Protein AF-A0A072V1W4-F1 (afdb_monomer)

Sequence (527 aa):
MSLLESAGFSRSNPYYVVQQGKIAALTLMKNSERLDLLKEIGGTRTYEERRRESFKIIQNTGKKHIDQVVQNLDERLKELDEEKEELGKYHDLEKQRKSLEYAILDKEVQDAKQNLAKVIYIKMFLHLFPKYQQSRMTKEHQNFIKEKEVSENLQTKALQKHTVLELDLKDLQAKTSGNTHAKEDATKQPEMLENEIKVSMDELDKIIPLYDGQVQEEKDITKRIMECEKKLSILYQKQGRATQFSSKAARDKWLQKEIDDREPVLSSSVMQASEKNLVEEIARLNNEIHGRDENIKSRRTNLTTLESHTAMLRKCSNDYKVKRDELHEERKSLWTQENELTAITDKGKVELEKAEKNLQRAIPGGIRRGLNSVRKICKSHNISGVHGPIIELLNCDEKFFAAVEMTAGIRVRAPDVTYPQRSDVIPLIQKLNFKDDYTPAFRKVFAGTVICEDLDVASKVARTNGLNCITLEGDQVSNSGTMTGGFFDHRQSILKFMNIVNKSTDSIFHIKEGELEQVKLKIHDIL

Nearest PDB structures (foldseek):
  6wg6-assembly4_H  TM=7.451E-01  e=9.514E-14  Homo sapiens
  7dg5-assembly1_B  TM=8.266E-01  e=6.432E-11  Mus musculus
  7dg5-assembly2_D  TM=8.138E-01  e=8.617E-10  Mus musculus
  6wg3-assembly1_B  TM=5.381E-01  e=2.403E-12  Homo sapiens
  7ogt-assembly1_B  TM=4.750E-01  e=4.296E-11  Saccharomyces cerevisiae S288C

InterPro domains:
  IPR010935 SMCs flexible hinge [PF06470] (422-461)
  IPR010935 SMCs flexible hinge [SM00968] (384-462)
  IPR027417 P-loop containing nucleoside triphosphate hydrolase [G3DSA:3.40.50.300] (1-119)
  IPR036277 SMCs flexible hinge superfamily [SSF75553] (368-503)

Radius of gyration: 61.93 Å; Cα contacts (8 Å, |Δi|>4): 250; chains: 1; bounding box: 132×67×175 Å

Secondary structure (DSSP, 8-state):
--HHHHTT--TT-GGG---TTHHHHHHH--HHHHHHHHHHHTTHHHHHHHHHHHHHHHHHT-THHHHHHHHHHHHHHHHHHHHHHHHHHHHHHHHHHHHHHHHHHHHHHHHHHHHHHHHHHHHHHHTTS----SSHHHHHHHHHHHHHHHHHHHHHHHHHHHHHHHHHHHHHHHHHHHHHHHHHHHHHHHHHHHHHHHHHHHHHHHHHHHHHHHHHHHHHHHHHHHHHHHHHHHHHHHHHHSSS-SSHHHHHHHHHHHHHHHHHHHHHHTTHHHHHHHHHHHHHHHHHHHHHHHHHHHHHHHHHHHHHHHHHHHHHHHHHHHHHHHHHHHHHHHHHHHHHHHHHHHHHHHHHHHHHHHHHHHS-HHHHHHHHHHHHHHHHTT-------GGGSEE--GGGHHHHHHH----SS----PPP--TTEEEGGGG-EE-GGGHHHHHHHHTTEEEESSHHHHHHHHHHH--EEE-TT--EE-TTS-EE-----GGG-HHHHHHHHHHHHHIIIIIIHHHHHHHHHHHHHH-

Organism: Medicago truncatula (NCBI:txid3880)

Foldseek 3Di:
DCPCVVVVRDPPDPVVDDDPPVVVVVVPDDPVVVVVNVCVVVVVVVVVVVVVVVVVVVVVVDCVVVVVVVVVVVVVVVVVVVVVVVVVVVVVVVVVVVVVVVVVVVVVVVVVVVVVVVVVVVVVVVVPDDDDDDDPPPVVVVVVVVVVVVVVVVVVVVVVVVVVVVVVVVVVVVVVVVVVVVVVVVVVVVVVVVVVVVVVVVVVVVVVVVVVVVVVVVVVVVVVVVVVVVVVVVVVVVVVPVPPDPDPVVVVVVVVVVCVVCVVCVVPPDPPPVVVVVVVVVVVVVVVVVVVVVVVVVVVVVVVVVVVVVVVVVVVVVVVVVVLVVLVVVLVVLVVVLVVLVVVLVVLVVLLVVLVVLLLVLDPPVVSVVQVVVVVCCVVVVDPDCPGDPLLFKDADLLCLLVVVLLQDDAPDQDPADDDPDPQKAQSLVRIDGDPVCVVVSSRRRRLEIEGQDPVRQQVCLQPRVGWYAYSQNWTAHVVRDTDDDHDDSVSRSSVSSVVNVVSCCCSPPPRVVVSVVSVVVSVVSD

Solvent-accessible surface area (backbone atoms only — not comparable to full-atom values): 29332 Å² total; per-residue (Å²): 142,54,70,51,52,74,72,73,47,49,95,87,58,60,82,92,57,87,56,94,67,50,69,62,48,65,73,68,54,50,73,68,58,52,47,53,48,50,35,55,75,66,55,49,50,65,52,53,50,52,51,52,51,52,49,52,51,56,61,71,66,48,64,64,66,59,55,52,52,50,51,54,49,55,54,50,50,51,54,51,53,52,54,50,53,51,50,49,55,49,50,55,51,51,51,50,49,50,54,50,52,52,52,51,52,51,49,52,51,49,52,51,51,53,52,49,51,53,51,50,50,52,51,56,58,56,66,74,63,87,85,84,93,87,67,64,77,68,53,52,54,55,48,52,52,51,51,48,53,52,51,51,53,49,50,52,52,50,49,53,51,51,55,51,53,53,49,51,50,51,54,50,50,52,51,49,56,50,51,50,52,54,49,55,54,62,57,48,53,58,57,51,49,53,50,52,52,50,53,53,49,58,51,46,66,60,46,51,61,56,51,56,49,50,54,49,51,50,53,52,50,50,51,50,50,53,51,49,51,52,50,48,52,52,47,53,55,52,67,60,54,73,79,72,51,97,44,74,66,61,44,52,55,50,52,50,50,54,46,64,65,44,50,58,50,59,60,58,66,68,50,58,57,54,50,50,53,49,52,53,50,51,54,51,52,50,53,52,51,51,57,49,50,54,51,49,51,56,50,50,54,52,49,54,52,50,51,54,51,52,51,51,53,52,49,54,52,48,53,52,49,51,55,49,52,51,54,50,52,51,44,50,53,48,51,53,49,42,53,51,46,48,53,51,46,52,50,49,52,54,51,35,55,52,31,49,51,51,31,58,67,50,41,57,69,69,60,50,53,50,53,52,50,51,56,49,49,34,63,76,68,66,56,80,90,76,86,73,62,70,78,78,58,49,47,66,57,80,75,45,45,49,39,52,63,75,54,72,61,95,64,94,65,63,64,91,72,83,78,73,95,49,94,64,44,43,60,46,54,81,61,52,48,61,60,74,92,46,46,71,61,50,40,33,55,33,51,53,32,31,36,18,76,42,71,70,56,16,53,52,44,6,71,74,68,59,31,28,18,25,18,60,77,41,40,34,24,36,44,87,70,52,75,48,75,73,91,73,60,78,91,54,39,50,64,61,30,44,53,50,34,53,54,46,51,51,52,42,60,67,53,46,52,50,53,42,52,54,46,52,50,58,50,56,78,74,107

Mean predicted aligned error: 21.95 Å

pLDDT: mean 82.56, std 11.47, range [35.97, 96.25]

Structure (mmCIF, N/CA/C/O backbone):
data_AF-A0A072V1W4-F1
#
_entry.id   AF-A0A072V1W4-F1
#
loop_
_atom_site.group_PDB
_atom_site.id
_atom_site.type_symbol
_atom_site.label_atom_id
_atom_site.label_alt_id
_atom_site.label_comp_id
_atom_site.label_asym_id
_atom_site.label_entity_id
_atom_site.label_seq_id
_atom_site.pdbx_PDB_ins_code
_atom_site.Cartn_x
_atom_site.Cartn_y
_atom_site.Cartn_z
_atom_site.occupancy
_atom_site.B_iso_or_equiv
_atom_site.auth_seq_id
_atom_site.auth_comp_id
_atom_site.auth_asym_id
_atom_site.auth_atom_id
_atom_site.pdbx_PDB_model_num
ATOM 1 N N . MET A 1 1 ? 0.384 20.086 82.131 1.00 51.47 1 MET A N 1
ATOM 2 C CA . MET A 1 1 ? -0.827 20.749 82.666 1.00 51.47 1 MET A CA 1
ATOM 3 C C . MET A 1 1 ? -1.805 19.779 83.349 1.00 51.47 1 MET A C 1
ATOM 5 O O . MET A 1 1 ? -2.931 20.178 83.574 1.00 51.47 1 MET A O 1
ATOM 9 N N . SER A 1 2 ? -1.415 18.556 83.754 1.00 60.47 2 SER A N 1
ATOM 10 C CA . SER A 1 2 ? -2.380 17.565 84.276 1.00 60.47 2 SER A CA 1
ATOM 11 C C . SER A 1 2 ? -2.194 17.152 85.741 1.00 60.47 2 SER A C 1
ATOM 13 O O . SER A 1 2 ? -2.996 16.366 86.221 1.00 60.47 2 SER A O 1
ATOM 15 N N . LEU A 1 3 ? -1.173 17.638 86.463 1.00 69.06 3 LEU A N 1
ATOM 16 C CA . LEU A 1 3 ? -0.851 17.127 87.808 1.00 69.06 3 LEU A CA 1
ATOM 17 C C . LEU A 1 3 ? -1.916 17.491 88.862 1.00 69.06 3 LEU A C 1
ATOM 19 O O . LEU A 1 3 ? -2.302 16.659 89.677 1.00 69.06 3 LEU A O 1
ATOM 23 N N . LEU A 1 4 ? -2.418 18.730 88.822 1.00 67.56 4 LEU A N 1
ATOM 24 C CA . LEU A 1 4 ? -3.455 19.212 89.744 1.00 67.56 4 LEU A CA 1
ATOM 25 C C . LEU A 1 4 ? -4.831 18.618 89.410 1.00 67.56 4 LEU A C 1
ATOM 27 O O . LEU A 1 4 ? -5.541 18.184 90.313 1.00 67.56 4 LEU A O 1
ATOM 31 N N . GLU A 1 5 ? -5.155 18.495 88.120 1.00 66.56 5 GLU A N 1
ATOM 32 C CA . GLU A 1 5 ? -6.394 17.854 87.662 1.00 66.56 5 GLU A CA 1
ATOM 33 C C . GLU A 1 5 ? -6.421 16.355 87.996 1.00 66.56 5 GLU A C 1
ATOM 35 O O . GLU A 1 5 ? -7.456 15.849 88.422 1.00 66.56 5 GLU A O 1
ATOM 40 N N . SER A 1 6 ? -5.285 15.648 87.896 1.00 65.50 6 SER A N 1
ATOM 41 C CA . SER A 1 6 ? -5.184 14.238 88.306 1.00 65.50 6 SER A CA 1
ATOM 42 C C . SER A 1 6 ? -5.301 14.028 89.818 1.00 65.50 6 SER A C 1
ATOM 44 O O . SER A 1 6 ? -5.688 12.948 90.249 1.00 65.50 6 SER A O 1
ATOM 46 N N . ALA A 1 7 ? -4.991 15.051 90.621 1.00 66.12 7 ALA A N 1
ATOM 47 C CA . ALA A 1 7 ? -5.133 15.036 92.078 1.00 66.12 7 ALA A CA 1
ATOM 48 C C . ALA A 1 7 ? -6.535 15.476 92.556 1.00 66.12 7 ALA A C 1
ATOM 50 O O . ALA A 1 7 ? -6.747 15.645 93.755 1.00 66.12 7 ALA A O 1
ATOM 51 N N . GLY A 1 8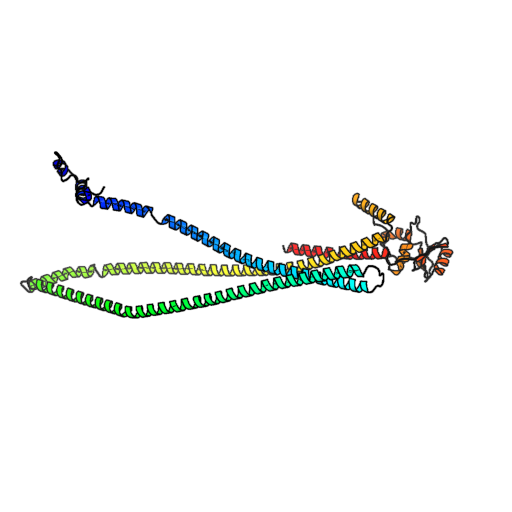 ? -7.487 15.686 91.637 1.00 64.06 8 GLY A N 1
ATOM 52 C CA . GLY A 1 8 ? -8.860 16.098 91.949 1.00 64.06 8 GLY A CA 1
ATOM 53 C C . GLY A 1 8 ? -9.061 17.609 92.114 1.00 64.06 8 GLY A C 1
ATOM 54 O O . GLY A 1 8 ? -10.180 18.049 92.371 1.00 64.06 8 GLY A O 1
ATOM 55 N N . PHE A 1 9 ? -8.018 18.423 91.921 1.00 65.56 9 PHE A N 1
ATOM 56 C CA . PHE A 1 9 ? -8.116 19.882 91.931 1.00 65.56 9 PHE A CA 1
ATOM 57 C C . PHE A 1 9 ? -8.319 20.404 90.508 1.00 65.56 9 PHE A C 1
ATOM 59 O O . PHE A 1 9 ? -7.377 20.554 89.729 1.00 65.56 9 PHE A O 1
ATOM 66 N N . SER A 1 10 ? -9.569 20.705 90.161 1.00 64.38 10 SER A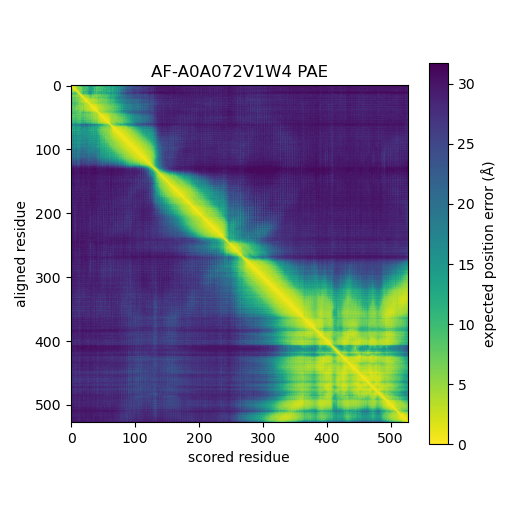 N 1
ATOM 67 C CA . SER A 1 10 ? -9.877 21.370 88.894 1.00 64.38 10 SER A CA 1
ATOM 68 C C . SER A 1 10 ? -9.581 22.867 88.995 1.00 64.38 10 SER A C 1
ATOM 70 O O . SER A 1 10 ? -10.110 23.560 89.861 1.00 64.38 10 SER A O 1
ATOM 72 N N . ARG A 1 11 ? -8.760 23.389 88.073 1.00 63.91 11 ARG A N 1
ATOM 73 C CA . ARG A 1 11 ? -8.409 24.821 87.990 1.00 63.91 11 ARG A CA 1
ATOM 74 C C . ARG A 1 11 ? -9.627 25.709 87.703 1.00 63.91 11 ARG A C 1
ATOM 76 O O . ARG A 1 11 ? -9.606 26.898 88.015 1.00 63.91 11 ARG A O 1
ATOM 83 N N . SER A 1 12 ? -10.671 25.122 87.126 1.00 63.00 12 SER A N 1
ATOM 84 C CA . SER A 1 12 ? -11.907 25.791 86.718 1.00 63.00 12 SER A CA 1
ATOM 85 C C . SER A 1 12 ? -13.001 25.725 87.790 1.00 63.00 12 SER A C 1
ATOM 87 O O . SER A 1 12 ? -13.970 26.473 87.726 1.00 63.00 12 SER A O 1
ATOM 89 N N . ASN A 1 13 ? -12.838 24.877 88.813 1.00 60.62 13 ASN A N 1
ATOM 90 C CA . ASN A 1 13 ? -13.840 24.643 89.849 1.00 60.62 13 ASN A CA 1
ATOM 91 C C . ASN A 1 13 ? -13.400 25.234 91.206 1.00 60.62 13 ASN A C 1
ATOM 93 O O . ASN A 1 13 ? -12.825 24.524 92.018 1.00 60.62 13 ASN A O 1
ATOM 97 N N . PRO A 1 14 ? -13.706 26.502 91.520 1.00 62.28 14 PRO A N 1
ATOM 98 C CA . PRO A 1 14 ? -13.394 27.108 92.812 1.00 62.28 14 PRO A CA 1
ATOM 99 C C . PRO A 1 14 ? -14.416 26.776 93.920 1.00 62.28 14 PRO A C 1
ATOM 101 O O . PRO A 1 14 ? -14.499 27.535 94.881 1.00 62.28 14 PRO A O 1
ATOM 104 N N . TYR A 1 15 ? -15.223 25.705 93.828 1.00 62.22 15 TYR A N 1
ATOM 105 C CA . TYR A 1 15 ? -16.265 25.413 94.838 1.00 62.22 15 TYR A CA 1
ATOM 106 C C . TYR A 1 15 ? -15.720 25.067 96.226 1.00 62.22 15 TYR A C 1
ATOM 108 O O . TYR A 1 15 ? -16.445 25.187 97.209 1.00 62.22 15 TYR A O 1
ATOM 116 N N . TYR A 1 16 ? -14.436 24.727 96.324 1.00 68.19 16 TYR A N 1
ATOM 117 C CA . TYR A 1 16 ? -13.722 24.597 97.595 1.00 68.19 16 TYR A CA 1
ATOM 118 C C . TYR A 1 16 ? -13.335 25.954 98.227 1.00 68.19 16 TYR A C 1
ATOM 120 O O . TYR A 1 16 ? -12.823 25.976 99.343 1.00 68.19 16 TYR A O 1
ATOM 128 N N . VAL A 1 17 ? -13.595 27.091 97.559 1.00 71.00 17 VAL A N 1
ATOM 129 C CA . VAL A 1 17 ? -13.366 28.453 98.077 1.00 71.00 17 VAL A CA 1
ATOM 130 C C . VAL A 1 17 ? -14.624 29.314 97.920 1.00 71.00 17 VAL A C 1
ATOM 132 O O . VAL A 1 17 ? -14.991 29.733 96.820 1.00 71.00 17 VAL A O 1
ATOM 135 N N . VAL A 1 18 ? -15.269 29.657 99.037 1.00 73.12 18 VAL A N 1
ATOM 136 C CA . VAL A 1 18 ? -16.436 30.555 99.042 1.00 73.12 18 VAL A CA 1
ATOM 137 C C . VAL A 1 18 ? -16.000 31.972 99.415 1.00 73.12 18 VAL A C 1
ATOM 139 O O . VAL A 1 18 ? -15.654 32.253 100.557 1.00 73.12 18 VAL A O 1
ATOM 142 N N . GLN A 1 19 ? -16.023 32.874 98.435 1.00 75.12 19 GLN A N 1
ATOM 143 C CA . GLN A 1 19 ? -15.771 34.307 98.625 1.00 75.12 19 GLN A CA 1
ATOM 144 C C . GLN A 1 19 ? -17.074 35.051 98.976 1.00 75.12 19 GLN A C 1
ATOM 146 O O . GLN A 1 19 ? -18.169 34.586 98.637 1.00 75.12 19 GLN A O 1
ATOM 151 N N . GLN A 1 20 ? -16.977 36.216 99.630 1.00 72.75 20 GLN A N 1
ATOM 152 C CA . GLN A 1 20 ? -18.155 37.043 99.928 1.00 72.75 20 GLN A CA 1
ATOM 153 C C . GLN A 1 20 ? -18.927 37.384 98.638 1.00 72.75 20 GLN A C 1
ATOM 155 O O . GLN A 1 20 ? -18.335 37.725 97.619 1.00 72.75 20 GLN A O 1
ATOM 160 N N . GLY A 1 21 ? -20.258 37.239 98.670 1.00 76.19 21 GLY A N 1
ATOM 161 C CA . GLY A 1 21 ? -21.150 37.475 97.522 1.00 76.19 21 GLY A CA 1
ATOM 162 C C . GLY A 1 21 ? -21.419 36.257 96.623 1.00 76.19 21 GLY A C 1
ATOM 163 O O . GLY A 1 21 ? -22.404 36.250 95.887 1.00 76.19 21 GLY A O 1
ATOM 164 N N . LYS A 1 22 ? -20.631 35.177 96.720 1.00 74.19 22 LYS A N 1
ATOM 165 C CA . LYS A 1 22 ? -20.790 33.995 95.848 1.00 74.19 22 LYS A CA 1
ATOM 166 C C . LYS A 1 22 ? -22.077 33.201 96.103 1.00 74.19 22 LYS A C 1
ATOM 168 O O . LYS A 1 22 ? -22.647 32.631 95.177 1.00 74.19 22 LYS A O 1
ATOM 173 N N . ILE A 1 23 ? -22.570 33.220 97.341 1.00 77.19 23 ILE A N 1
ATOM 174 C CA . ILE A 1 23 ? -23.843 32.588 97.719 1.00 77.19 23 ILE A CA 1
ATOM 175 C C . ILE A 1 23 ? -25.024 33.307 97.049 1.00 77.19 23 ILE A C 1
ATOM 177 O O . ILE A 1 23 ? -25.905 32.650 96.507 1.00 77.19 23 ILE A O 1
ATOM 181 N N . ALA A 1 24 ? -25.004 34.644 97.010 1.00 81.38 24 ALA A N 1
ATOM 182 C CA . ALA A 1 24 ? -26.030 35.434 96.328 1.00 81.38 24 ALA A CA 1
ATOM 183 C C . ALA A 1 24 ? -25.989 35.243 94.802 1.00 81.38 24 ALA A C 1
ATOM 185 O O . ALA A 1 24 ? -27.026 35.215 94.149 1.00 81.38 24 ALA A O 1
ATOM 186 N N . ALA A 1 25 ? -24.797 35.054 94.226 1.00 78.00 25 ALA A N 1
ATOM 187 C CA . ALA A 1 25 ? -24.670 34.727 92.809 1.00 78.00 25 ALA A CA 1
ATOM 188 C C . ALA A 1 25 ? -25.326 33.374 92.487 1.00 78.00 25 ALA A C 1
ATOM 190 O O . ALA A 1 25 ? -26.111 33.306 91.550 1.00 78.00 25 ALA A O 1
ATOM 191 N N . LEU A 1 26 ? -25.079 32.326 93.288 1.00 78.00 26 LEU A N 1
ATOM 192 C CA . LEU A 1 26 ? -25.669 30.991 93.095 1.00 78.00 26 LEU A CA 1
ATOM 193 C C . LEU A 1 26 ? -27.205 30.983 93.182 1.00 78.00 26 LEU A C 1
ATOM 195 O O . LEU A 1 26 ? -27.852 30.235 92.444 1.00 78.00 26 LEU A O 1
ATOM 199 N N . THR A 1 27 ? -27.797 31.815 94.046 1.00 79.31 27 THR A N 1
ATOM 200 C CA . THR A 1 27 ? -29.261 31.925 94.164 1.00 79.31 27 THR A CA 1
ATOM 201 C C . THR A 1 27 ? -29.894 32.676 92.992 1.00 79.31 27 THR A C 1
ATOM 203 O O . THR A 1 27 ? -31.029 32.369 92.634 1.00 79.31 27 THR A O 1
ATOM 206 N N . LEU A 1 28 ? -29.161 33.595 92.352 1.00 84.75 28 LEU A N 1
ATOM 207 C CA . LEU A 1 28 ? -29.609 34.340 91.169 1.00 84.75 28 LEU A CA 1
ATOM 208 C C . LEU A 1 28 ? -29.281 33.679 89.815 1.00 84.75 28 LEU A C 1
ATOM 210 O O . LEU A 1 28 ? -29.739 34.182 88.788 1.00 84.75 28 LEU A O 1
ATOM 214 N N . MET A 1 29 ? -28.524 32.574 89.773 1.00 84.62 29 MET A N 1
ATOM 215 C CA . MET A 1 29 ? -28.145 31.925 88.504 1.00 84.62 29 MET A CA 1
ATOM 216 C C . MET A 1 29 ? -29.353 31.424 87.706 1.00 84.62 29 MET A C 1
ATOM 218 O O . MET A 1 29 ? -30.277 30.799 88.245 1.00 84.62 29 MET A O 1
ATOM 222 N N . LYS A 1 30 ? -29.294 31.616 86.382 1.00 89.50 30 LYS A N 1
ATOM 223 C CA . LYS A 1 30 ? -30.273 31.051 85.441 1.00 89.50 30 LYS A CA 1
ATOM 224 C C . LYS A 1 30 ? -30.074 29.540 85.295 1.00 89.50 30 LYS A C 1
ATOM 226 O O . LYS A 1 30 ? -28.993 29.008 85.535 1.00 89.50 30 LYS A O 1
ATOM 231 N N . ASN A 1 31 ? -31.110 28.826 84.852 1.00 88.69 31 ASN A N 1
ATOM 232 C CA . ASN A 1 31 ? -31.064 27.361 84.734 1.00 88.69 31 ASN A CA 1
ATOM 233 C C . ASN A 1 31 ? -29.982 26.854 83.758 1.00 88.69 31 ASN A C 1
ATOM 235 O O . ASN A 1 31 ? -29.411 25.797 84.007 1.00 88.69 31 ASN A O 1
ATOM 239 N N . SER A 1 32 ? -29.668 27.598 82.690 1.00 86.12 32 SER A N 1
ATOM 240 C CA . SER A 1 32 ? -28.581 27.265 81.754 1.00 86.12 32 SER A CA 1
ATOM 241 C C . SER A 1 32 ? -27.203 27.373 82.408 1.00 86.12 32 SER A C 1
ATOM 243 O O . SER A 1 32 ? -26.396 26.462 82.290 1.00 86.12 32 SER A O 1
ATOM 245 N N . GLU A 1 33 ? -26.973 28.438 83.176 1.00 82.06 33 GLU A N 1
ATOM 246 C CA . GLU A 1 33 ? -25.728 28.655 83.920 1.00 82.06 33 GLU A CA 1
ATOM 247 C C . GLU A 1 33 ? -25.574 27.615 85.034 1.00 82.06 33 GLU A C 1
ATOM 249 O O . GLU A 1 33 ? -24.488 27.083 85.238 1.00 82.06 33 GLU A O 1
ATOM 254 N N . ARG A 1 34 ? -26.678 27.248 85.703 1.00 81.56 34 ARG A N 1
ATOM 255 C CA . ARG A 1 34 ? -26.698 26.157 86.689 1.00 81.56 34 ARG A CA 1
ATOM 256 C C . ARG A 1 34 ? -26.375 24.802 86.048 1.00 81.56 34 ARG A C 1
ATOM 258 O O . ARG A 1 34 ? -25.696 23.988 86.666 1.00 81.56 34 ARG A O 1
ATOM 265 N N . LEU A 1 35 ? -26.841 24.554 84.823 1.00 83.19 35 LEU A N 1
ATOM 266 C CA . LEU A 1 35 ? -26.523 23.337 84.074 1.00 83.19 35 LEU A CA 1
ATOM 267 C C . LEU A 1 35 ? -25.053 23.308 83.642 1.00 83.19 35 LEU A C 1
ATOM 269 O O . LEU A 1 35 ? -24.403 22.279 83.800 1.00 83.19 35 LEU A O 1
ATOM 273 N N . ASP A 1 36 ? -24.520 24.421 83.143 1.00 78.06 36 ASP A N 1
ATOM 274 C CA . ASP A 1 36 ? -23.102 24.528 82.781 1.00 78.06 36 ASP A CA 1
ATOM 275 C C . ASP A 1 36 ? -22.203 24.317 84.002 1.00 78.06 36 ASP A C 1
ATOM 277 O O . ASP A 1 36 ? -21.182 23.632 83.921 1.00 78.06 36 ASP A O 1
ATOM 281 N N . LEU A 1 37 ? -22.654 24.790 85.164 1.00 77.50 37 LEU A N 1
ATOM 282 C CA . LEU A 1 37 ? -22.013 24.527 86.440 1.00 77.50 37 LEU A CA 1
ATOM 283 C C . LEU A 1 37 ? -21.985 23.051 86.815 1.00 77.50 37 LEU A C 1
ATOM 285 O O . LEU A 1 37 ? -20.950 22.528 87.219 1.00 77.50 37 LEU A O 1
ATOM 289 N N . LEU A 1 38 ? -23.117 22.367 86.663 1.00 79.31 38 LEU A N 1
ATOM 290 C CA . LEU A 1 38 ? -23.217 20.931 86.908 1.00 79.31 38 LEU A CA 1
ATOM 291 C C . LEU A 1 38 ? -22.343 20.136 85.931 1.00 79.31 38 LEU A C 1
ATOM 293 O O . LEU A 1 38 ? -21.705 19.167 86.335 1.00 79.31 38 LEU A O 1
ATOM 297 N N . LYS A 1 39 ? -22.256 20.565 84.667 1.00 75.94 39 LYS A N 1
ATOM 298 C CA . LYS A 1 39 ? -21.381 19.950 83.658 1.00 75.94 39 LYS A CA 1
ATOM 299 C C . LYS A 1 39 ? -19.899 20.122 83.979 1.00 75.94 39 LYS A C 1
ATOM 301 O O . LYS A 1 39 ? -19.110 19.210 83.719 1.00 75.94 39 LYS A O 1
ATOM 306 N N . GLU A 1 40 ? -19.532 21.270 84.541 1.00 74.38 40 GLU A N 1
ATOM 307 C CA . GLU A 1 40 ? -18.178 21.577 84.998 1.00 74.38 40 GLU A CA 1
ATOM 308 C C . GLU A 1 40 ? -17.807 20.793 86.266 1.00 74.38 40 GLU A C 1
ATOM 310 O O . GLU A 1 40 ? -16.726 20.209 86.320 1.00 74.38 40 GLU A O 1
ATOM 315 N N . ILE A 1 41 ? -18.723 20.681 87.239 1.00 72.81 41 ILE A N 1
ATOM 316 C CA . ILE A 1 41 ? -18.551 19.838 88.437 1.00 72.81 41 ILE A CA 1
ATOM 317 C C . ILE A 1 41 ? -18.442 18.357 88.053 1.00 72.81 41 ILE A C 1
ATOM 319 O O . ILE A 1 41 ? -17.592 17.645 88.580 1.00 72.81 41 ILE A O 1
ATOM 323 N N . GLY A 1 42 ? -19.267 17.896 87.110 1.00 73.25 42 GLY A N 1
ATOM 324 C CA . GLY A 1 42 ? -19.262 16.517 86.623 1.00 73.25 42 GLY A CA 1
ATOM 325 C C . GLY A 1 42 ? -18.094 16.169 85.695 1.00 73.25 42 GLY A C 1
ATOM 326 O O . GLY A 1 42 ? -18.051 15.053 85.187 1.00 73.25 42 GLY A O 1
ATOM 327 N N . GLY A 1 43 ? -17.180 17.106 85.401 1.00 72.12 43 GLY A N 1
ATOM 328 C CA . GLY A 1 43 ? -16.020 16.866 84.531 1.00 72.12 43 GLY A CA 1
ATOM 329 C C . GLY A 1 43 ? -16.363 16.561 83.064 1.00 72.12 43 GLY A C 1
ATOM 330 O O . GLY A 1 43 ? -15.483 16.246 82.269 1.00 72.12 43 GLY A O 1
ATOM 331 N N . THR A 1 44 ? -17.634 16.673 82.673 1.00 77.69 44 THR A N 1
ATOM 332 C CA . THR A 1 44 ? -18.118 16.352 81.316 1.00 77.69 44 THR A CA 1
ATOM 333 C C . THR A 1 44 ? -17.696 17.381 80.265 1.00 77.69 44 THR A C 1
ATOM 335 O O . THR A 1 44 ? -17.623 17.066 79.078 1.00 77.69 44 THR A O 1
ATOM 338 N N . ARG A 1 45 ? -17.346 18.599 80.695 1.00 74.62 45 ARG A N 1
ATOM 339 C CA . ARG A 1 45 ? -16.930 19.699 79.816 1.00 74.62 45 ARG A CA 1
ATOM 340 C C . ARG A 1 45 ? -15.623 19.412 79.068 1.00 74.62 45 ARG A C 1
ATOM 342 O O . ARG A 1 45 ? -15.565 19.614 77.859 1.00 74.62 45 ARG A O 1
ATOM 349 N N . THR A 1 46 ? -14.600 18.900 79.751 1.00 73.56 46 THR A N 1
ATOM 350 C CA . THR A 1 46 ? -13.310 18.548 79.125 1.00 73.56 46 THR A CA 1
ATOM 351 C C . THR A 1 46 ? -13.454 17.388 78.141 1.00 73.56 46 THR A C 1
ATOM 353 O O . THR A 1 46 ? -12.773 17.359 77.115 1.00 73.56 46 THR A O 1
ATOM 356 N N . TYR A 1 47 ? -14.372 16.454 78.408 1.00 78.88 47 TYR A N 1
ATOM 357 C CA . TYR A 1 47 ? -14.721 15.392 77.468 1.00 78.88 47 TYR A CA 1
ATOM 358 C C . TYR A 1 47 ? -15.415 15.940 76.211 1.00 78.88 47 TYR A C 1
ATOM 360 O O . TYR A 1 47 ? -15.013 15.595 75.100 1.00 78.88 47 TYR A O 1
ATOM 368 N N . GLU A 1 48 ? -16.418 16.815 76.356 1.00 81.94 48 GLU A N 1
ATOM 369 C CA . GLU A 1 48 ? -17.097 17.444 75.211 1.00 81.94 48 GLU A CA 1
ATOM 370 C C . GLU A 1 48 ? -16.137 18.278 74.351 1.00 81.94 48 GLU A C 1
ATOM 372 O O . GLU A 1 48 ? -16.228 18.250 73.122 1.00 81.94 48 GLU A O 1
ATOM 377 N N . GLU A 1 49 ? -15.202 18.987 74.983 1.00 82.19 49 GLU A N 1
ATOM 378 C CA . GLU A 1 49 ? -14.203 19.811 74.306 1.00 82.19 49 GLU A CA 1
ATOM 379 C C . GLU A 1 49 ? -13.219 18.953 73.499 1.00 82.19 49 GLU A C 1
ATOM 381 O O . GLU A 1 49 ? -13.106 19.139 72.284 1.00 82.19 49 GLU A O 1
ATOM 386 N N . ARG A 1 50 ? -12.628 17.917 74.114 1.00 81.94 50 ARG A N 1
ATOM 387 C CA . ARG A 1 50 ? -11.762 16.959 73.403 1.00 81.94 50 ARG A CA 1
ATOM 388 C C . ARG A 1 50 ? -12.501 16.224 72.291 1.00 81.94 50 ARG A C 1
ATOM 390 O O . ARG A 1 50 ? -11.961 16.068 71.202 1.00 81.94 50 ARG A O 1
ATOM 397 N N . ARG A 1 51 ? -13.750 15.807 72.521 1.00 85.69 51 ARG A N 1
ATOM 398 C CA . ARG A 1 51 ? -14.578 15.153 71.496 1.00 85.69 51 ARG A CA 1
ATOM 399 C C . ARG A 1 51 ? -14.807 16.074 70.299 1.00 85.69 51 ARG A C 1
ATOM 401 O O . ARG A 1 51 ? -14.743 15.615 69.162 1.00 85.69 51 ARG A O 1
ATOM 408 N N . ARG A 1 52 ? -15.056 17.364 70.538 1.00 87.75 52 ARG A N 1
ATOM 409 C CA . ARG A 1 52 ? -15.252 18.363 69.479 1.00 87.75 52 ARG A CA 1
ATOM 410 C C . ARG A 1 52 ? -13.964 18.614 68.691 1.00 87.75 52 ARG A C 1
ATOM 412 O O . ARG A 1 52 ? -14.025 18.733 67.470 1.00 87.75 52 ARG A O 1
ATOM 419 N N . GLU A 1 53 ? -12.814 18.654 69.360 1.00 86.56 53 GLU A N 1
ATOM 420 C CA . GLU A 1 53 ? -11.503 18.748 68.704 1.00 86.56 53 GLU A CA 1
ATOM 421 C C . GLU A 1 53 ? -11.182 17.500 67.876 1.00 86.56 53 GLU A C 1
ATOM 423 O O . GLU A 1 53 ? -10.850 17.622 66.698 1.00 86.56 53 GLU A O 1
ATOM 428 N N . SER A 1 54 ? -11.367 16.299 68.432 1.00 85.81 54 SER A N 1
ATOM 429 C CA . SER A 1 54 ? -11.179 15.044 67.693 1.00 85.81 54 SER A CA 1
ATOM 430 C C . SER A 1 54 ? -12.106 14.952 66.482 1.00 85.81 54 SER A C 1
ATOM 432 O O . SER A 1 54 ? -11.676 14.526 65.414 1.00 85.81 54 SER A O 1
ATOM 434 N N . PHE A 1 55 ? -13.355 15.408 66.607 1.00 86.50 55 PHE A N 1
ATOM 435 C CA . PHE A 1 55 ? -14.296 15.424 65.489 1.00 86.50 55 PHE A CA 1
ATOM 436 C C . PHE A 1 55 ? -13.852 16.378 64.371 1.00 86.50 55 PHE A C 1
ATOM 438 O O . PHE A 1 55 ? -13.927 16.017 63.199 1.00 86.50 55 PHE A O 1
ATOM 445 N N . LYS A 1 56 ? -13.316 17.559 64.713 1.00 86.50 56 LYS A N 1
ATOM 446 C CA . LYS A 1 56 ? -12.715 18.476 63.728 1.00 86.50 56 LYS A CA 1
ATOM 447 C C . LYS A 1 56 ? -11.513 17.852 63.023 1.00 86.50 56 LYS A C 1
ATOM 449 O O . LYS A 1 56 ? -11.385 18.003 61.812 1.00 86.50 56 LYS A O 1
ATOM 454 N N . ILE A 1 57 ? -10.653 17.140 63.755 1.00 83.75 57 ILE A N 1
ATOM 455 C CA . ILE A 1 57 ? -9.504 16.438 63.167 1.00 83.75 57 ILE A CA 1
ATOM 456 C C . ILE A 1 57 ? -10.000 15.382 62.175 1.00 83.75 57 ILE A C 1
ATOM 458 O O . ILE A 1 57 ? -9.591 15.419 61.021 1.00 83.75 57 ILE A O 1
ATOM 462 N N . ILE A 1 58 ? -10.952 14.530 62.571 1.00 82.38 58 ILE A N 1
ATOM 463 C CA . ILE A 1 58 ? -11.540 13.489 61.709 1.00 82.38 58 ILE A CA 1
ATOM 464 C C . ILE A 1 58 ? -12.172 14.087 60.446 1.00 82.38 58 ILE A C 1
ATOM 466 O O . ILE A 1 58 ? -11.995 13.554 59.353 1.00 82.38 58 ILE A O 1
ATOM 470 N N . GLN A 1 59 ? -12.882 15.208 60.579 1.00 79.88 59 GLN A N 1
ATOM 471 C CA . GLN A 1 59 ? -13.510 15.881 59.445 1.00 79.88 59 GLN A CA 1
ATOM 472 C C . GLN A 1 59 ? -12.470 16.472 58.479 1.00 79.88 59 GLN A C 1
ATOM 474 O O . GLN A 1 59 ? -12.637 16.371 57.263 1.00 79.88 59 GLN A O 1
ATOM 479 N N . ASN A 1 60 ? -11.375 17.029 59.007 1.00 76.25 60 ASN A N 1
ATOM 480 C CA . ASN A 1 60 ? -10.268 17.564 58.211 1.00 76.25 60 ASN A CA 1
ATOM 481 C C . ASN A 1 60 ? -9.401 16.464 57.580 1.00 76.25 60 ASN A C 1
ATOM 483 O O . ASN A 1 60 ? -8.848 16.673 56.507 1.00 76.25 60 ASN A O 1
ATOM 487 N N . THR A 1 61 ? -9.316 15.278 58.192 1.00 73.94 61 THR A N 1
ATOM 488 C CA . THR A 1 61 ? -8.680 14.085 57.594 1.00 73.94 61 THR A CA 1
ATOM 489 C C . THR A 1 61 ? -9.595 13.390 56.569 1.00 73.94 61 THR A C 1
ATOM 491 O O . THR A 1 61 ? -9.330 12.270 56.138 1.00 73.94 61 THR A O 1
ATOM 494 N N . GLY A 1 62 ? -10.702 14.030 56.173 1.00 64.00 62 GLY A N 1
ATOM 495 C CA . GLY A 1 62 ? -11.665 13.487 55.224 1.00 64.00 62 GLY A CA 1
ATOM 496 C C . GLY A 1 62 ? -11.022 13.090 53.890 1.00 64.00 62 GLY A C 1
ATOM 497 O O . GLY A 1 62 ? -10.436 13.918 53.199 1.00 64.00 62 GLY A O 1
ATOM 498 N N . LYS A 1 63 ? -11.222 11.819 53.521 1.00 62.69 63 LYS A N 1
ATOM 499 C CA . LYS A 1 63 ? -10.694 11.037 52.380 1.00 62.69 63 LYS A CA 1
ATOM 500 C C . LYS A 1 63 ? -10.673 11.690 50.984 1.00 62.69 63 LYS A C 1
ATOM 502 O O . LYS A 1 63 ? -10.015 11.173 50.090 1.00 62.69 63 LYS A O 1
ATOM 507 N N . LYS A 1 64 ? -11.312 12.846 50.791 1.00 67.38 64 LYS A N 1
ATOM 508 C CA . LYS A 1 64 ? -11.571 13.448 49.472 1.00 67.38 64 LYS A CA 1
ATOM 509 C C . LYS A 1 64 ? -10.316 13.733 48.648 1.00 67.38 64 LYS A C 1
ATOM 511 O O . LYS A 1 64 ? -10.364 13.617 47.431 1.00 67.38 64 LYS A O 1
ATOM 516 N N . HIS A 1 65 ? -9.210 14.118 49.286 1.00 74.25 65 HIS A N 1
ATOM 517 C CA . HIS A 1 65 ? -7.981 14.416 48.548 1.00 74.25 65 HIS A CA 1
ATOM 518 C C . HIS A 1 65 ? -7.263 13.143 48.082 1.00 74.25 65 HIS A C 1
ATOM 520 O O . HIS A 1 65 ? -6.699 13.119 46.996 1.00 74.25 65 HIS A O 1
ATOM 526 N N . ILE A 1 66 ? -7.342 12.068 48.871 1.00 80.31 66 ILE A N 1
ATOM 527 C CA . ILE A 1 66 ? -6.791 10.762 48.499 1.00 80.31 66 ILE A CA 1
ATOM 528 C C . ILE A 1 66 ? -7.606 10.177 47.345 1.00 80.31 66 ILE A C 1
ATOM 530 O O . ILE A 1 66 ? -7.019 9.741 46.364 1.00 80.31 66 ILE A O 1
ATOM 534 N N . ASP A 1 67 ? -8.937 10.253 47.415 1.00 84.50 67 ASP A N 1
ATOM 535 C CA . ASP A 1 67 ? -9.817 9.730 46.363 1.00 84.50 67 ASP A CA 1
ATOM 536 C C . ASP A 1 67 ? -9.576 10.432 45.011 1.00 84.50 67 ASP A C 1
ATOM 538 O O . ASP A 1 67 ? -9.541 9.779 43.973 1.00 84.50 67 ASP A O 1
ATOM 542 N N . GLN A 1 68 ? -9.329 11.749 45.016 1.00 85.88 68 GLN A N 1
ATOM 543 C CA . GLN A 1 68 ? -8.953 12.503 43.810 1.00 85.88 68 GLN A CA 1
ATOM 544 C C . GLN A 1 68 ? -7.596 12.072 43.242 1.00 85.88 68 GLN A C 1
ATOM 546 O O . GLN A 1 68 ? -7.444 11.941 42.032 1.00 85.88 68 GLN A O 1
ATOM 551 N N . VAL A 1 69 ? -6.600 11.846 44.103 1.00 88.19 69 VAL A N 1
ATOM 552 C CA . VAL A 1 69 ? -5.280 11.377 43.660 1.00 88.19 69 VAL A CA 1
ATOM 553 C C . VAL A 1 69 ? -5.371 9.964 43.086 1.00 88.19 69 VAL A C 1
ATOM 555 O O . VAL A 1 69 ? -4.750 9.696 42.064 1.00 88.19 69 VAL A O 1
ATOM 558 N N . VAL A 1 70 ? -6.171 9.083 43.691 1.00 90.38 70 VAL A N 1
ATOM 559 C CA . VAL A 1 70 ? -6.415 7.730 43.171 1.00 90.38 70 VAL A CA 1
ATOM 560 C C . VAL A 1 70 ? -7.101 7.785 41.805 1.00 90.38 70 VAL A C 1
ATOM 562 O O . VAL A 1 70 ? -6.645 7.113 40.891 1.00 90.38 70 VAL A O 1
ATOM 565 N N . GLN A 1 71 ? -8.103 8.649 41.617 1.00 92.62 71 GLN A N 1
ATOM 566 C CA . GLN A 1 71 ? -8.738 8.836 40.305 1.00 92.62 71 GLN A CA 1
ATOM 567 C C . GLN A 1 71 ? -7.748 9.308 39.232 1.00 92.62 71 GLN A C 1
ATOM 569 O O . GLN A 1 71 ? -7.731 8.756 38.136 1.00 92.62 71 GLN A O 1
ATOM 574 N N . ASN A 1 72 ? -6.876 10.266 39.558 1.00 92.50 72 ASN A N 1
ATOM 575 C CA . ASN A 1 72 ? -5.838 10.716 38.627 1.00 92.50 72 ASN A CA 1
ATOM 576 C C . ASN A 1 72 ? -4.833 9.596 38.294 1.00 92.50 72 ASN A C 1
ATOM 578 O O . ASN A 1 72 ? -4.336 9.524 37.172 1.00 92.50 72 ASN A O 1
ATOM 582 N N . LEU A 1 73 ? -4.511 8.727 39.260 1.00 93.38 73 LEU A N 1
ATOM 583 C CA . LEU A 1 73 ? -3.645 7.567 39.031 1.00 93.38 73 LEU A CA 1
ATOM 584 C C . LEU A 1 73 ? -4.324 6.517 38.146 1.00 93.38 73 LEU A C 1
ATOM 586 O O . LEU A 1 73 ? -3.662 5.964 37.272 1.00 93.38 73 LEU A O 1
ATOM 590 N N . ASP A 1 74 ? -5.623 6.280 38.329 1.00 94.75 74 ASP A N 1
ATOM 591 C CA . ASP A 1 74 ? -6.407 5.363 37.497 1.00 94.75 74 ASP A CA 1
ATOM 592 C C . ASP A 1 74 ? -6.523 5.865 36.049 1.00 94.75 74 ASP A C 1
ATOM 594 O O . ASP A 1 74 ? -6.409 5.078 35.108 1.00 94.75 74 ASP A O 1
ATOM 598 N N . GLU A 1 75 ? -6.707 7.174 35.848 1.00 94.38 75 GLU A N 1
ATOM 599 C CA . GLU A 1 75 ? -6.665 7.789 34.514 1.00 94.38 75 GLU A CA 1
ATOM 600 C C . GLU A 1 75 ? -5.283 7.625 33.874 1.00 94.38 75 GLU A C 1
ATOM 602 O O . GLU A 1 75 ? -5.180 7.177 32.733 1.00 94.38 75 GLU A O 1
ATOM 607 N N . ARG A 1 76 ? -4.209 7.880 34.632 1.00 94.88 76 ARG A N 1
ATOM 608 C CA . ARG A 1 76 ? -2.838 7.725 34.130 1.00 94.88 76 ARG A CA 1
ATOM 609 C C . ARG A 1 76 ? -2.481 6.274 33.803 1.00 94.88 76 ARG A C 1
ATOM 611 O O . ARG A 1 76 ? -1.730 6.027 32.865 1.00 94.88 76 ARG A O 1
ATOM 618 N N . LEU A 1 77 ? -3.004 5.316 34.568 1.00 94.62 77 LEU A N 1
ATOM 619 C CA . LEU A 1 77 ? -2.844 3.888 34.295 1.00 94.62 77 LEU A CA 1
ATOM 620 C C . LEU A 1 77 ? -3.522 3.485 32.984 1.00 94.62 77 LEU A C 1
ATOM 622 O O . LEU A 1 77 ? -2.923 2.746 32.210 1.00 94.62 77 LEU A O 1
ATOM 626 N N . LYS A 1 78 ? -4.719 4.014 32.701 1.00 93.81 78 LYS A N 1
ATOM 627 C CA . LYS A 1 78 ? -5.396 3.771 31.419 1.00 93.81 78 LYS A CA 1
ATOM 628 C C . LYS A 1 78 ? -4.612 4.321 30.232 1.00 93.81 78 LYS A C 1
ATOM 630 O O . LYS A 1 78 ? -4.446 3.603 29.255 1.00 93.81 78 LYS A O 1
ATOM 635 N N . GLU A 1 79 ? -4.094 5.546 30.336 1.00 93.88 79 GLU A N 1
ATOM 636 C CA . GLU A 1 79 ? -3.233 6.126 29.293 1.00 93.88 79 GLU A CA 1
ATOM 637 C C . GLU A 1 79 ? -2.003 5.239 29.029 1.00 93.88 79 GLU A C 1
ATOM 639 O O . GLU A 1 79 ? -1.670 4.955 27.882 1.00 93.88 79 GLU A O 1
ATOM 644 N N . LEU A 1 80 ? -1.358 4.732 30.086 1.00 94.31 80 LEU A N 1
ATOM 645 C CA . LEU A 1 80 ? -0.202 3.838 29.959 1.00 94.31 80 LEU A CA 1
ATOM 646 C C . LEU A 1 80 ? -0.547 2.481 29.327 1.00 94.31 80 LEU A C 1
ATOM 648 O O . LEU A 1 80 ? 0.276 1.921 28.600 1.00 94.31 80 LEU A O 1
ATOM 652 N N . ASP A 1 81 ? -1.732 1.936 29.599 1.00 93.12 81 ASP A N 1
ATOM 653 C CA . ASP A 1 81 ? -2.191 0.698 28.966 1.00 93.12 81 ASP A CA 1
ATOM 654 C C . ASP A 1 81 ? -2.459 0.899 27.465 1.00 93.12 81 ASP A C 1
ATOM 656 O O . ASP A 1 81 ? -2.077 0.047 26.657 1.00 93.12 81 ASP A O 1
ATOM 660 N N . GLU A 1 82 ? -3.022 2.044 27.069 1.00 94.38 82 GLU A N 1
ATOM 661 C CA . GLU A 1 82 ? -3.193 2.417 25.658 1.00 94.38 82 GLU A CA 1
ATOM 662 C C . GLU A 1 82 ? -1.835 2.583 24.952 1.00 94.38 82 GLU A C 1
ATOM 664 O O . GLU A 1 82 ? -1.603 1.977 23.901 1.00 94.38 82 GLU A O 1
ATOM 669 N N . GLU A 1 83 ? -0.889 3.308 25.562 1.00 94.31 83 GLU A N 1
ATOM 670 C CA . GLU A 1 83 ? 0.479 3.462 25.041 1.00 94.31 83 GLU A CA 1
ATOM 671 C C . GLU A 1 83 ? 1.190 2.108 24.886 1.00 94.31 83 GLU A C 1
ATOM 673 O O . GLU A 1 83 ? 1.918 1.871 23.917 1.00 94.31 83 GLU A O 1
ATOM 678 N N . LYS A 1 84 ? 0.964 1.176 25.817 1.00 94.69 84 LYS A N 1
ATOM 679 C CA . LYS A 1 84 ? 1.516 -0.180 25.753 1.00 94.69 84 LYS A CA 1
ATOM 680 C C . LYS A 1 84 ? 0.948 -0.975 24.576 1.00 94.69 84 LYS A C 1
ATOM 682 O O . LYS A 1 84 ? 1.706 -1.692 23.916 1.00 94.69 84 LYS A O 1
ATOM 687 N N . GLU A 1 85 ? -0.351 -0.870 24.295 1.00 93.25 85 GLU A N 1
ATOM 688 C CA . GLU A 1 85 ? -0.953 -1.504 23.115 1.00 93.25 85 GLU A CA 1
ATOM 689 C C . GLU A 1 85 ? -0.412 -0.914 21.806 1.00 93.25 85 GLU A C 1
ATOM 691 O O . GLU A 1 85 ? -0.114 -1.659 20.865 1.00 93.25 85 GLU A O 1
ATOM 696 N N . GLU A 1 86 ? -0.245 0.409 21.736 1.00 93.12 86 GLU A N 1
ATOM 697 C CA . GLU A 1 86 ? 0.370 1.079 20.585 1.00 93.12 86 GLU A CA 1
ATOM 698 C C . GLU A 1 86 ? 1.821 0.641 20.374 1.00 93.12 86 GLU A C 1
ATOM 700 O O . GLU A 1 86 ? 2.216 0.313 19.250 1.00 93.12 86 GLU A O 1
ATOM 705 N N . LEU A 1 87 ? 2.602 0.548 21.452 1.00 93.75 87 LEU A N 1
ATOM 706 C CA . LEU A 1 87 ? 3.984 0.077 21.405 1.00 93.75 87 LEU A CA 1
ATOM 707 C C . LEU A 1 87 ? 4.070 -1.393 20.966 1.00 93.75 87 LEU A C 1
ATOM 709 O O . LEU A 1 87 ? 4.987 -1.764 20.229 1.00 93.75 87 LEU A O 1
ATOM 713 N N . GLY A 1 88 ? 3.091 -2.220 21.344 1.00 93.88 88 GLY A N 1
ATOM 714 C CA . GLY A 1 88 ? 2.942 -3.583 20.832 1.00 93.88 88 GLY A CA 1
ATOM 715 C C . GLY A 1 88 ? 2.773 -3.615 19.310 1.00 93.88 88 GLY A C 1
ATOM 716 O O . GLY A 1 88 ? 3.550 -4.273 18.615 1.00 93.88 88 GLY A O 1
ATOM 717 N N . LYS A 1 89 ? 1.831 -2.825 18.776 1.00 94.81 89 LYS A N 1
ATOM 718 C CA . LYS A 1 89 ? 1.612 -2.692 17.320 1.00 94.81 89 LYS A CA 1
ATOM 719 C C . LYS A 1 89 ? 2.861 -2.171 16.605 1.00 94.81 89 LYS A C 1
ATOM 721 O O . LYS A 1 89 ? 3.210 -2.662 15.531 1.00 94.81 89 LYS A O 1
ATOM 726 N N . TYR A 1 90 ? 3.557 -1.205 17.205 1.00 95.69 90 TYR A N 1
ATOM 727 C CA . TYR A 1 90 ? 4.824 -0.695 16.689 1.00 95.69 90 TYR A CA 1
ATOM 728 C C . TYR A 1 90 ? 5.883 -1.801 16.601 1.00 95.69 90 TYR A C 1
ATOM 730 O O . TYR A 1 90 ? 6.553 -1.926 15.577 1.00 95.69 90 TYR A O 1
ATOM 738 N N . HIS A 1 91 ? 6.017 -2.642 17.630 1.00 93.69 91 HIS A N 1
ATOM 739 C CA . HIS A 1 91 ? 6.990 -3.735 17.635 1.00 93.69 91 HIS A CA 1
ATOM 740 C C . HIS A 1 91 ? 6.695 -4.792 16.561 1.00 93.69 91 HIS A C 1
ATOM 742 O O . HIS A 1 91 ? 7.618 -5.283 15.904 1.00 93.69 91 HIS A O 1
ATOM 748 N N . ASP A 1 92 ? 5.418 -5.104 16.331 1.00 94.75 92 ASP A N 1
ATOM 749 C CA . ASP A 1 92 ? 5.003 -6.009 15.257 1.00 94.75 92 ASP A CA 1
ATOM 750 C C . ASP A 1 92 ? 5.349 -5.440 13.873 1.00 94.75 92 ASP A C 1
ATOM 752 O O . ASP A 1 92 ? 5.919 -6.144 13.032 1.00 94.75 92 ASP A O 1
ATOM 756 N N . LEU A 1 93 ? 5.088 -4.148 13.652 1.00 95.00 93 LEU A N 1
ATOM 757 C CA . LEU A 1 93 ? 5.464 -3.449 12.420 1.00 95.00 93 LEU A CA 1
ATOM 758 C C . LEU A 1 93 ? 6.986 -3.362 12.244 1.00 95.00 93 LEU A C 1
ATOM 760 O O . LEU A 1 93 ? 7.493 -3.588 11.148 1.00 95.00 93 LEU A O 1
ATOM 764 N N . GLU A 1 94 ? 7.738 -3.098 13.311 1.00 96.25 94 GLU A N 1
ATOM 765 C CA . GLU A 1 94 ? 9.205 -3.095 13.323 1.00 96.25 94 GLU A CA 1
ATOM 766 C C . GLU A 1 94 ? 9.757 -4.481 12.945 1.00 96.25 94 GLU A C 1
ATOM 768 O O . GLU A 1 94 ? 10.695 -4.591 12.150 1.00 96.25 94 GLU A O 1
ATOM 773 N N . LYS A 1 95 ? 9.155 -5.559 13.462 1.00 94.38 95 LYS A N 1
ATOM 774 C CA . LYS A 1 95 ? 9.524 -6.939 13.123 1.00 94.38 95 LYS A CA 1
ATOM 775 C C . LYS A 1 95 ? 9.248 -7.248 11.651 1.00 94.38 95 LYS A C 1
ATOM 777 O O . LYS A 1 95 ? 10.108 -7.827 10.982 1.00 94.38 95 LYS A O 1
ATOM 782 N N . GLN A 1 96 ? 8.099 -6.819 11.126 1.00 94.62 96 GLN A N 1
ATOM 783 C CA . GLN A 1 96 ? 7.785 -6.930 9.699 1.00 94.62 96 GLN A CA 1
ATOM 784 C C . GLN A 1 96 ? 8.777 -6.132 8.846 1.00 94.62 96 GLN A C 1
ATOM 786 O O . GLN A 1 96 ? 9.343 -6.681 7.898 1.00 94.62 96 GLN A O 1
ATOM 791 N N . ARG A 1 97 ? 9.070 -4.882 9.220 1.00 96.00 97 ARG A N 1
ATOM 792 C CA . ARG A 1 97 ? 10.047 -4.028 8.534 1.00 96.00 97 ARG A CA 1
ATOM 793 C C . ARG A 1 97 ? 11.417 -4.692 8.474 1.00 96.00 97 ARG A C 1
ATOM 795 O O . ARG A 1 97 ? 11.986 -4.786 7.394 1.00 96.00 97 ARG A O 1
ATOM 802 N N . LYS A 1 98 ? 11.912 -5.214 9.601 1.00 95.25 98 LYS A N 1
ATOM 803 C CA . LYS A 1 98 ? 13.187 -5.946 9.657 1.00 95.25 98 LYS A CA 1
ATOM 804 C C . LYS A 1 98 ? 13.167 -7.183 8.766 1.00 95.25 98 LYS A C 1
ATOM 806 O O . LYS A 1 98 ? 14.137 -7.427 8.062 1.00 95.25 98 LYS A O 1
ATOM 811 N N . SER A 1 99 ? 12.073 -7.947 8.743 1.00 93.12 99 SER A N 1
ATOM 812 C CA . SER A 1 99 ? 11.969 -9.123 7.865 1.00 93.12 99 SER A CA 1
ATOM 813 C C . SER A 1 99 ? 12.038 -8.760 6.375 1.00 93.12 99 SER A C 1
ATOM 815 O O . SER A 1 99 ? 12.725 -9.436 5.611 1.00 93.12 99 SER A O 1
ATOM 817 N N . LEU A 1 100 ? 11.400 -7.655 5.976 1.00 93.31 100 LEU A N 1
ATOM 818 C CA . LEU A 1 100 ? 11.459 -7.131 4.612 1.00 93.31 100 LEU A CA 1
ATOM 819 C C . LEU A 1 100 ? 12.844 -6.570 4.282 1.00 93.31 100 LEU A C 1
ATOM 821 O O . LEU A 1 100 ? 13.356 -6.811 3.194 1.00 93.31 100 LEU A O 1
ATOM 825 N N . GLU A 1 101 ? 13.472 -5.875 5.227 1.00 94.12 101 GLU A N 1
ATOM 826 C CA . GLU A 1 101 ? 14.840 -5.368 5.108 1.00 94.12 101 GLU A CA 1
ATOM 827 C C . GLU A 1 101 ? 15.832 -6.519 4.880 1.00 94.12 101 GLU A C 1
ATOM 829 O O . GLU A 1 101 ? 16.618 -6.476 3.936 1.00 94.12 101 GLU A O 1
ATOM 834 N N . TYR A 1 102 ? 15.723 -7.607 5.650 1.00 95.06 102 TYR A N 1
ATOM 835 C CA . TYR A 1 102 ? 16.501 -8.825 5.413 1.00 95.06 102 TYR A CA 1
ATOM 836 C C . TYR A 1 102 ? 16.221 -9.450 4.041 1.00 95.06 102 TYR A C 1
ATOM 838 O O . TYR A 1 102 ? 17.162 -9.888 3.382 1.00 95.06 102 TYR A O 1
ATOM 846 N N . ALA A 1 103 ? 14.966 -9.477 3.584 1.00 94.94 103 ALA A N 1
ATOM 847 C CA . ALA A 1 103 ? 14.619 -10.013 2.267 1.00 94.94 103 ALA A CA 1
ATOM 848 C C . ALA A 1 103 ? 15.201 -9.171 1.114 1.00 94.94 103 ALA A C 1
ATOM 850 O O . ALA A 1 103 ? 15.666 -9.725 0.117 1.00 94.94 103 ALA A O 1
ATOM 851 N N . ILE A 1 104 ? 15.216 -7.842 1.255 1.00 94.88 104 ILE A N 1
ATOM 852 C CA . ILE A 1 104 ? 15.848 -6.928 0.292 1.00 94.88 104 ILE A CA 1
ATOM 853 C C . ILE A 1 104 ? 17.358 -7.159 0.268 1.00 94.88 104 ILE A C 1
ATOM 855 O O . ILE A 1 104 ? 17.919 -7.361 -0.806 1.00 94.88 104 ILE A O 1
ATOM 859 N N . LEU A 1 105 ? 18.002 -7.199 1.438 1.00 94.50 105 LEU A N 1
ATOM 860 C CA . LEU A 1 105 ? 19.439 -7.456 1.544 1.00 94.50 105 LEU A CA 1
ATOM 861 C C . LEU A 1 105 ? 19.820 -8.821 0.955 1.00 94.50 105 LEU A C 1
ATOM 863 O O . LEU A 1 105 ? 20.837 -8.930 0.273 1.00 94.50 105 LEU A O 1
ATOM 867 N N . ASP A 1 106 ? 19.007 -9.861 1.165 1.00 96.06 106 ASP A N 1
ATOM 868 C CA . ASP A 1 106 ? 19.251 -11.169 0.550 1.00 96.06 106 ASP A CA 1
ATOM 869 C C . ASP A 1 106 ? 19.159 -11.097 -0.980 1.00 96.06 106 ASP A C 1
ATOM 871 O O . ASP A 1 106 ? 20.038 -11.607 -1.678 1.00 96.06 106 ASP A O 1
ATOM 875 N N . LYS A 1 107 ? 18.160 -10.385 -1.516 1.00 95.19 107 LYS A N 1
ATOM 876 C CA . LYS A 1 107 ? 18.034 -10.157 -2.960 1.00 95.19 107 LYS A CA 1
ATOM 877 C C . LYS A 1 107 ? 19.235 -9.395 -3.528 1.00 95.19 107 LYS A C 1
ATOM 879 O O . LYS A 1 107 ? 19.782 -9.810 -4.547 1.00 95.19 107 LYS A O 1
ATOM 884 N N . GLU A 1 108 ? 19.696 -8.339 -2.861 1.00 94.25 108 GLU A N 1
ATOM 885 C CA . GLU A 1 108 ? 20.891 -7.588 -3.274 1.00 94.25 108 GLU A CA 1
ATOM 886 C C . GLU A 1 108 ? 22.144 -8.473 -3.288 1.00 94.25 108 GLU A C 1
ATOM 888 O O . GLU A 1 108 ? 22.954 -8.413 -4.218 1.00 94.25 108 GLU A O 1
ATOM 893 N N . VAL A 1 109 ? 22.290 -9.353 -2.293 1.00 94.31 109 VAL A N 1
ATOM 894 C CA . VAL A 1 109 ? 23.376 -10.340 -2.250 1.00 94.31 109 VAL A CA 1
ATOM 895 C C . VAL A 1 109 ? 23.254 -11.346 -3.397 1.00 94.31 109 VAL A C 1
ATOM 897 O O . VAL A 1 109 ? 24.271 -11.705 -3.999 1.00 94.31 109 VAL A O 1
ATOM 900 N N . GLN A 1 110 ? 22.047 -11.809 -3.726 1.00 92.81 110 GLN A N 1
ATOM 901 C CA . GLN A 1 110 ? 21.822 -12.697 -4.869 1.00 92.81 110 GLN A CA 1
ATOM 902 C C . GLN A 1 110 ? 22.173 -12.010 -6.195 1.00 92.81 110 GLN A C 1
ATOM 904 O O . GLN A 1 110 ? 22.905 -12.591 -7.000 1.00 92.81 110 GLN A O 1
ATOM 909 N N . ASP A 1 111 ? 21.753 -10.763 -6.397 1.00 92.88 111 ASP A N 1
ATOM 910 C CA . ASP A 1 111 ? 22.074 -9.977 -7.592 1.00 92.88 111 ASP A CA 1
ATOM 911 C C . ASP A 1 111 ? 23.588 -9.733 -7.710 1.00 92.88 111 ASP A C 1
ATOM 913 O O . ASP A 1 111 ? 24.180 -9.915 -8.780 1.00 92.88 111 ASP A O 1
ATOM 917 N N . ALA A 1 112 ? 24.261 -9.408 -6.600 1.00 90.94 112 ALA A N 1
ATOM 918 C CA . ALA A 1 112 ? 25.715 -9.273 -6.554 1.00 90.94 112 ALA A CA 1
ATOM 919 C C . ALA A 1 112 ? 26.428 -10.590 -6.905 1.00 90.94 112 ALA A C 1
ATOM 921 O O . ALA A 1 112 ? 27.386 -10.583 -7.683 1.00 90.94 112 ALA A O 1
ATOM 922 N N . LYS A 1 113 ? 25.941 -11.732 -6.399 1.00 92.56 113 LYS A N 1
ATOM 923 C CA . LYS A 1 113 ? 26.460 -13.066 -6.752 1.00 92.56 113 LYS A CA 1
ATOM 924 C C . LYS A 1 113 ? 26.264 -13.379 -8.235 1.00 92.56 113 LYS A C 1
ATOM 926 O O . LYS A 1 113 ? 27.189 -13.882 -8.871 1.00 92.56 113 LYS A O 1
ATOM 931 N N . GLN A 1 114 ? 25.106 -13.057 -8.810 1.00 90.00 114 GLN A N 1
ATOM 932 C CA . GLN A 1 114 ? 24.855 -13.243 -10.242 1.00 90.00 114 GLN A CA 1
ATOM 933 C C . GLN A 1 114 ? 25.767 -12.359 -11.098 1.00 90.00 114 GLN A C 1
ATOM 935 O O . GLN A 1 114 ? 26.315 -12.814 -12.103 1.00 90.00 114 GLN A O 1
ATOM 940 N N . ASN A 1 115 ? 25.974 -11.105 -10.699 1.00 90.25 115 ASN A N 1
ATOM 941 C CA . ASN A 1 115 ? 26.889 -10.199 -11.388 1.00 90.25 115 ASN A CA 1
ATOM 942 C C . ASN A 1 115 ? 28.340 -10.679 -11.287 1.00 90.25 115 ASN A C 1
ATOM 944 O O . ASN A 1 115 ? 29.057 -10.665 -12.287 1.00 90.25 115 ASN A O 1
ATOM 948 N N . LEU A 1 116 ? 28.754 -11.195 -10.128 1.00 88.75 116 LEU A N 1
ATOM 949 C CA . LEU A 1 116 ? 30.057 -11.831 -9.965 1.00 88.75 116 LEU A CA 1
ATOM 950 C C . LEU A 1 116 ? 30.202 -13.050 -10.887 1.00 88.75 116 LEU A C 1
ATOM 952 O O . LEU A 1 116 ? 31.224 -13.179 -11.555 1.00 88.75 116 LEU A O 1
ATOM 956 N N . ALA A 1 117 ? 29.178 -13.901 -10.994 1.00 87.56 117 ALA A N 1
ATOM 957 C CA . ALA A 1 117 ? 29.185 -15.047 -11.902 1.00 87.56 117 ALA A CA 1
ATOM 958 C C . ALA A 1 117 ? 29.324 -14.619 -13.374 1.00 87.56 117 ALA A C 1
ATOM 960 O O . ALA A 1 117 ? 30.113 -15.209 -14.111 1.00 87.56 117 ALA A O 1
ATOM 961 N N . LYS A 1 118 ? 28.640 -13.544 -13.793 1.00 85.94 118 LYS A N 1
ATOM 962 C CA . LYS A 1 118 ? 28.804 -12.953 -15.135 1.00 85.94 118 LYS A CA 1
ATOM 963 C C . LYS A 1 118 ? 30.231 -12.447 -15.357 1.00 85.94 118 LYS A C 1
ATOM 965 O O . LYS A 1 118 ? 30.812 -12.710 -16.404 1.00 85.94 118 LYS A O 1
ATOM 970 N N . VAL A 1 119 ? 30.820 -11.763 -14.375 1.00 84.75 119 VAL A N 1
ATOM 971 C CA . VAL A 1 119 ? 32.210 -11.279 -14.455 1.00 84.75 119 VAL A CA 1
ATOM 972 C C . VAL A 1 119 ? 33.199 -12.443 -14.514 1.00 84.75 119 VAL A C 1
ATOM 974 O O . VAL A 1 119 ? 34.131 -12.395 -15.311 1.00 84.75 119 VAL A O 1
ATOM 977 N N . ILE A 1 120 ? 32.994 -13.502 -13.727 1.00 81.50 120 ILE A N 1
ATOM 978 C CA . ILE A 1 120 ? 33.810 -14.724 -13.775 1.00 81.50 120 ILE A CA 1
ATOM 979 C C . ILE A 1 120 ? 33.688 -15.385 -15.149 1.00 81.50 120 ILE A C 1
ATOM 981 O O . ILE A 1 120 ? 34.707 -15.743 -15.729 1.00 81.50 120 ILE A O 1
ATOM 985 N N . TYR A 1 121 ? 32.480 -15.478 -15.709 1.00 77.44 121 TYR A N 1
ATOM 986 C CA . TYR A 1 121 ? 32.255 -16.017 -17.049 1.00 77.44 121 TYR A CA 1
ATOM 987 C C . TYR A 1 121 ? 32.974 -15.191 -18.126 1.00 77.44 121 TYR A C 1
ATOM 989 O O . TYR A 1 121 ? 33.693 -15.750 -18.951 1.00 77.44 121 TYR A O 1
ATOM 997 N N . ILE A 1 122 ? 32.877 -13.858 -18.069 1.00 78.00 122 ILE A N 1
ATOM 998 C CA . ILE A 1 122 ? 33.602 -12.948 -18.971 1.00 78.00 122 ILE A CA 1
ATOM 999 C C . ILE A 1 122 ? 35.116 -13.104 -18.800 1.00 78.00 122 ILE A C 1
ATOM 1001 O O . ILE A 1 122 ? 35.841 -13.155 -19.787 1.00 78.00 122 ILE A O 1
ATOM 1005 N N . LYS A 1 123 ? 35.609 -13.219 -17.564 1.00 73.25 123 LYS A N 1
ATOM 1006 C CA . LYS A 1 123 ? 37.034 -13.406 -17.261 1.00 73.25 123 LYS A CA 1
ATOM 1007 C C . LYS A 1 123 ? 37.547 -14.768 -17.740 1.00 73.25 123 LYS A C 1
ATOM 1009 O O . LYS A 1 123 ? 38.669 -14.842 -18.232 1.00 73.25 123 LYS A O 1
ATOM 1014 N N . MET A 1 124 ? 36.727 -15.816 -17.649 1.00 64.94 124 MET A N 1
ATOM 1015 C CA . MET A 1 124 ? 37.013 -17.160 -18.160 1.00 64.94 124 MET A CA 1
ATOM 1016 C C . MET A 1 124 ? 37.025 -17.181 -19.694 1.00 64.94 124 MET A C 1
ATOM 1018 O O . MET A 1 124 ? 37.911 -17.786 -20.289 1.00 64.94 124 MET A O 1
ATOM 1022 N N . PHE A 1 125 ? 36.118 -16.437 -20.332 1.00 60.31 125 PHE A N 1
ATOM 1023 C CA . PHE A 1 125 ? 36.095 -16.235 -21.781 1.00 60.31 125 PHE A CA 1
ATOM 1024 C C . PHE A 1 125 ? 37.299 -15.406 -22.270 1.00 60.31 125 PHE A C 1
ATOM 1026 O O . PHE A 1 125 ? 37.907 -15.733 -23.287 1.00 60.31 125 PHE A O 1
ATOM 1033 N N . LEU A 1 126 ? 37.719 -14.387 -21.509 1.00 56.66 126 LEU A N 1
ATOM 1034 C CA . LEU A 1 126 ? 38.919 -13.593 -21.803 1.00 56.66 126 LEU A CA 1
ATOM 1035 C C . LEU A 1 126 ? 40.222 -14.396 -21.643 1.00 56.66 126 LEU A C 1
ATOM 1037 O O . LEU A 1 126 ? 41.210 -14.089 -22.304 1.00 56.66 126 LEU A O 1
ATOM 1041 N N . HIS A 1 127 ? 40.239 -15.421 -20.784 1.00 56.78 127 HIS A N 1
ATOM 1042 C CA . HIS A 1 127 ? 41.407 -16.283 -20.571 1.00 56.78 127 HIS A CA 1
ATOM 1043 C C . HIS A 1 127 ? 41.691 -17.226 -21.761 1.00 56.78 127 HIS A C 1
ATOM 1045 O O . HIS A 1 127 ? 42.758 -17.834 -21.809 1.00 56.78 127 HIS A O 1
ATOM 1051 N N . LEU A 1 128 ? 40.769 -17.332 -22.730 1.00 45.56 128 LEU A N 1
ATOM 1052 C CA . LEU A 1 128 ? 40.884 -18.203 -23.907 1.00 45.56 128 LEU A CA 1
ATOM 1053 C C . LEU A 1 128 ? 41.631 -17.559 -25.102 1.00 45.56 128 LEU A C 1
ATOM 1055 O O . LEU A 1 128 ? 41.894 -18.244 -26.088 1.00 45.56 128 LEU A O 1
ATOM 1059 N N . PHE A 1 129 ? 42.012 -16.275 -25.025 1.00 41.66 129 PHE A N 1
ATOM 1060 C CA . PHE A 1 129 ? 42.823 -15.582 -26.043 1.00 41.66 129 PHE A CA 1
ATOM 1061 C C . PHE A 1 129 ? 44.293 -15.451 -25.586 1.00 41.66 129 PHE A C 1
ATOM 1063 O O . PHE A 1 129 ? 44.550 -14.844 -24.543 1.00 41.66 129 PHE A O 1
ATOM 1070 N N . PRO A 1 130 ? 45.286 -16.013 -26.310 1.00 49.94 130 PRO A N 1
ATOM 1071 C CA . PRO A 1 130 ? 46.615 -16.206 -25.742 1.00 49.94 130 PRO A CA 1
ATOM 1072 C C . PRO A 1 130 ? 47.614 -15.060 -26.011 1.00 49.94 130 PRO A C 1
ATOM 1074 O O . PRO A 1 130 ? 47.660 -14.488 -27.096 1.00 49.94 130 PRO A O 1
ATOM 1077 N N . LYS A 1 131 ? 48.511 -14.918 -25.015 1.00 40.44 131 LYS A N 1
ATOM 1078 C CA . LYS A 1 131 ? 49.884 -14.347 -24.962 1.00 40.44 131 LYS A CA 1
ATOM 1079 C C . LYS A 1 131 ? 50.060 -12.847 -24.673 1.00 40.44 131 LYS A C 1
ATOM 1081 O O . LYS A 1 131 ? 49.851 -12.013 -25.535 1.00 40.44 131 LYS A O 1
ATOM 1086 N N . TYR A 1 132 ? 50.641 -12.546 -23.502 1.00 35.97 132 TYR A N 1
ATOM 1087 C CA . TYR A 1 132 ? 52.049 -12.111 -23.403 1.00 35.97 132 TYR A CA 1
ATOM 1088 C C . TYR A 1 132 ? 52.592 -12.334 -21.970 1.00 35.97 132 TYR A C 1
ATOM 1090 O O . TYR A 1 132 ? 52.154 -11.719 -20.999 1.00 35.97 132 TYR A O 1
ATOM 1098 N N . GLN A 1 133 ? 53.525 -13.282 -21.836 1.00 42.66 133 GLN A N 1
ATOM 1099 C CA . GLN A 1 133 ? 54.308 -13.561 -20.627 1.00 42.66 133 GLN A CA 1
ATOM 1100 C C . GLN A 1 133 ? 55.362 -12.467 -20.433 1.00 42.66 133 GLN A C 1
ATOM 1102 O O . GLN A 1 133 ? 56.188 -12.324 -21.321 1.00 42.66 133 GLN A O 1
ATOM 1107 N N . GLN A 1 134 ? 55.358 -11.772 -19.284 1.00 39.97 134 GLN A N 1
ATOM 1108 C CA . GLN A 1 134 ? 56.530 -11.547 -18.402 1.00 39.97 134 GLN A CA 1
ATOM 1109 C C . GLN A 1 134 ? 56.157 -10.680 -17.173 1.00 39.97 134 GLN A C 1
ATOM 1111 O O . GLN A 1 134 ? 56.637 -9.571 -16.993 1.00 39.97 134 GLN A O 1
ATOM 1116 N N . SER A 1 135 ? 55.240 -11.146 -16.314 1.00 42.88 135 SER A N 1
ATOM 1117 C CA . SER A 1 135 ? 55.031 -10.543 -14.968 1.00 42.88 135 SER A CA 1
ATOM 1118 C C . SER A 1 135 ? 54.326 -11.465 -13.954 1.00 42.88 135 SER A C 1
ATOM 1120 O O . SER A 1 135 ? 53.909 -11.029 -12.882 1.00 42.88 135 SER A O 1
ATOM 1122 N N . ARG A 1 136 ? 54.164 -12.753 -14.287 1.00 47.78 136 ARG A N 1
ATOM 1123 C CA . ARG A 1 136 ? 53.158 -13.637 -13.676 1.00 47.78 136 ARG A CA 1
ATOM 1124 C C . ARG A 1 136 ? 53.538 -14.176 -12.287 1.00 47.78 136 ARG A C 1
ATOM 1126 O O . ARG A 1 136 ? 52.668 -14.316 -11.439 1.00 47.78 136 ARG A O 1
ATOM 1133 N N . MET A 1 137 ? 54.827 -14.370 -12.006 1.00 35.97 137 MET A N 1
ATOM 1134 C CA . MET A 1 137 ? 55.261 -15.070 -10.785 1.00 35.97 137 MET A CA 1
ATOM 1135 C C . MET A 1 137 ? 55.198 -14.222 -9.500 1.00 35.97 137 MET A C 1
ATOM 1137 O O . MET A 1 137 ? 55.030 -14.777 -8.420 1.00 35.97 137 MET A O 1
ATOM 1141 N N . THR A 1 138 ? 55.279 -12.888 -9.580 1.00 51.22 138 THR A N 1
ATOM 1142 C CA . THR A 1 138 ? 55.242 -12.011 -8.389 1.00 51.22 138 THR A CA 1
ATOM 1143 C C . THR A 1 138 ? 53.828 -11.569 -8.004 1.00 51.22 138 THR A C 1
ATOM 1145 O O . THR A 1 138 ? 53.541 -11.397 -6.821 1.00 51.22 138 THR A O 1
ATOM 1148 N N . LYS A 1 139 ? 52.910 -11.448 -8.975 1.00 58.44 139 LYS A N 1
ATOM 1149 C CA . LYS A 1 139 ? 51.496 -11.117 -8.716 1.00 58.44 139 LYS A CA 1
ATOM 1150 C C . LYS A 1 139 ? 50.667 -12.321 -8.271 1.00 58.44 139 LYS A C 1
ATOM 1152 O O . LYS A 1 139 ? 49.785 -12.146 -7.440 1.00 58.44 139 LYS A O 1
ATOM 1157 N N . GLU A 1 140 ? 50.951 -13.529 -8.763 1.00 55.47 140 GLU A N 1
ATOM 1158 C CA . GLU A 1 140 ? 50.236 -14.732 -8.308 1.00 55.47 140 GLU A CA 1
ATOM 1159 C C . GLU A 1 140 ? 50.524 -15.031 -6.829 1.00 55.47 140 GLU A C 1
ATOM 1161 O O . GLU A 1 140 ? 49.587 -15.287 -6.085 1.00 55.47 140 GLU A O 1
ATOM 1166 N N . HIS A 1 141 ? 51.765 -14.867 -6.351 1.00 57.78 141 HIS A N 1
ATOM 1167 C CA . HIS A 1 141 ? 52.085 -15.035 -4.925 1.00 57.78 141 HIS A CA 1
ATOM 1168 C C . HIS A 1 141 ? 51.404 -13.991 -4.019 1.00 57.78 141 HIS A C 1
ATOM 1170 O O . HIS A 1 141 ? 50.869 -14.347 -2.972 1.00 57.78 141 HIS A O 1
ATOM 1176 N N . GLN A 1 142 ? 51.350 -12.714 -4.423 1.00 58.62 142 GLN A N 1
ATOM 1177 C CA . GLN A 1 142 ? 50.595 -11.694 -3.675 1.00 58.62 142 GLN A CA 1
ATOM 1178 C C . GLN A 1 142 ? 49.081 -11.936 -3.703 1.00 58.62 142 GLN A C 1
ATOM 1180 O O . GLN A 1 142 ? 48.399 -11.633 -2.726 1.00 58.62 142 GLN A O 1
ATOM 1185 N N . ASN A 1 143 ? 48.551 -12.485 -4.796 1.00 66.50 143 ASN A N 1
ATOM 1186 C CA . ASN A 1 143 ? 47.139 -12.837 -4.886 1.00 66.50 143 ASN A CA 1
ATOM 1187 C C . ASN A 1 143 ? 46.809 -14.049 -4.008 1.00 66.50 143 ASN A C 1
ATOM 1189 O O . ASN A 1 143 ? 45.811 -13.998 -3.302 1.00 66.50 143 ASN A O 1
ATOM 1193 N N . PHE A 1 144 ? 47.673 -15.068 -3.952 1.00 67.38 144 PHE A N 1
ATOM 1194 C CA . PHE A 1 144 ? 47.493 -16.211 -3.051 1.00 67.38 144 PHE A CA 1
ATOM 1195 C C . PHE A 1 144 ? 47.567 -15.816 -1.570 1.00 67.38 144 PHE A C 1
ATOM 1197 O O . PHE A 1 144 ? 46.791 -16.333 -0.771 1.00 67.38 144 PHE A O 1
ATOM 1204 N N . ILE A 1 145 ? 48.444 -14.875 -1.192 1.00 70.00 145 ILE A N 1
ATOM 1205 C CA . ILE A 1 145 ? 48.495 -14.352 0.186 1.00 70.00 145 ILE A CA 1
ATOM 1206 C C . ILE A 1 145 ? 47.194 -13.614 0.529 1.00 70.00 145 ILE A C 1
ATOM 1208 O O . ILE A 1 145 ? 46.601 -13.879 1.571 1.00 70.00 145 ILE A O 1
ATOM 1212 N N . LYS A 1 146 ? 46.693 -12.760 -0.373 1.00 72.56 146 LYS A N 1
ATOM 1213 C CA . LYS A 1 146 ? 45.422 -12.045 -0.173 1.00 72.56 146 LYS A CA 1
ATOM 1214 C C . LYS A 1 146 ? 44.212 -12.980 -0.158 1.00 72.56 146 LYS A C 1
ATOM 1216 O O . LYS A 1 146 ? 43.297 -12.777 0.629 1.00 72.56 146 LYS A O 1
ATOM 1221 N N . GLU A 1 147 ? 44.192 -14.012 -0.997 1.00 71.81 147 GLU A N 1
ATOM 1222 C CA . GLU A 1 147 ? 43.127 -15.022 -0.998 1.00 71.81 147 GLU A CA 1
ATOM 1223 C C . GLU A 1 147 ? 43.144 -15.862 0.284 1.00 71.81 147 GLU A C 1
ATOM 1225 O O . GLU A 1 147 ? 42.082 -16.130 0.851 1.00 71.81 147 GLU A O 1
ATOM 1230 N N . LYS A 1 148 ? 44.333 -16.202 0.799 1.00 74.75 148 LYS A N 1
ATOM 1231 C CA . LYS A 1 148 ? 44.481 -16.882 2.090 1.00 74.75 148 LYS A CA 1
ATOM 1232 C C . LYS A 1 148 ? 44.017 -16.000 3.255 1.00 74.75 148 LYS A C 1
ATOM 1234 O O . LYS A 1 148 ? 43.237 -16.474 4.075 1.00 74.75 148 LYS A O 1
ATOM 1239 N N . GLU A 1 149 ? 44.391 -14.719 3.283 1.00 71.56 149 GLU A N 1
ATOM 1240 C CA . GLU A 1 149 ? 43.911 -13.752 4.288 1.00 71.56 149 GLU A CA 1
ATOM 1241 C C . GLU A 1 149 ? 42.386 -13.564 4.232 1.00 71.56 149 GLU A C 1
ATOM 1243 O O . GLU A 1 149 ? 41.720 -13.489 5.264 1.00 71.56 149 GLU A O 1
ATOM 1248 N N . VAL A 1 150 ? 41.791 -13.512 3.037 1.00 76.44 150 VAL A N 1
ATOM 1249 C CA . VAL A 1 150 ? 40.329 -13.421 2.880 1.00 76.44 150 VAL A CA 1
ATOM 1250 C C . VAL A 1 150 ? 39.641 -14.699 3.370 1.00 76.44 150 VAL A C 1
ATOM 1252 O O . VAL A 1 150 ? 38.608 -14.613 4.035 1.00 76.44 150 VAL A O 1
ATOM 1255 N N . SER A 1 151 ? 40.216 -15.874 3.102 1.00 71.75 151 SER A N 1
ATOM 1256 C CA . SER A 1 151 ? 39.687 -17.159 3.572 1.00 71.75 151 SER A CA 1
ATOM 1257 C C . SER A 1 151 ? 39.783 -17.313 5.096 1.00 71.75 151 SER A C 1
ATOM 1259 O O . SER A 1 151 ? 38.818 -17.749 5.724 1.00 71.75 151 SER A O 1
ATOM 1261 N N . GLU A 1 152 ? 40.897 -16.911 5.712 1.00 70.00 152 GLU A N 1
ATOM 1262 C CA . GLU A 1 152 ? 41.069 -16.917 7.175 1.00 70.00 152 GLU A CA 1
ATOM 1263 C C . GLU A 1 152 ? 40.128 -15.909 7.859 1.00 70.00 152 GLU A C 1
ATOM 1265 O O . GLU A 1 152 ? 39.508 -16.214 8.880 1.00 70.00 152 GLU A O 1
ATOM 1270 N N . ASN A 1 153 ? 39.907 -14.741 7.250 1.00 75.75 153 ASN A N 1
ATOM 1271 C CA . ASN A 1 153 ? 38.916 -13.769 7.721 1.00 75.75 153 ASN A CA 1
ATOM 1272 C C . ASN A 1 153 ? 37.470 -14.279 7.600 1.00 75.75 153 ASN A C 1
ATOM 1274 O O . ASN A 1 153 ? 36.617 -13.950 8.425 1.00 75.75 153 ASN A O 1
ATOM 1278 N N . LEU A 1 154 ? 37.162 -15.081 6.580 1.00 77.25 154 LEU A N 1
ATOM 1279 C CA . LEU A 1 154 ? 35.852 -15.720 6.444 1.00 77.25 154 LEU A CA 1
ATOM 1280 C C . LEU A 1 154 ? 35.660 -16.835 7.479 1.00 77.25 154 LEU A C 1
ATOM 1282 O O . LEU A 1 154 ? 34.590 -16.913 8.080 1.00 77.25 154 LEU A O 1
ATOM 1286 N N . GLN A 1 155 ? 36.689 -17.647 7.738 1.00 75.31 155 GLN A N 1
ATOM 1287 C CA . GLN A 1 155 ? 36.651 -18.687 8.771 1.00 75.31 155 GLN A CA 1
ATOM 1288 C C . GLN A 1 155 ? 36.519 -18.106 10.180 1.00 75.31 155 GLN A C 1
ATOM 1290 O O . GLN A 1 155 ? 35.692 -18.581 10.952 1.00 75.31 155 GLN A O 1
ATOM 1295 N N . THR A 1 156 ? 37.261 -17.049 10.511 1.00 75.69 156 THR A N 1
ATOM 1296 C CA . THR A 1 156 ? 37.149 -16.379 11.820 1.00 75.69 156 THR A CA 1
ATOM 1297 C C . THR A 1 156 ? 35.779 -15.731 12.015 1.00 75.69 156 THR A C 1
ATOM 1299 O O . THR A 1 156 ? 35.185 -15.877 13.081 1.00 75.69 156 THR A O 1
ATOM 1302 N N . LYS A 1 157 ? 35.203 -15.105 10.978 1.00 80.56 157 LYS A N 1
ATOM 1303 C CA . LYS A 1 157 ? 33.820 -14.590 11.021 1.00 80.56 157 LYS A CA 1
ATOM 1304 C C . LYS A 1 157 ? 32.779 -15.701 11.161 1.00 80.56 157 LYS A C 1
ATOM 1306 O O . LYS A 1 157 ? 31.790 -15.520 11.869 1.00 80.56 157 LYS A O 1
ATOM 1311 N N . ALA A 1 158 ? 32.973 -16.838 10.493 1.00 80.19 158 ALA A N 1
ATOM 1312 C CA . ALA A 1 158 ? 32.094 -17.997 10.632 1.00 80.19 158 ALA A CA 1
ATOM 1313 C C . ALA A 1 158 ? 32.171 -18.590 12.047 1.00 80.19 158 ALA A C 1
ATOM 1315 O O . ALA A 1 158 ? 31.133 -18.885 12.635 1.00 80.19 158 ALA A O 1
ATOM 1316 N N . LEU A 1 159 ? 33.375 -18.679 12.620 1.00 83.50 159 LEU A N 1
ATOM 1317 C CA . LEU A 1 159 ? 33.602 -19.138 13.988 1.00 83.50 159 LEU A CA 1
ATOM 1318 C C . LEU A 1 159 ? 32.941 -18.202 15.009 1.00 83.50 159 LEU A C 1
ATOM 1320 O O . LEU A 1 159 ? 32.223 -18.670 15.884 1.00 83.50 159 LEU A O 1
ATOM 1324 N N . GLN A 1 160 ? 33.096 -16.883 14.849 1.00 80.56 160 GLN A N 1
ATOM 1325 C CA . GLN A 1 160 ? 32.423 -15.890 15.694 1.00 80.56 160 GLN A CA 1
ATOM 1326 C C . GLN A 1 160 ? 30.898 -16.048 15.644 1.00 80.56 160 GLN A C 1
ATOM 1328 O O . GLN A 1 160 ? 30.248 -16.118 16.685 1.00 80.56 160 GLN A O 1
ATOM 1333 N N . LYS A 1 161 ? 30.315 -16.182 14.445 1.00 84.00 161 LYS A N 1
ATOM 1334 C CA . LYS A 1 161 ? 28.871 -16.422 14.298 1.00 84.00 161 LYS A CA 1
ATOM 1335 C C . LYS A 1 161 ? 28.429 -17.732 14.947 1.00 84.00 161 LYS A C 1
ATOM 1337 O O . LYS A 1 161 ? 27.393 -17.751 15.600 1.00 84.00 161 LYS A O 1
ATOM 1342 N N . HIS A 1 162 ? 29.213 -18.798 14.804 1.00 87.19 162 HIS A N 1
ATOM 1343 C CA . HIS A 1 162 ? 28.928 -20.076 15.452 1.00 87.19 162 HIS A CA 1
ATOM 1344 C C . HIS A 1 162 ? 28.928 -19.941 16.979 1.00 87.19 162 HIS A C 1
ATOM 1346 O O . HIS A 1 162 ? 27.995 -20.399 17.627 1.00 87.19 162 HIS A O 1
ATOM 1352 N N . THR A 1 163 ? 29.925 -19.263 17.558 1.00 83.44 163 THR A N 1
ATOM 1353 C CA . THR A 1 163 ? 29.988 -19.057 19.015 1.00 83.44 163 THR A CA 1
ATOM 1354 C C . THR A 1 163 ? 28.827 -18.218 19.545 1.00 83.44 163 THR A C 1
ATOM 1356 O O . THR A 1 163 ? 28.309 -18.518 20.615 1.00 83.44 163 THR A O 1
ATOM 1359 N N . VAL A 1 164 ? 28.375 -17.209 18.789 1.00 87.94 164 VAL A N 1
ATOM 1360 C CA . VAL A 1 164 ? 27.201 -16.401 19.157 1.00 87.94 164 VAL A CA 1
ATOM 1361 C C . VAL A 1 164 ? 25.937 -17.259 19.147 1.00 87.94 164 VAL A C 1
ATOM 1363 O O . VAL A 1 164 ? 25.204 -17.266 20.127 1.00 87.94 164 VAL A O 1
ATOM 1366 N N . LEU A 1 165 ? 25.730 -18.056 18.095 1.00 87.06 165 LEU A N 1
ATOM 1367 C CA . LEU A 1 165 ? 24.579 -18.960 18.004 1.00 87.06 165 LEU A CA 1
ATOM 1368 C C . LEU A 1 165 ? 24.573 -20.019 19.115 1.00 87.06 165 LEU A C 1
ATOM 1370 O O . LEU A 1 165 ? 23.513 -20.395 19.608 1.00 87.06 165 LEU A O 1
ATOM 1374 N N . GLU A 1 166 ? 25.744 -20.503 19.523 1.00 90.00 166 GLU A N 1
ATOM 1375 C CA . GLU A 1 166 ? 25.868 -21.475 20.609 1.00 90.00 166 GLU A CA 1
ATOM 1376 C C . GLU A 1 166 ? 25.536 -20.865 21.982 1.00 90.00 166 GLU A C 1
ATOM 1378 O O . GLU A 1 166 ? 24.906 -21.522 22.814 1.00 90.00 166 GLU A O 1
ATOM 1383 N N . LEU A 1 167 ? 25.910 -19.601 22.210 1.00 90.19 167 LEU A N 1
ATOM 1384 C CA . LEU A 1 167 ? 25.505 -18.847 23.400 1.00 90.19 167 LEU A CA 1
ATOM 1385 C C . LEU A 1 167 ? 23.996 -18.576 23.400 1.00 90.19 167 LEU A C 1
ATOM 1387 O O . LEU A 1 167 ? 23.338 -18.854 24.400 1.00 90.19 167 LEU A O 1
ATOM 1391 N N . ASP A 1 168 ? 23.434 -18.151 22.267 1.00 88.81 168 ASP A N 1
ATOM 1392 C CA . ASP A 1 168 ? 21.993 -17.915 22.128 1.00 88.81 168 ASP A CA 1
ATOM 1393 C C . ASP A 1 168 ? 21.181 -19.196 22.379 1.00 88.81 168 ASP A C 1
ATOM 1395 O O . ASP A 1 168 ? 20.142 -19.161 23.038 1.00 88.81 168 ASP A O 1
ATOM 1399 N N . LEU A 1 169 ? 21.658 -20.353 21.900 1.00 89.69 169 LEU A N 1
ATOM 1400 C CA . LEU A 1 169 ? 21.023 -21.646 22.171 1.00 89.69 169 LEU A CA 1
ATOM 1401 C C . LEU A 1 169 ? 21.042 -22.002 23.660 1.00 89.69 169 LEU A C 1
ATOM 1403 O O . LEU A 1 169 ? 20.034 -22.493 24.174 1.00 89.69 169 LEU A O 1
ATOM 1407 N N . LYS A 1 170 ? 22.149 -21.735 24.363 1.00 91.44 170 LYS A N 1
ATOM 1408 C CA . LYS A 1 170 ? 22.236 -21.943 25.817 1.00 91.44 170 LYS A CA 1
ATOM 1409 C C . LYS A 1 170 ? 21.302 -21.006 26.580 1.00 91.44 170 LYS A C 1
ATOM 1411 O O . LYS A 1 170 ? 20.600 -21.464 27.480 1.00 91.44 170 LYS A O 1
ATOM 1416 N N . ASP A 1 171 ? 21.224 -19.739 26.185 1.00 89.31 171 ASP A N 1
ATOM 1417 C CA . ASP A 1 171 ? 20.313 -18.763 26.790 1.00 89.31 171 ASP A CA 1
ATOM 1418 C C . ASP A 1 171 ? 18.846 -19.136 26.554 1.00 89.31 171 ASP A C 1
ATOM 1420 O O . ASP A 1 171 ? 18.016 -19.044 27.463 1.00 89.31 171 ASP A O 1
ATOM 1424 N N . LEU A 1 172 ? 18.508 -19.602 25.349 1.00 86.25 172 LEU A N 1
ATOM 1425 C CA . LEU A 1 172 ? 17.172 -20.100 25.030 1.00 86.25 172 LEU A CA 1
ATOM 1426 C C . LEU A 1 172 ? 16.839 -21.369 25.816 1.00 86.25 172 LEU A C 1
ATOM 1428 O O . LEU A 1 172 ? 15.722 -21.481 26.322 1.00 86.25 172 LEU A O 1
ATOM 1432 N N . GLN A 1 173 ? 17.783 -22.299 25.981 1.00 90.88 173 GLN A N 1
ATOM 1433 C CA . GLN A 1 173 ? 17.588 -23.470 26.840 1.00 90.88 173 GLN A CA 1
ATOM 1434 C C . GLN A 1 173 ? 17.346 -23.071 28.298 1.00 90.88 173 GLN A C 1
ATOM 1436 O O . GLN A 1 173 ? 16.378 -23.549 28.887 1.00 90.88 173 GLN A O 1
ATOM 1441 N N . ALA A 1 174 ? 18.145 -22.155 28.853 1.00 88.38 174 ALA A N 1
ATOM 1442 C CA . ALA A 1 174 ? 17.982 -21.671 30.223 1.00 88.38 174 ALA A CA 1
ATOM 1443 C C . ALA A 1 174 ? 16.627 -20.969 30.430 1.00 88.38 174 ALA A C 1
ATOM 1445 O O . ALA A 1 174 ? 15.924 -21.233 31.411 1.00 88.38 174 ALA A O 1
ATOM 1446 N N . LYS A 1 175 ? 16.204 -20.135 29.469 1.00 87.62 175 LYS A N 1
ATOM 1447 C CA . LYS A 1 175 ? 14.872 -19.505 29.467 1.00 87.62 175 LYS A CA 1
ATOM 1448 C C . LYS A 1 175 ? 13.753 -20.535 29.377 1.00 87.62 175 LYS A C 1
ATOM 1450 O O . LYS A 1 175 ? 12.750 -20.404 30.071 1.00 87.62 175 LYS A O 1
ATOM 1455 N N . THR A 1 176 ? 13.925 -21.567 28.555 1.00 85.12 176 THR A N 1
ATOM 1456 C CA . THR A 1 176 ? 12.932 -22.637 28.412 1.00 85.12 176 THR A CA 1
ATOM 1457 C C . THR A 1 176 ? 12.798 -23.416 29.717 1.00 85.12 176 THR A C 1
ATOM 1459 O O . THR A 1 176 ? 11.679 -23.581 30.188 1.00 85.12 176 THR A O 1
ATOM 1462 N N . SER A 1 177 ? 13.907 -23.795 30.365 1.00 90.62 177 SER A N 1
ATOM 1463 C CA . SER A 1 177 ? 13.871 -24.466 31.673 1.00 90.62 177 SER A CA 1
ATOM 1464 C C . SER A 1 177 ? 13.301 -23.587 32.790 1.00 90.62 177 SER A C 1
ATOM 1466 O O . SER A 1 177 ? 12.615 -24.094 33.676 1.00 90.62 177 SER A O 1
ATOM 1468 N N . GLY A 1 178 ? 13.545 -22.273 32.746 1.00 89.06 178 GLY A N 1
ATOM 1469 C CA . GLY A 1 178 ? 12.937 -21.322 33.679 1.00 89.06 178 GLY A CA 1
ATOM 1470 C C . GLY A 1 178 ? 11.424 -21.218 33.482 1.00 89.06 178 GLY A C 1
ATOM 1471 O O . GLY A 1 178 ? 10.665 -21.296 34.445 1.00 89.06 178 GLY A O 1
ATOM 1472 N N . ASN A 1 179 ? 10.971 -21.134 32.228 1.00 85.31 179 ASN A N 1
ATOM 1473 C CA . ASN A 1 179 ? 9.547 -21.103 31.897 1.00 85.31 179 ASN A CA 1
ATOM 1474 C C . ASN A 1 179 ? 8.828 -22.416 32.221 1.00 85.31 179 ASN A C 1
ATOM 1476 O O . ASN A 1 179 ? 7.664 -22.369 32.611 1.00 85.31 179 ASN A O 1
ATOM 1480 N N . THR A 1 180 ? 9.472 -23.581 32.079 1.00 88.00 180 THR A N 1
ATOM 1481 C CA . THR A 1 180 ? 8.846 -24.848 32.488 1.00 88.00 180 THR A CA 1
ATOM 1482 C C . THR A 1 180 ? 8.652 -24.912 33.999 1.00 88.00 180 THR A C 1
ATOM 1484 O O . THR A 1 180 ? 7.564 -25.279 34.426 1.00 88.00 180 THR A O 1
ATOM 1487 N N . HIS A 1 181 ? 9.633 -24.474 34.798 1.00 87.06 181 HIS A N 1
ATOM 1488 C CA . HIS A 1 181 ? 9.486 -24.401 36.259 1.00 87.06 181 HIS A CA 1
ATOM 1489 C C . HIS A 1 181 ? 8.389 -23.410 36.666 1.00 87.06 181 HIS A C 1
ATOM 1491 O O . HIS A 1 181 ? 7.498 -23.763 37.430 1.00 87.06 181 HIS A O 1
ATOM 1497 N N . ALA A 1 182 ? 8.378 -22.206 36.082 1.00 84.88 182 ALA A N 1
ATOM 1498 C CA . ALA A 1 182 ? 7.335 -21.217 36.353 1.00 84.88 182 ALA A CA 1
ATOM 1499 C C . ALA A 1 182 ? 5.932 -21.726 35.971 1.00 84.88 182 ALA A C 1
ATOM 1501 O O . ALA A 1 182 ? 4.961 -21.458 36.675 1.00 84.88 182 ALA A O 1
ATOM 1502 N N . LYS A 1 183 ? 5.819 -22.488 34.874 1.00 87.25 183 LYS A N 1
ATOM 1503 C CA . LYS A 1 183 ? 4.565 -23.128 34.462 1.00 87.25 183 LYS A CA 1
ATOM 1504 C C . LYS A 1 183 ? 4.134 -24.218 35.444 1.00 87.25 183 LYS A C 1
ATOM 1506 O O . LYS A 1 183 ? 2.958 -24.266 35.781 1.00 87.25 183 LYS A O 1
ATOM 1511 N N . GLU A 1 184 ? 5.054 -25.068 35.897 1.00 88.19 184 GLU A N 1
ATOM 1512 C CA . GLU A 1 184 ? 4.765 -26.113 36.888 1.00 88.19 184 GLU A CA 1
ATOM 1513 C C . GLU A 1 184 ? 4.312 -25.521 38.229 1.00 88.19 184 GLU A C 1
ATOM 1515 O O . GLU A 1 184 ? 3.328 -25.986 38.810 1.00 88.19 184 GLU A O 1
ATOM 1520 N N . ASP A 1 185 ? 4.964 -24.457 38.695 1.00 83.88 185 ASP A N 1
ATOM 1521 C CA . ASP A 1 185 ? 4.569 -23.759 39.920 1.00 83.88 185 ASP A CA 1
ATOM 1522 C C . ASP A 1 185 ? 3.196 -23.092 39.763 1.00 83.88 185 ASP A C 1
ATOM 1524 O O . ASP A 1 185 ? 2.328 -23.248 40.625 1.00 83.88 185 ASP A O 1
ATOM 1528 N N . ALA A 1 186 ? 2.947 -22.441 38.621 1.00 82.75 186 ALA A N 1
ATOM 1529 C CA . ALA A 1 186 ? 1.649 -21.847 38.306 1.00 82.75 186 ALA A CA 1
ATOM 1530 C C . ALA A 1 186 ? 0.521 -22.886 38.189 1.00 82.75 186 ALA A C 1
ATOM 1532 O O . ALA A 1 186 ? -0.627 -22.550 38.464 1.00 82.75 186 ALA A O 1
ATOM 1533 N N . THR A 1 187 ? 0.815 -24.138 37.816 1.00 84.94 187 THR A N 1
ATOM 1534 C CA . THR A 1 187 ? -0.183 -25.224 37.820 1.00 84.94 187 THR A CA 1
ATOM 1535 C C . THR A 1 187 ? -0.457 -25.796 39.209 1.00 84.94 187 THR A C 1
ATOM 1537 O O . THR A 1 187 ? -1.582 -26.206 39.473 1.00 84.94 187 THR A O 1
ATOM 1540 N N . LYS A 1 188 ? 0.520 -25.782 40.125 1.00 87.44 188 LYS A N 1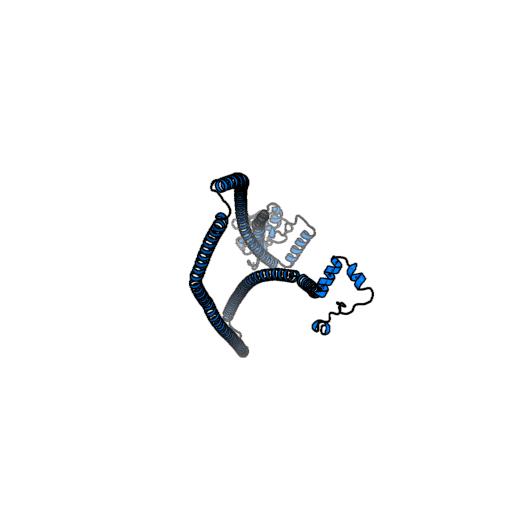
ATOM 1541 C CA . LYS A 1 188 ? 0.347 -26.305 41.493 1.00 87.44 188 LYS A CA 1
ATOM 1542 C C . LYS A 1 188 ? -0.459 -25.367 42.394 1.00 87.44 188 LYS A C 1
ATOM 1544 O O . LYS A 1 188 ? -1.203 -25.836 43.248 1.00 87.44 188 LYS A O 1
ATOM 1549 N N . GLN A 1 189 ? -0.335 -24.050 42.219 1.00 84.00 189 GLN A N 1
ATOM 1550 C CA . GLN A 1 189 ? -1.074 -23.078 43.038 1.00 84.00 189 GLN A CA 1
ATOM 1551 C C . GLN A 1 189 ? -2.609 -23.221 42.990 1.00 84.00 189 GLN A C 1
ATOM 1553 O O . GLN A 1 189 ? -3.215 -23.234 44.063 1.00 84.00 189 GLN A O 1
ATOM 1558 N N . PRO A 1 190 ? -3.263 -23.356 41.819 1.00 82.62 190 PRO A N 1
ATOM 1559 C CA . PRO A 1 190 ? -4.706 -23.567 41.766 1.00 82.62 190 PRO A CA 1
ATOM 1560 C C . PRO A 1 190 ? -5.130 -24.908 42.378 1.00 82.62 190 PRO A C 1
ATOM 1562 O O . PRO A 1 190 ? -6.136 -24.931 43.075 1.00 82.62 190 PRO A O 1
ATOM 1565 N N . GLU A 1 191 ? -4.351 -25.988 42.229 1.00 87.88 191 GLU A N 1
ATOM 1566 C CA . GLU A 1 191 ? -4.649 -27.269 42.899 1.00 87.88 191 GLU A CA 1
ATOM 1567 C C . GLU A 1 191 ? -4.592 -27.152 44.432 1.00 87.88 191 GLU A C 1
ATOM 1569 O O . GLU A 1 191 ? -5.412 -27.738 45.141 1.00 87.88 191 GLU A O 1
ATOM 1574 N N . MET A 1 192 ? -3.641 -26.384 44.974 1.00 88.62 192 MET A N 1
ATOM 1575 C CA . MET A 1 192 ? -3.564 -26.131 46.417 1.00 88.62 192 MET A CA 1
ATOM 1576 C C . MET A 1 192 ? -4.750 -25.296 46.915 1.00 88.62 192 MET A C 1
ATOM 1578 O O . MET A 1 192 ? -5.349 -25.642 47.932 1.00 88.62 192 MET A O 1
ATOM 1582 N N . LEU A 1 193 ? -5.125 -24.248 46.175 1.00 87.38 193 LEU A N 1
ATOM 1583 C CA . LEU A 1 193 ? -6.281 -23.403 46.489 1.00 87.38 193 LEU A CA 1
ATOM 1584 C C . LEU A 1 193 ? -7.603 -24.174 46.399 1.00 87.38 193 LEU A C 1
ATOM 1586 O O . LEU A 1 193 ? -8.453 -24.026 47.271 1.00 87.38 193 LEU A O 1
ATOM 1590 N N . GLU A 1 194 ? -7.781 -25.030 45.391 1.00 88.75 194 GLU A N 1
ATOM 1591 C CA . GLU A 1 194 ? -8.965 -25.890 45.283 1.00 88.75 194 GLU A CA 1
ATOM 1592 C C . GLU A 1 194 ? -9.080 -26.849 46.471 1.00 88.75 194 GLU A C 1
ATOM 1594 O O . GLU A 1 194 ? -10.180 -27.059 46.986 1.00 88.75 194 GLU A O 1
ATOM 1599 N N . ASN A 1 195 ? -7.956 -27.393 46.945 1.00 91.75 195 ASN A N 1
ATOM 1600 C CA . ASN A 1 195 ? -7.937 -28.228 48.142 1.00 91.75 195 ASN A CA 1
ATOM 1601 C C . ASN A 1 195 ? -8.271 -27.430 49.415 1.00 91.75 195 ASN A C 1
ATOM 1603 O O . ASN A 1 195 ? -9.056 -27.913 50.228 1.00 91.75 195 ASN A O 1
ATOM 1607 N N . GLU A 1 196 ? -7.755 -26.207 49.583 1.00 91.38 196 GLU A N 1
ATOM 1608 C CA . GLU A 1 196 ? -8.111 -25.333 50.717 1.00 91.38 196 GLU A CA 1
ATOM 1609 C C . GLU A 1 196 ? -9.591 -24.931 50.713 1.00 91.38 196 GLU A C 1
ATOM 1611 O O . GLU A 1 196 ? -10.243 -24.953 51.762 1.00 91.38 196 GLU A O 1
ATOM 1616 N N . ILE A 1 197 ? -10.141 -24.610 49.538 1.00 89.19 197 ILE A N 1
ATOM 1617 C CA . ILE A 1 197 ? -11.567 -24.307 49.373 1.00 89.19 197 ILE A CA 1
ATOM 1618 C C . ILE A 1 197 ? -12.401 -25.532 49.751 1.00 89.19 197 ILE A C 1
ATOM 1620 O O . ILE A 1 197 ? -13.368 -25.394 50.496 1.00 89.19 197 ILE A O 1
ATOM 1624 N N . LYS A 1 198 ? -12.005 -26.733 49.311 1.00 93.00 198 LYS A N 1
ATOM 1625 C CA . LYS A 1 198 ? -12.678 -27.986 49.685 1.00 93.00 198 LYS A CA 1
ATOM 1626 C C . LYS A 1 198 ? -12.685 -28.217 51.191 1.00 93.00 198 LYS A C 1
ATOM 1628 O O . LYS A 1 198 ? -13.738 -28.499 51.749 1.00 93.00 198 LYS A O 1
ATOM 1633 N N . VAL A 1 199 ? -11.535 -28.059 51.848 1.00 93.38 199 VAL A N 1
ATOM 1634 C CA . VAL A 1 199 ? -11.425 -28.221 53.307 1.00 93.38 199 VAL A CA 1
ATOM 1635 C C . VAL A 1 199 ? -12.319 -27.209 54.027 1.00 93.38 199 VAL A C 1
ATOM 1637 O O . VAL A 1 199 ? -13.057 -27.582 54.935 1.00 93.38 199 VAL A O 1
ATOM 1640 N N . SER A 1 200 ? -12.319 -25.954 53.575 1.00 87.75 200 SER A N 1
ATOM 1641 C CA . SER A 1 200 ? -13.150 -24.891 54.154 1.00 87.75 200 SER A CA 1
ATOM 1642 C C . SER A 1 200 ? -14.652 -25.130 53.937 1.00 87.75 200 SER A C 1
ATOM 1644 O O . SER A 1 200 ? -15.455 -24.845 54.824 1.00 87.75 200 SER A O 1
ATOM 1646 N N . MET A 1 201 ? -15.053 -25.674 52.782 1.00 88.12 201 MET A N 1
ATOM 1647 C CA . MET A 1 201 ? -16.442 -26.063 52.502 1.00 88.12 201 MET A CA 1
ATOM 1648 C C . MET A 1 201 ? -16.889 -27.236 53.381 1.00 88.12 201 MET A C 1
ATOM 1650 O O . MET A 1 201 ? -17.959 -27.163 53.979 1.00 88.12 201 MET A O 1
ATOM 1654 N N . ASP A 1 202 ? -16.048 -28.261 53.542 1.00 90.56 202 ASP A N 1
ATOM 1655 C CA . ASP A 1 202 ? -16.325 -29.407 54.420 1.00 90.56 202 ASP A CA 1
ATOM 1656 C C . ASP A 1 202 ? -16.431 -28.995 55.901 1.00 90.56 202 ASP A C 1
ATOM 1658 O O . ASP A 1 202 ? -17.164 -29.607 56.683 1.00 90.56 202 ASP A O 1
ATOM 1662 N N . GLU A 1 203 ? -15.684 -27.973 56.324 1.00 89.19 203 GLU A N 1
ATOM 1663 C CA . GLU A 1 203 ? -15.821 -27.372 57.654 1.00 89.19 203 GLU A CA 1
ATOM 1664 C C . GLU A 1 203 ? -17.139 -26.602 57.798 1.00 89.19 203 GLU A C 1
ATOM 1666 O O . GLU A 1 203 ? -17.825 -26.750 58.813 1.00 89.19 203 GLU A O 1
ATOM 1671 N N . LEU A 1 204 ? -17.534 -25.839 56.775 1.00 85.00 204 LEU A N 1
ATOM 1672 C CA . LEU A 1 204 ? -18.806 -25.116 56.761 1.00 85.00 204 LEU A CA 1
ATOM 1673 C C . LEU A 1 204 ? -20.002 -26.075 56.837 1.00 85.00 204 LEU A C 1
ATOM 1675 O O . LEU A 1 204 ? -20.909 -25.866 57.645 1.00 85.00 204 LEU A O 1
ATOM 1679 N N . ASP A 1 205 ? -19.965 -27.162 56.066 1.00 88.44 205 ASP A N 1
ATOM 1680 C CA . ASP A 1 205 ? -21.017 -28.183 56.021 1.00 88.44 205 ASP A CA 1
ATOM 1681 C C . ASP A 1 205 ? -21.191 -28.913 57.362 1.00 88.44 205 ASP A C 1
ATOM 1683 O O . ASP A 1 205 ? -22.277 -29.405 57.669 1.00 88.44 205 ASP A O 1
ATOM 1687 N N . LYS A 1 206 ? -20.157 -28.943 58.213 1.00 89.19 206 LYS A N 1
ATOM 1688 C CA . LYS A 1 206 ? -20.264 -29.452 59.593 1.00 89.19 206 LYS A CA 1
ATOM 1689 C C . LYS A 1 206 ? -20.895 -28.442 60.551 1.00 89.19 206 LYS A C 1
ATOM 1691 O O . LYS A 1 206 ? -21.550 -28.849 61.509 1.00 89.19 206 LYS A O 1
ATOM 1696 N N . ILE A 1 207 ? -20.693 -27.143 60.328 1.00 90.19 207 ILE A N 1
ATOM 1697 C CA . ILE A 1 207 ? -21.160 -26.073 61.225 1.00 90.19 207 ILE A CA 1
ATOM 1698 C C . ILE A 1 207 ? -22.622 -25.703 60.946 1.00 90.19 207 ILE A C 1
ATOM 1700 O O . ILE A 1 207 ? -23.373 -25.472 61.895 1.00 90.19 207 ILE A O 1
ATOM 1704 N N . ILE A 1 208 ? -23.050 -25.688 59.679 1.00 88.62 208 ILE A N 1
ATOM 1705 C CA . ILE A 1 208 ? -24.417 -25.304 59.278 1.00 88.62 208 ILE A CA 1
ATOM 1706 C C . ILE A 1 208 ? -25.504 -26.113 60.020 1.00 88.62 208 ILE A C 1
ATOM 1708 O O . ILE A 1 208 ? -26.391 -25.491 60.606 1.00 88.62 208 ILE A O 1
ATOM 1712 N N . PRO A 1 209 ? -25.435 -27.458 60.117 1.00 91.56 209 PRO A N 1
ATOM 1713 C CA . PRO A 1 209 ? -26.455 -28.244 60.814 1.00 91.56 209 PRO A CA 1
ATOM 1714 C C . PRO A 1 209 ? -26.494 -27.969 62.321 1.00 91.56 209 PRO A C 1
ATOM 1716 O O . PRO A 1 209 ? -27.562 -28.005 62.931 1.00 91.56 209 PRO A O 1
ATOM 1719 N N . LEU A 1 210 ? -25.334 -27.693 62.929 1.00 89.25 210 LEU A N 1
ATOM 1720 C CA . LEU A 1 210 ? -25.236 -27.355 64.351 1.00 89.25 210 LEU A CA 1
ATOM 1721 C C . LEU A 1 210 ? -25.867 -25.987 64.631 1.00 89.25 210 LEU A C 1
ATOM 1723 O O . LEU A 1 210 ? -26.600 -25.840 65.609 1.00 89.25 210 LEU A O 1
ATOM 1727 N N . TYR A 1 211 ? -25.619 -25.008 63.758 1.00 89.00 211 TYR A N 1
ATOM 1728 C CA . TYR A 1 211 ? -26.230 -23.684 63.836 1.00 89.00 211 TYR A CA 1
ATOM 1729 C C . TYR A 1 211 ? -27.751 -23.749 63.644 1.00 89.00 211 TYR A C 1
ATOM 1731 O O . TYR A 1 211 ? -28.493 -23.241 64.483 1.00 89.00 211 TYR A O 1
ATOM 1739 N N . ASP A 1 212 ? -28.225 -24.436 62.601 1.00 87.81 212 ASP A N 1
ATOM 1740 C CA . ASP A 1 212 ? -29.659 -24.598 62.338 1.00 87.81 212 ASP A CA 1
ATOM 1741 C C . ASP A 1 212 ? -30.371 -25.333 63.483 1.00 87.81 212 ASP A C 1
ATOM 1743 O O . ASP A 1 212 ? -31.491 -24.969 63.853 1.00 87.81 212 ASP A O 1
ATOM 1747 N N . GLY A 1 213 ? -29.704 -26.319 64.093 1.00 91.88 213 GLY A N 1
ATOM 1748 C CA . GLY A 1 213 ? -30.174 -26.989 65.304 1.00 91.88 213 GLY A CA 1
ATOM 1749 C C . GLY A 1 213 ? -30.363 -26.018 66.470 1.00 91.88 213 GLY A C 1
ATOM 1750 O O . GLY A 1 213 ? -31.445 -25.975 67.057 1.00 91.88 213 GLY A O 1
ATOM 1751 N N . GLN A 1 214 ? -29.363 -25.179 66.762 1.00 88.44 214 GLN A N 1
ATOM 1752 C CA . GLN A 1 214 ? -29.472 -24.183 67.835 1.00 88.44 214 GLN A CA 1
ATOM 1753 C C . GLN A 1 214 ? -30.538 -23.118 67.560 1.00 88.44 214 GLN A C 1
ATOM 1755 O O . GLN A 1 214 ? -31.258 -22.726 68.476 1.00 88.44 214 GLN A O 1
ATOM 1760 N N . VAL A 1 215 ? -30.704 -22.690 66.307 1.00 91.00 215 VAL A N 1
ATOM 1761 C CA . VAL A 1 215 ? -31.768 -21.748 65.922 1.00 91.00 215 VAL A CA 1
ATOM 1762 C C . VAL A 1 215 ? -33.158 -22.368 66.111 1.00 91.00 215 VAL A C 1
ATOM 1764 O O . VAL A 1 215 ? -34.103 -21.671 66.489 1.00 91.00 215 VAL A O 1
ATOM 1767 N N . GLN A 1 216 ? -33.325 -23.670 65.859 1.00 87.62 216 GLN A N 1
ATOM 1768 C CA . GLN A 1 216 ? -34.589 -24.356 66.147 1.00 87.62 216 GLN A CA 1
ATOM 1769 C C . GLN A 1 216 ? -34.839 -24.490 67.652 1.00 87.62 216 GLN A C 1
ATOM 1771 O O . GLN A 1 216 ? -35.952 -24.216 68.103 1.00 87.62 216 GLN A O 1
ATOM 1776 N N . GLU A 1 217 ? -33.814 -24.821 68.441 1.00 90.62 217 GLU A N 1
ATOM 1777 C CA . GLU A 1 217 ? -33.927 -24.849 69.903 1.00 90.62 217 GLU A CA 1
ATOM 1778 C C . GLU A 1 217 ? -34.295 -23.476 70.475 1.00 90.62 217 GLU A C 1
ATOM 1780 O O . GLU A 1 217 ? -35.201 -23.379 71.305 1.00 90.62 217 GLU A O 1
ATOM 1785 N N . GLU A 1 218 ? -33.673 -22.399 69.989 1.00 89.00 218 GLU A N 1
ATOM 1786 C CA . GLU A 1 218 ? -34.014 -21.026 70.368 1.00 89.00 218 GLU A CA 1
ATOM 1787 C C . GLU A 1 218 ? -35.483 -20.707 70.041 1.00 89.00 218 GLU A C 1
ATOM 1789 O O . GLU A 1 218 ? -36.217 -20.191 70.893 1.00 89.00 218 GLU A O 1
ATOM 1794 N N . LYS A 1 219 ? -35.957 -21.063 68.837 1.00 89.06 219 LYS A N 1
ATOM 1795 C CA . LYS A 1 219 ? -37.361 -20.869 68.432 1.00 89.06 219 LYS A CA 1
ATOM 1796 C C . LYS A 1 219 ? -38.326 -21.625 69.340 1.00 89.06 219 LYS A C 1
ATOM 1798 O O . LYS A 1 219 ? -39.371 -21.081 69.702 1.00 89.06 219 LYS A O 1
ATOM 1803 N N . ASP A 1 220 ? -37.999 -22.850 69.728 1.00 91.25 220 ASP A N 1
ATOM 1804 C CA . ASP A 1 220 ? -38.863 -23.669 70.577 1.00 91.25 220 ASP A CA 1
ATOM 1805 C C . ASP A 1 220 ? -38.844 -23.223 72.044 1.00 91.25 220 ASP A C 1
ATOM 1807 O O . ASP A 1 220 ? -39.896 -23.197 72.692 1.00 91.25 220 ASP A O 1
ATOM 1811 N N . ILE A 1 221 ? -37.695 -22.772 72.558 1.00 90.56 221 ILE A N 1
ATOM 1812 C CA . ILE A 1 221 ? -37.598 -22.098 73.859 1.00 90.56 221 ILE A CA 1
ATOM 1813 C C . ILE A 1 221 ? -38.440 -20.818 73.850 1.00 90.56 221 ILE A C 1
ATOM 1815 O O . ILE A 1 221 ? -39.236 -20.609 74.764 1.00 90.56 221 ILE A O 1
ATOM 1819 N N . THR A 1 222 ? -38.348 -20.001 72.801 1.00 89.31 222 THR A N 1
ATOM 1820 C CA . THR A 1 222 ? -39.129 -18.759 72.681 1.00 89.31 222 THR A CA 1
ATOM 1821 C C . THR A 1 222 ? -40.632 -19.040 72.644 1.00 89.31 222 THR A C 1
ATOM 1823 O O . THR A 1 222 ? -41.398 -18.399 73.366 1.00 89.31 222 THR A O 1
ATOM 1826 N N . LYS A 1 223 ? -41.073 -20.056 71.886 1.00 89.44 223 LYS A N 1
ATOM 1827 C CA . LYS A 1 223 ? -42.478 -20.504 71.900 1.00 89.44 223 LYS A CA 1
ATOM 1828 C C . LYS A 1 223 ? -42.916 -20.950 73.297 1.00 89.44 223 LYS A C 1
ATOM 1830 O O . LYS A 1 223 ? -43.995 -20.569 73.747 1.00 89.44 223 LYS A O 1
ATOM 1835 N N . ARG A 1 224 ? -42.085 -21.722 74.007 1.00 90.81 224 ARG A N 1
ATOM 1836 C CA . ARG A 1 224 ? -42.367 -22.162 75.384 1.00 90.81 224 ARG A CA 1
ATOM 1837 C C . ARG A 1 224 ? -42.459 -20.993 76.359 1.00 90.81 224 ARG A C 1
ATOM 1839 O O . ARG A 1 224 ? -43.352 -20.995 77.202 1.00 90.81 224 ARG A O 1
ATOM 1846 N N . ILE A 1 225 ? -41.586 -19.994 76.236 1.00 89.56 225 ILE A N 1
ATOM 1847 C CA . ILE A 1 225 ? -41.645 -18.761 77.033 1.00 89.56 225 ILE A CA 1
ATOM 1848 C C . ILE A 1 225 ? -42.970 -18.046 76.768 1.00 89.56 225 ILE A C 1
ATOM 1850 O O . ILE A 1 225 ? -43.703 -17.788 77.719 1.00 89.56 225 ILE A O 1
ATOM 1854 N N . MET A 1 226 ? -43.342 -17.837 75.501 1.00 87.12 226 MET A N 1
ATOM 1855 C CA . MET A 1 226 ? -44.623 -17.216 75.138 1.00 87.12 226 MET A CA 1
ATOM 1856 C C . MET A 1 226 ? -45.831 -17.985 75.693 1.00 87.12 226 MET A C 1
ATOM 1858 O O . MET A 1 226 ? -46.782 -17.386 76.198 1.00 87.12 226 MET A O 1
ATOM 1862 N N . GLU A 1 227 ? -45.817 -19.319 75.639 1.00 87.62 227 GLU A N 1
ATOM 1863 C CA . GLU A 1 227 ? -46.876 -20.142 76.231 1.00 87.62 227 GLU A CA 1
ATOM 1864 C C . GLU A 1 227 ? -46.930 -20.022 77.759 1.00 87.62 227 GLU A C 1
ATOM 1866 O O . GLU A 1 227 ? -48.021 -19.940 78.333 1.00 87.62 227 GLU A O 1
ATOM 1871 N N . CYS A 1 228 ? -45.775 -20.011 78.424 1.00 84.12 228 CYS A N 1
ATOM 1872 C CA . CYS A 1 228 ? -45.664 -19.833 79.869 1.00 84.12 228 CYS A CA 1
ATOM 1873 C C . CYS A 1 228 ? -46.132 -18.441 80.304 1.00 84.12 228 CYS A C 1
ATOM 1875 O O . CYS A 1 228 ? -46.912 -18.342 81.247 1.00 84.12 228 CYS A O 1
ATOM 1877 N N . GLU A 1 229 ? -45.750 -17.381 79.593 1.00 84.06 229 GLU A N 1
ATOM 1878 C CA . GLU A 1 229 ? -46.211 -16.010 79.833 1.00 84.06 229 GLU A CA 1
ATOM 1879 C C . GLU A 1 229 ? -47.719 -15.875 79.616 1.00 84.06 229 GLU A C 1
ATOM 1881 O O . GLU A 1 229 ? -48.422 -15.278 80.435 1.00 84.06 229 GLU A O 1
ATOM 1886 N N . LYS A 1 230 ? -48.256 -16.500 78.561 1.00 83.88 230 LYS A N 1
ATOM 1887 C CA . LYS A 1 230 ? -49.701 -16.554 78.321 1.00 83.88 230 LYS A CA 1
ATOM 1888 C C . LYS A 1 230 ? -50.425 -17.268 79.465 1.00 83.88 230 LYS A C 1
ATOM 1890 O O . LYS A 1 230 ? -51.440 -16.768 79.949 1.00 83.88 230 LYS A O 1
ATOM 1895 N N . LYS A 1 231 ? -49.905 -18.407 79.939 1.00 81.50 231 LYS A N 1
ATOM 1896 C CA . LYS A 1 231 ? -50.454 -19.134 81.100 1.00 81.50 231 LYS A CA 1
ATOM 1897 C C . LYS A 1 231 ? -50.365 -18.302 82.381 1.00 81.50 231 LYS A C 1
ATOM 1899 O O . LYS A 1 231 ? -51.347 -18.242 83.115 1.00 81.50 231 LYS A O 1
ATOM 1904 N N . LEU A 1 232 ? -49.244 -17.625 82.618 1.00 80.50 232 LEU A N 1
ATOM 1905 C CA . LEU A 1 232 ? -49.021 -16.740 83.761 1.00 80.50 232 LEU A CA 1
ATOM 1906 C C . LEU A 1 232 ? -50.008 -15.563 83.755 1.00 80.50 232 LEU A C 1
ATOM 1908 O O . LEU A 1 232 ? -50.651 -15.298 84.766 1.00 80.50 232 LEU A O 1
ATOM 1912 N N . SER A 1 233 ? -50.205 -14.919 82.603 1.00 81.00 233 SER A N 1
ATOM 1913 C CA . SER A 1 233 ? -51.191 -13.847 82.415 1.00 81.00 233 SER A CA 1
ATOM 1914 C C . SER A 1 233 ? -52.616 -14.331 82.696 1.00 81.00 233 SER A C 1
ATOM 1916 O O . SER A 1 233 ? -53.366 -13.688 83.432 1.00 81.00 233 SER A O 1
ATOM 1918 N N . ILE A 1 234 ? -52.982 -15.521 82.204 1.00 81.06 234 ILE A N 1
ATOM 1919 C CA . ILE A 1 234 ? -54.283 -16.140 82.496 1.00 81.06 234 ILE A CA 1
ATOM 1920 C C . ILE A 1 234 ? -54.430 -16.447 83.995 1.00 81.06 234 ILE A C 1
ATOM 1922 O O . ILE A 1 234 ? -55.506 -16.232 84.553 1.00 81.06 234 ILE A O 1
ATOM 1926 N N . LEU A 1 235 ? -53.383 -16.943 84.658 1.00 78.44 235 LEU A N 1
ATOM 1927 C CA . LEU A 1 235 ? -53.402 -17.248 86.091 1.00 78.44 235 LEU A CA 1
ATOM 1928 C C . LEU A 1 235 ? -53.503 -15.980 86.946 1.00 78.44 235 LEU A C 1
ATOM 1930 O O . LEU A 1 235 ? -54.338 -15.955 87.845 1.00 78.44 235 LEU A O 1
ATOM 1934 N N . TYR A 1 236 ? -52.771 -14.909 86.625 1.00 75.25 236 TYR A N 1
ATOM 1935 C CA . TYR A 1 236 ? -52.912 -13.610 87.295 1.00 75.25 236 TYR A CA 1
ATOM 1936 C C . TYR A 1 236 ? -54.306 -13.006 87.092 1.00 75.25 236 TYR A C 1
ATOM 1938 O O . TYR A 1 236 ? -54.927 -12.545 88.052 1.00 75.25 236 TYR A O 1
ATOM 1946 N N . GLN A 1 237 ? -54.858 -13.082 85.874 1.00 71.56 237 GLN A N 1
ATOM 1947 C CA . GLN A 1 237 ? -56.244 -12.677 85.624 1.00 71.56 237 GLN A CA 1
ATOM 1948 C C . GLN A 1 237 ? -57.245 -13.520 86.429 1.00 71.56 237 GLN A C 1
ATOM 1950 O O . GLN A 1 237 ? -58.252 -12.993 86.893 1.00 71.56 237 GLN A O 1
ATOM 1955 N N . LYS A 1 238 ? -56.997 -14.822 86.619 1.00 69.25 238 LYS A N 1
ATOM 1956 C CA . LYS A 1 238 ? -57.850 -15.694 87.446 1.00 69.25 238 LYS A CA 1
ATOM 1957 C C . LYS A 1 238 ? -57.700 -15.411 88.945 1.00 69.25 238 LYS A C 1
ATOM 1959 O O . LYS A 1 238 ? -58.711 -15.402 89.643 1.00 69.25 238 LYS A O 1
ATOM 1964 N N . GLN A 1 239 ? -56.487 -15.126 89.421 1.00 67.75 239 GLN A N 1
ATOM 1965 C CA . GLN A 1 239 ? -56.192 -14.775 90.814 1.00 67.75 239 GLN A CA 1
ATOM 1966 C C . GLN A 1 239 ? -56.876 -13.461 91.224 1.00 67.75 239 GLN A C 1
ATOM 1968 O O . GLN A 1 239 ? -57.412 -13.376 92.324 1.00 67.75 239 GLN A O 1
ATOM 1973 N N . GLY A 1 240 ? -56.931 -12.468 90.326 1.00 61.66 240 GLY A N 1
ATOM 1974 C CA . GLY A 1 240 ? -57.628 -11.198 90.568 1.00 61.66 240 GLY A CA 1
ATOM 1975 C C . GLY A 1 240 ? -59.159 -11.254 90.440 1.00 61.66 240 GLY A C 1
ATOM 1976 O O . GLY A 1 240 ? -59.847 -10.411 91.007 1.00 61.66 240 GLY A O 1
ATOM 1977 N N . ARG A 1 241 ? -59.721 -12.241 89.725 1.00 57.12 241 ARG A N 1
ATOM 1978 C CA . ARG A 1 241 ? -61.172 -12.325 89.442 1.00 57.12 241 ARG A CA 1
ATOM 1979 C C . ARG A 1 241 ? -62.001 -12.992 90.544 1.00 57.12 241 ARG A C 1
ATOM 1981 O O . ARG A 1 241 ? -63.194 -12.717 90.634 1.00 57.12 241 ARG A O 1
ATOM 1988 N N . ALA A 1 242 ? -61.409 -13.857 91.370 1.00 55.00 242 ALA A N 1
ATOM 1989 C CA . ALA A 1 242 ? -62.140 -14.566 92.430 1.00 55.00 242 ALA A CA 1
ATOM 1990 C C . ALA A 1 242 ? -62.507 -13.666 93.628 1.00 55.00 242 ALA A C 1
ATOM 1992 O O . ALA A 1 242 ? -63.447 -13.971 94.355 1.00 55.00 242 ALA A O 1
ATOM 1993 N N . THR A 1 243 ? -61.801 -12.548 93.815 1.00 59.44 243 THR A N 1
ATOM 1994 C CA . THR A 1 243 ? -61.997 -11.601 94.927 1.00 59.44 243 THR A CA 1
ATOM 1995 C C . THR A 1 243 ? -62.769 -10.334 94.541 1.00 59.44 243 THR A C 1
ATOM 1997 O O . THR A 1 243 ? -63.124 -9.558 95.423 1.00 59.44 243 THR A O 1
ATOM 2000 N N . GLN A 1 244 ? -63.061 -10.110 93.252 1.00 59.72 244 GLN A N 1
ATOM 2001 C CA . GLN A 1 244 ? -63.659 -8.856 92.762 1.00 59.72 244 GLN A CA 1
ATOM 2002 C C . GLN A 1 244 ? -65.195 -8.812 92.755 1.00 59.72 244 GLN A C 1
ATOM 2004 O O . GLN A 1 244 ? -65.757 -7.718 92.724 1.00 59.72 244 GLN A O 1
ATOM 2009 N N . PHE A 1 245 ? -65.897 -9.950 92.791 1.00 61.75 245 PHE A N 1
ATOM 2010 C CA . PHE A 1 245 ? -67.357 -9.965 92.630 1.00 61.75 245 PHE A CA 1
ATOM 2011 C C . PHE A 1 245 ? -68.042 -10.803 93.708 1.00 61.75 245 PHE A C 1
ATOM 2013 O O . PHE A 1 245 ? -67.836 -12.009 93.806 1.00 61.75 245 PHE A O 1
ATOM 2020 N N . SER A 1 246 ? -68.906 -10.161 94.493 1.00 60.16 246 SER A N 1
ATOM 2021 C CA . SER A 1 246 ? -69.658 -10.777 95.592 1.00 60.16 246 SER A CA 1
ATOM 2022 C C . SER A 1 246 ? -70.913 -11.543 95.144 1.00 60.16 246 SER A C 1
ATOM 2024 O O . SER A 1 246 ? -71.508 -12.257 95.947 1.00 60.16 246 SER A O 1
ATOM 2026 N N . SER A 1 247 ? -71.329 -11.438 93.872 1.00 71.44 247 SER A N 1
ATOM 2027 C CA . SER A 1 247 ? -72.461 -12.195 93.317 1.00 71.44 247 SER A CA 1
ATOM 2028 C C . SER A 1 247 ? -72.312 -12.483 91.817 1.00 71.44 247 SER A C 1
ATOM 2030 O O . SER A 1 247 ? -71.678 -11.729 91.072 1.00 71.44 247 SER A O 1
ATOM 2032 N N . LYS A 1 248 ? -72.944 -13.571 91.349 1.00 71.25 248 LYS A N 1
ATOM 2033 C CA . LYS A 1 248 ? -72.942 -13.985 89.933 1.00 71.25 248 LYS A CA 1
ATOM 2034 C C . LYS A 1 248 ? -73.524 -12.904 89.006 1.00 71.25 248 LYS A C 1
ATOM 2036 O O . LYS A 1 248 ? -72.993 -12.683 87.926 1.00 71.25 248 LYS A O 1
ATOM 2041 N N . ALA A 1 249 ? -74.547 -12.176 89.461 1.00 74.06 249 ALA A N 1
ATOM 2042 C CA . ALA A 1 249 ? -75.188 -11.112 88.687 1.00 74.06 249 ALA A CA 1
ATOM 2043 C C . ALA A 1 249 ? -74.287 -9.875 88.495 1.00 74.06 249 ALA A C 1
ATOM 2045 O O . ALA A 1 249 ? -74.285 -9.279 87.420 1.00 74.06 249 ALA A O 1
ATOM 2046 N N . ALA A 1 250 ? -73.488 -9.505 89.505 1.00 70.25 250 ALA A N 1
ATOM 2047 C CA . ALA A 1 250 ? -72.528 -8.401 89.395 1.00 70.25 250 ALA A CA 1
ATOM 2048 C C . ALA A 1 250 ? -71.395 -8.721 88.407 1.00 70.25 250 ALA A C 1
ATOM 2050 O O . ALA A 1 250 ? -70.994 -7.861 87.623 1.00 70.25 250 ALA A O 1
ATOM 2051 N N . ARG A 1 251 ? -70.935 -9.977 88.398 1.00 71.00 251 ARG A N 1
ATOM 2052 C CA . ARG A 1 251 ? -69.957 -10.476 87.428 1.00 71.00 251 ARG A CA 1
ATOM 2053 C C . ARG A 1 251 ? -70.513 -10.454 86.005 1.00 71.00 251 ARG A C 1
ATOM 2055 O O . ARG A 1 251 ? -69.838 -9.965 85.108 1.00 71.00 251 ARG A O 1
ATOM 2062 N N . ASP A 1 252 ? -71.726 -10.962 85.800 1.00 74.38 252 ASP A N 1
ATOM 2063 C CA . ASP A 1 252 ? -72.316 -11.060 84.460 1.00 74.38 252 ASP A CA 1
ATOM 2064 C C . ASP A 1 252 ? -72.629 -9.664 83.885 1.00 74.38 252 ASP A C 1
ATOM 2066 O O . ASP A 1 252 ? -72.387 -9.421 82.709 1.00 74.38 252 ASP A O 1
ATOM 2070 N N . LYS A 1 253 ? -73.027 -8.693 84.721 1.00 80.12 253 LYS A N 1
ATOM 2071 C CA . LYS A 1 253 ? -73.195 -7.288 84.307 1.00 80.12 253 LYS A CA 1
ATOM 2072 C C . LYS A 1 253 ? -71.873 -6.608 83.930 1.00 80.12 253 LYS A C 1
ATOM 2074 O O . LYS A 1 253 ? -71.847 -5.797 83.009 1.00 80.12 253 LYS A O 1
ATOM 2079 N N . TRP A 1 254 ? -70.786 -6.920 84.638 1.00 78.62 254 TRP A N 1
ATOM 2080 C CA . TRP A 1 254 ? -69.452 -6.417 84.300 1.00 78.62 254 TRP A CA 1
ATOM 2081 C C . TRP A 1 254 ? -68.927 -7.047 83.005 1.00 78.62 254 TRP A C 1
ATOM 2083 O O . TRP A 1 254 ? -68.438 -6.328 82.144 1.00 78.62 254 TRP A O 1
ATOM 2093 N N . LEU A 1 255 ? -69.105 -8.361 82.828 1.00 75.25 255 LEU A N 1
ATOM 2094 C CA . LEU A 1 255 ? -68.741 -9.061 81.593 1.00 75.25 255 LEU A CA 1
ATOM 2095 C C . LEU A 1 255 ? -69.524 -8.539 80.389 1.00 75.25 255 LEU A C 1
ATOM 2097 O O . LEU A 1 255 ? -68.926 -8.360 79.337 1.00 75.25 255 LEU A O 1
ATOM 2101 N N . GLN A 1 256 ? -70.821 -8.265 80.547 1.00 79.50 256 GLN A N 1
ATOM 2102 C CA . GLN A 1 256 ? -71.625 -7.703 79.466 1.00 79.50 256 GLN A CA 1
ATOM 2103 C C . GLN A 1 256 ? -71.119 -6.315 79.074 1.00 79.50 256 GLN A C 1
ATOM 2105 O O . GLN A 1 256 ? -70.890 -6.067 77.902 1.00 79.50 256 GLN A O 1
ATOM 2110 N N . LYS A 1 257 ? -70.820 -5.460 80.058 1.00 79.69 257 LYS A N 1
ATOM 2111 C CA . LYS A 1 257 ? -70.245 -4.137 79.803 1.00 79.69 257 LYS A CA 1
ATOM 2112 C C . LYS A 1 257 ? -68.870 -4.212 79.123 1.00 79.69 257 LYS A C 1
ATOM 2114 O O . LYS A 1 257 ? -68.593 -3.435 78.226 1.00 79.69 257 LYS A O 1
ATOM 2119 N N . GLU A 1 258 ? -68.028 -5.166 79.510 1.00 78.19 258 GLU A N 1
ATOM 2120 C CA . GLU A 1 258 ? -66.704 -5.357 78.908 1.00 78.19 258 GLU A CA 1
ATOM 2121 C C . GLU A 1 258 ? -66.783 -5.947 77.485 1.00 78.19 258 GLU A C 1
ATOM 2123 O O . GLU A 1 258 ? -65.927 -5.661 76.648 1.00 78.19 258 GLU A O 1
ATOM 2128 N N . ILE A 1 259 ? -67.798 -6.775 77.201 1.00 78.25 259 ILE A N 1
ATOM 2129 C CA . ILE A 1 259 ? -68.121 -7.234 75.841 1.00 78.25 259 ILE A CA 1
ATOM 2130 C C . ILE A 1 259 ? -68.587 -6.036 75.015 1.00 78.25 259 ILE A C 1
ATOM 2132 O O . ILE A 1 259 ? -67.989 -5.777 73.975 1.00 78.25 259 ILE A O 1
ATOM 2136 N N . ASP A 1 260 ? -69.546 -5.263 75.527 1.00 78.50 260 ASP A N 1
ATOM 2137 C CA . ASP A 1 260 ? -70.097 -4.078 74.866 1.00 78.50 260 ASP A CA 1
ATOM 2138 C C . ASP A 1 260 ? -69.019 -2.999 74.618 1.00 78.50 260 ASP A C 1
ATOM 2140 O O . ASP A 1 260 ? -69.065 -2.308 73.605 1.00 78.50 260 ASP A O 1
ATOM 2144 N N . ASP A 1 261 ? -68.014 -2.870 75.494 1.00 75.44 261 ASP A N 1
ATOM 2145 C CA . ASP A 1 261 ? -66.885 -1.942 75.325 1.00 75.44 261 ASP A CA 1
ATOM 2146 C C . ASP A 1 261 ? -65.853 -2.455 74.292 1.00 75.44 261 ASP A C 1
ATOM 2148 O O . ASP A 1 261 ? -65.170 -1.663 73.635 1.00 75.44 261 ASP A O 1
ATOM 2152 N N . ARG A 1 262 ? -65.724 -3.780 74.108 1.00 72.56 262 ARG A N 1
ATOM 2153 C CA . ARG A 1 262 ? -64.771 -4.393 73.156 1.00 72.56 262 ARG A CA 1
ATOM 2154 C C . ARG A 1 262 ? -65.349 -4.654 71.769 1.00 72.56 262 ARG A C 1
ATOM 2156 O O . ARG A 1 262 ? -64.588 -4.671 70.801 1.00 72.56 262 ARG A O 1
ATOM 2163 N N . GLU A 1 263 ? -66.657 -4.830 71.651 1.00 73.06 263 GLU A N 1
ATOM 2164 C CA . GLU A 1 263 ? -67.374 -5.037 70.389 1.00 73.06 263 GLU A CA 1
ATOM 2165 C C . GLU A 1 263 ? -67.174 -3.886 69.375 1.00 73.06 263 GLU A C 1
ATOM 2167 O O . GLU A 1 263 ? -66.788 -4.170 68.235 1.00 73.06 263 GLU A O 1
ATOM 2172 N N . PRO A 1 264 ? -67.279 -2.593 69.757 1.00 69.31 264 PRO A N 1
ATOM 2173 C CA . PRO A 1 264 ? -67.013 -1.481 68.850 1.00 69.31 264 PRO A CA 1
ATOM 2174 C C . PRO A 1 264 ? -65.531 -1.350 68.485 1.00 69.31 264 PRO A C 1
ATOM 2176 O O . PRO A 1 264 ? -65.216 -0.885 67.393 1.00 69.31 264 PRO A O 1
ATOM 2179 N N . VAL A 1 265 ? -64.596 -1.778 69.340 1.00 65.44 265 VAL A N 1
ATOM 2180 C CA . VAL A 1 265 ? -63.156 -1.797 69.013 1.00 65.44 265 VAL A CA 1
ATOM 2181 C C . VAL A 1 265 ? -62.865 -2.876 67.964 1.00 65.44 265 VAL A C 1
ATOM 2183 O O . VAL A 1 265 ? -62.122 -2.634 67.012 1.00 65.44 265 VAL A O 1
ATOM 2186 N N . LEU A 1 266 ? -63.511 -4.041 68.072 1.00 64.75 266 LEU A N 1
ATOM 2187 C CA . LEU A 1 266 ? -63.395 -5.120 67.091 1.00 64.75 266 LEU A CA 1
ATOM 2188 C C . LEU A 1 266 ? -63.983 -4.720 65.725 1.00 64.75 266 LEU A C 1
ATOM 2190 O O . LEU A 1 266 ? -63.390 -5.026 64.690 1.00 64.75 266 LEU A O 1
ATOM 2194 N N . SER A 1 267 ? -65.109 -3.996 65.720 1.00 63.81 267 SER A N 1
ATOM 2195 C CA . SER A 1 267 ? -65.770 -3.544 64.491 1.00 63.81 267 SER A CA 1
ATOM 2196 C C . SER A 1 267 ? -65.109 -2.318 63.848 1.00 63.81 267 SER A C 1
ATOM 2198 O O . SER A 1 267 ? -65.101 -2.211 62.624 1.00 63.81 267 SER A O 1
ATOM 2200 N N . SER A 1 268 ? -64.532 -1.402 64.635 1.00 60.62 268 SER A N 1
ATOM 2201 C CA . SER A 1 268 ? -63.959 -0.144 64.124 1.00 60.62 268 SER A CA 1
ATOM 2202 C C . SER A 1 268 ? -62.463 -0.202 63.805 1.00 60.62 268 SER A C 1
ATOM 2204 O O . SER A 1 268 ? -62.012 0.501 62.903 1.00 60.62 268 SER A O 1
ATOM 2206 N N . SER A 1 269 ? -61.672 -1.008 64.523 1.00 56.22 269 SER A N 1
ATOM 2207 C CA . SER A 1 269 ? -60.216 -0.793 64.567 1.00 56.22 269 SER A CA 1
ATOM 2208 C C . SER A 1 269 ? -59.406 -1.709 63.649 1.00 56.22 269 SER A C 1
ATOM 2210 O O . SER A 1 269 ? -58.343 -1.308 63.185 1.00 56.22 269 SER A O 1
ATOM 2212 N N . VAL A 1 270 ? -59.860 -2.942 63.392 1.00 56.00 270 VAL A N 1
ATOM 2213 C CA . VAL A 1 270 ? -58.969 -3.986 62.839 1.00 56.00 270 VAL A CA 1
ATOM 2214 C C . VAL A 1 270 ? -59.383 -4.503 61.462 1.00 56.00 270 VAL A C 1
ATOM 2216 O O . VAL A 1 270 ? -58.507 -4.934 60.716 1.00 56.00 270 VAL A O 1
ATOM 2219 N N . MET A 1 271 ? -60.666 -4.437 61.093 1.00 56.00 271 MET A N 1
ATOM 2220 C CA . MET A 1 271 ? -61.147 -5.011 59.826 1.00 56.00 271 MET A CA 1
ATOM 2221 C C . MET A 1 271 ? -61.496 -3.939 58.783 1.00 56.00 271 MET A C 1
ATOM 2223 O O . MET A 1 271 ? -60.902 -3.932 57.723 1.00 56.00 271 MET A O 1
ATOM 2227 N N . GLN A 1 272 ? -62.362 -2.958 59.060 1.00 60.16 272 GLN A N 1
ATOM 2228 C CA . GLN A 1 272 ? -62.859 -2.077 57.983 1.00 60.16 272 GLN A CA 1
ATOM 2229 C C . GLN A 1 272 ? -61.896 -0.966 57.520 1.00 60.16 272 GLN A C 1
ATOM 2231 O O . GLN A 1 272 ? -61.888 -0.628 56.336 1.00 60.16 272 GLN A O 1
ATOM 2236 N N . ALA A 1 273 ? -61.110 -0.363 58.418 1.00 63.31 273 ALA A N 1
ATOM 2237 C CA . ALA A 1 273 ? -60.225 0.755 58.060 1.00 63.31 273 ALA A CA 1
ATOM 2238 C C . ALA A 1 273 ? -58.914 0.281 57.408 1.00 63.31 273 ALA A C 1
ATOM 2240 O O . ALA A 1 273 ? -58.469 0.848 56.413 1.00 63.31 273 ALA A O 1
ATOM 2241 N N . SER A 1 274 ? -58.317 -0.785 57.944 1.00 65.31 274 SER A N 1
ATOM 2242 C CA . SER A 1 274 ? -57.121 -1.428 57.389 1.00 65.31 274 SER A CA 1
ATOM 2243 C C . SER A 1 274 ? -57.410 -2.069 56.030 1.00 65.31 274 SER A C 1
ATOM 2245 O O . SER A 1 274 ? -56.643 -1.867 55.095 1.00 65.31 274 SER A O 1
ATOM 2247 N N . GLU A 1 275 ? -58.535 -2.774 55.883 1.00 71.62 275 GLU A N 1
ATOM 2248 C CA . GLU A 1 275 ? -58.922 -3.437 54.635 1.00 71.62 275 GLU A CA 1
ATOM 2249 C C . GLU A 1 275 ? -59.256 -2.424 53.533 1.00 71.62 275 GLU A C 1
ATOM 2251 O O . GLU A 1 275 ? -58.803 -2.591 52.405 1.00 71.62 275 GLU A O 1
ATOM 2256 N N . LYS A 1 276 ? -59.930 -1.308 53.853 1.00 79.12 276 LYS A N 1
ATOM 2257 C CA . LYS A 1 276 ? -60.125 -0.212 52.885 1.00 79.12 276 LYS A CA 1
ATOM 2258 C C . LYS A 1 276 ? -58.811 0.411 52.426 1.00 79.12 276 LYS A C 1
ATOM 2260 O O . LYS A 1 276 ? -58.615 0.565 51.224 1.00 79.12 276 LYS A O 1
ATOM 2265 N N . ASN A 1 277 ? -57.907 0.724 53.356 1.00 82.00 277 ASN A N 1
ATOM 2266 C CA . ASN A 1 277 ? -56.604 1.290 53.007 1.00 82.00 277 ASN A CA 1
ATOM 2267 C C . ASN A 1 277 ? -55.795 0.323 52.130 1.00 82.00 277 ASN A C 1
ATOM 2269 O O . ASN A 1 277 ? -55.193 0.749 51.151 1.00 82.00 277 ASN A O 1
ATOM 2273 N N . LEU A 1 278 ? -55.825 -0.979 52.433 1.00 82.81 278 LEU A N 1
ATOM 2274 C CA . LEU A 1 278 ? -55.159 -2.004 51.626 1.00 82.81 278 LEU A CA 1
ATOM 2275 C C . LEU A 1 278 ? -55.779 -2.134 50.229 1.00 82.81 278 LEU A C 1
ATOM 2277 O O . LEU A 1 278 ? -55.046 -2.257 49.254 1.00 82.81 278 LEU A O 1
ATOM 2281 N N . VAL A 1 279 ? -57.106 -2.069 50.102 1.00 87.50 279 VAL A N 1
ATOM 2282 C CA . VAL A 1 279 ? -57.790 -2.112 48.799 1.00 87.50 279 VAL A CA 1
ATOM 2283 C C . VAL A 1 279 ? -57.471 -0.873 47.958 1.00 87.50 279 VAL A C 1
ATOM 2285 O O . VAL A 1 279 ? -57.218 -0.998 46.759 1.00 87.50 279 VAL A O 1
ATOM 2288 N N . GLU A 1 280 ? -57.424 0.313 48.566 1.00 87.94 280 GLU A N 1
ATOM 2289 C CA . GLU A 1 280 ? -57.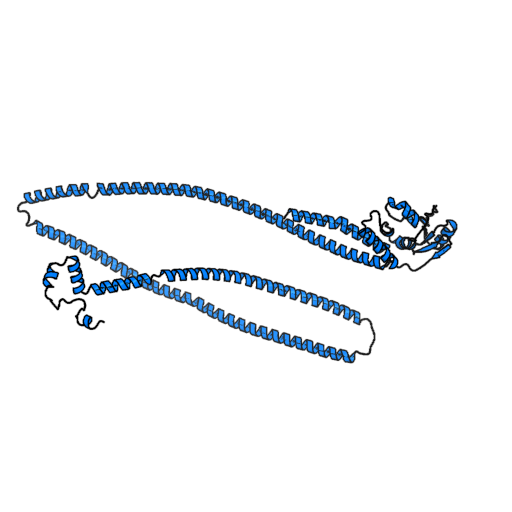002 1.543 47.886 1.00 87.94 280 GLU A CA 1
ATOM 2290 C C . GLU A 1 280 ? -55.524 1.501 47.471 1.00 87.94 280 GLU A C 1
ATOM 2292 O O . GLU A 1 280 ? -55.174 1.973 46.386 1.00 87.94 280 GLU A O 1
ATOM 2297 N N . GLU A 1 281 ? -54.659 0.908 48.296 1.00 90.94 281 GLU A N 1
ATOM 2298 C CA . GLU A 1 281 ? -53.244 0.695 47.978 1.00 90.94 281 GLU A CA 1
ATOM 2299 C C . GLU A 1 281 ? -53.086 -0.284 46.803 1.00 90.94 281 GLU A C 1
ATOM 2301 O O . GLU A 1 281 ? -52.367 0.001 45.846 1.00 90.94 281 GLU A O 1
ATOM 2306 N N . ILE A 1 282 ? -53.824 -1.400 46.808 1.00 90.25 282 ILE A N 1
ATOM 2307 C CA . ILE A 1 282 ? -53.847 -2.379 45.710 1.00 90.25 282 ILE A CA 1
ATOM 2308 C C . ILE A 1 282 ? -54.347 -1.728 44.414 1.00 90.25 282 ILE A C 1
ATOM 2310 O O . ILE A 1 282 ? -53.768 -1.945 43.348 1.00 90.25 282 ILE A O 1
ATOM 2314 N N . ALA A 1 283 ? -55.395 -0.904 44.483 1.00 93.12 283 ALA A N 1
ATOM 2315 C CA . ALA A 1 283 ? -55.908 -0.181 43.322 1.00 93.12 283 ALA A CA 1
ATOM 2316 C C . ALA A 1 283 ? -54.875 0.812 42.763 1.00 93.12 283 ALA A C 1
ATOM 2318 O O . ALA A 1 283 ? -54.689 0.887 41.545 1.00 93.12 283 ALA A O 1
ATOM 2319 N N . ARG A 1 284 ? -54.156 1.535 43.635 1.00 93.88 284 ARG A N 1
ATOM 2320 C CA . ARG A 1 284 ? -53.045 2.409 43.228 1.00 93.88 284 ARG A CA 1
ATOM 2321 C C . ARG A 1 284 ? -51.921 1.626 42.557 1.00 93.88 284 ARG A C 1
ATOM 2323 O O . ARG A 1 284 ? -51.521 1.988 41.452 1.00 93.88 284 ARG A O 1
ATOM 2330 N N . LEU A 1 285 ? -51.468 0.535 43.172 1.00 92.75 285 LEU A N 1
ATOM 2331 C CA . LEU A 1 285 ? -50.405 -0.314 42.629 1.00 92.75 285 LEU A CA 1
ATOM 2332 C C . LEU A 1 285 ? -50.786 -0.907 41.266 1.00 92.75 285 LEU A C 1
ATOM 2334 O O . LEU A 1 285 ? -49.966 -0.898 40.351 1.00 92.75 285 LEU A O 1
ATOM 2338 N N . ASN A 1 286 ? -52.033 -1.345 41.083 1.00 94.19 286 ASN A N 1
ATOM 2339 C CA . ASN A 1 286 ? -52.511 -1.856 39.796 1.00 94.19 286 ASN A CA 1
ATOM 2340 C C . ASN A 1 286 ? -52.529 -0.778 38.702 1.00 94.19 286 ASN A C 1
ATOM 2342 O O . ASN A 1 286 ? -52.128 -1.051 37.570 1.00 94.19 286 ASN A O 1
ATOM 2346 N N . ASN A 1 287 ? -52.927 0.454 39.031 1.00 93.94 287 ASN A N 1
ATOM 2347 C CA . ASN A 1 287 ? -52.861 1.571 38.086 1.00 93.94 287 ASN A CA 1
ATOM 2348 C C . ASN A 1 287 ? -51.413 1.911 37.705 1.00 93.94 287 ASN A C 1
ATOM 2350 O O . ASN A 1 287 ? -51.131 2.182 36.536 1.00 93.94 287 ASN A O 1
ATOM 2354 N N . GLU A 1 288 ? -50.477 1.852 38.656 1.00 94.31 288 GLU A N 1
ATOM 2355 C CA . GLU A 1 288 ? -49.058 2.033 38.344 1.00 94.31 288 GLU A CA 1
ATOM 2356 C C . GLU A 1 288 ? -48.500 0.914 37.462 1.00 94.31 288 GLU A C 1
ATOM 2358 O O . GLU A 1 288 ? -47.738 1.191 36.535 1.00 94.31 288 GLU A O 1
ATOM 2363 N N . ILE A 1 289 ? -48.861 -0.344 37.733 1.00 94.06 289 ILE A N 1
ATOM 2364 C CA . ILE A 1 289 ? -48.463 -1.492 36.907 1.00 94.06 289 ILE A CA 1
ATOM 2365 C C . ILE A 1 289 ? -48.978 -1.299 35.481 1.00 94.06 289 ILE A C 1
ATOM 2367 O O . ILE A 1 289 ? -48.199 -1.406 34.537 1.00 94.06 289 ILE A O 1
ATOM 2371 N N . HIS A 1 290 ? -50.244 -0.912 35.318 1.00 94.75 290 HIS A N 1
ATOM 2372 C CA . HIS A 1 290 ? -50.819 -0.673 34.000 1.00 94.75 290 HIS A CA 1
ATOM 2373 C C . HIS A 1 290 ? -50.114 0.472 33.251 1.00 94.75 290 HIS A C 1
ATOM 23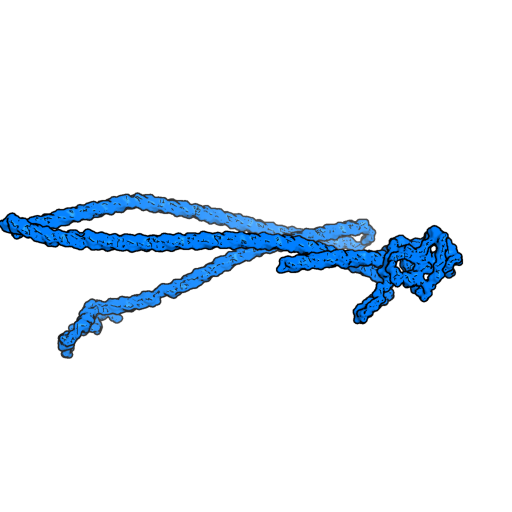75 O O . HIS A 1 290 ? -49.770 0.334 32.076 1.00 94.75 290 HIS A O 1
ATOM 2381 N N . GLY A 1 291 ? -49.809 1.577 33.941 1.00 93.56 291 GLY A N 1
ATOM 2382 C CA . GLY A 1 291 ? -49.024 2.674 33.370 1.00 93.56 291 GLY A CA 1
ATOM 2383 C C . GLY A 1 291 ? -47.599 2.256 32.981 1.00 93.56 291 GLY A C 1
ATOM 2384 O O . GLY A 1 291 ? -47.069 2.710 31.964 1.00 93.56 291 GLY A O 1
ATOM 2385 N N . ARG A 1 292 ? -46.963 1.364 33.753 1.00 93.00 292 ARG A N 1
ATOM 2386 C CA . ARG A 1 292 ? -45.660 0.778 33.401 1.00 93.00 292 ARG A CA 1
ATOM 2387 C C . ARG A 1 292 ? -45.770 -0.144 32.183 1.00 93.00 292 ARG A C 1
ATOM 2389 O O . ARG A 1 292 ? -44.911 -0.052 31.311 1.00 93.00 292 ARG A O 1
ATOM 2396 N N . ASP A 1 293 ? -46.822 -0.950 32.068 1.00 94.31 293 ASP A N 1
ATOM 2397 C CA . ASP A 1 293 ? -47.045 -1.841 30.922 1.00 94.31 293 ASP A CA 1
ATOM 2398 C C . ASP A 1 293 ? -47.258 -1.080 29.610 1.00 94.31 293 ASP A C 1
ATOM 2400 O O . ASP A 1 293 ? -46.660 -1.430 28.590 1.00 94.31 293 ASP A O 1
ATOM 2404 N N . GLU A 1 294 ? -48.042 -0.002 29.621 1.00 94.19 294 GLU A N 1
ATOM 2405 C CA . GLU A 1 294 ? -48.213 0.857 28.441 1.00 94.19 294 GLU A CA 1
ATOM 2406 C C . GLU A 1 294 ? -46.896 1.544 28.039 1.00 94.19 294 GLU A C 1
ATOM 2408 O O . GLU A 1 294 ? -46.539 1.602 26.857 1.00 94.19 294 GLU A O 1
ATOM 2413 N N . ASN A 1 295 ? -46.089 1.967 29.017 1.00 95.19 295 ASN A N 1
ATOM 2414 C CA . ASN A 1 295 ? -44.739 2.475 28.758 1.00 95.19 295 ASN A CA 1
ATOM 2415 C C . ASN A 1 295 ? -43.792 1.398 28.200 1.00 95.19 295 ASN A C 1
ATOM 2417 O O . ASN A 1 295 ? -42.956 1.689 27.344 1.00 95.19 295 ASN A O 1
ATOM 2421 N N . ILE A 1 296 ? -43.905 0.147 28.651 1.00 94.75 296 ILE A N 1
ATOM 2422 C CA . ILE A 1 296 ? -43.125 -0.972 28.108 1.00 94.75 296 ILE A CA 1
ATOM 2423 C C . ILE A 1 296 ? -43.534 -1.248 26.659 1.00 94.75 296 ILE A C 1
ATOM 2425 O O . ILE A 1 296 ? -42.660 -1.439 25.812 1.00 94.75 296 ILE A O 1
ATOM 2429 N N . LYS A 1 297 ? -44.835 -1.232 26.344 1.00 95.81 297 LYS A N 1
ATOM 2430 C CA . LYS A 1 297 ? -45.330 -1.415 24.971 1.00 95.81 297 LYS A CA 1
ATOM 2431 C C . LYS A 1 297 ? -44.811 -0.328 24.033 1.00 95.81 297 LYS A C 1
ATOM 2433 O O . LYS A 1 297 ? -44.255 -0.667 22.991 1.00 95.81 297 LYS A O 1
ATOM 2438 N N . SER A 1 298 ? -44.910 0.947 24.415 1.00 94.06 298 SER A N 1
ATOM 2439 C CA . SER A 1 298 ? -44.416 2.057 23.584 1.00 94.06 298 SER A CA 1
ATOM 2440 C C . SER A 1 298 ? -42.893 2.021 23.394 1.00 94.06 298 SER A C 1
ATOM 2442 O O . SER A 1 298 ? -42.380 2.279 22.304 1.00 94.06 298 SER A O 1
ATOM 2444 N N . ARG A 1 299 ? -42.134 1.616 24.421 1.00 92.62 299 ARG A N 1
ATOM 2445 C CA . ARG A 1 299 ? -40.685 1.393 24.289 1.00 92.62 299 ARG A CA 1
ATOM 2446 C C . ARG A 1 299 ? -40.358 0.217 23.376 1.00 92.62 299 ARG A C 1
ATOM 2448 O O . ARG A 1 299 ? -39.419 0.324 22.594 1.00 92.62 299 ARG A O 1
ATOM 2455 N N . ARG A 1 300 ? -41.128 -0.875 23.428 1.00 94.69 300 ARG A N 1
ATOM 2456 C CA . ARG A 1 300 ? -40.963 -2.017 22.513 1.00 94.69 300 ARG A CA 1
ATOM 2457 C C . ARG A 1 300 ? -41.221 -1.617 21.065 1.00 94.69 300 ARG A C 1
ATOM 2459 O O . ARG A 1 300 ? -40.413 -1.965 20.212 1.00 94.69 300 ARG A O 1
ATOM 2466 N N . THR A 1 301 ? -42.271 -0.843 20.781 1.00 95.06 301 THR A N 1
ATOM 2467 C CA . THR A 1 301 ? -42.515 -0.353 19.414 1.00 95.06 301 THR A CA 1
ATOM 2468 C C . THR A 1 301 ? -41.372 0.541 18.935 1.00 95.06 301 THR A C 1
ATOM 2470 O O . THR A 1 301 ? -40.878 0.352 17.826 1.00 95.06 301 THR A O 1
ATOM 2473 N N . ASN A 1 302 ? -40.866 1.437 19.787 1.00 95.25 302 ASN A N 1
ATOM 2474 C CA . ASN A 1 302 ? -39.716 2.284 19.447 1.00 95.25 302 ASN A CA 1
ATOM 2475 C C . ASN A 1 302 ? -38.430 1.476 19.223 1.00 95.25 302 ASN A C 1
ATOM 2477 O O . ASN A 1 302 ? -37.631 1.812 18.353 1.00 95.25 302 ASN A O 1
ATOM 2481 N N . LEU A 1 303 ? -38.225 0.397 19.981 1.00 93.94 303 LEU A N 1
ATOM 2482 C CA . LEU A 1 303 ? -37.094 -0.501 19.774 1.00 93.94 303 LEU A CA 1
ATOM 2483 C C . LEU A 1 303 ? -37.192 -1.187 18.407 1.00 93.94 303 LEU A C 1
ATOM 2485 O O . LEU A 1 303 ? -36.231 -1.150 17.647 1.00 93.94 303 LEU A O 1
ATOM 2489 N N . THR A 1 304 ? -38.365 -1.717 18.046 1.00 94.88 304 THR A N 1
ATOM 2490 C CA . THR A 1 304 ? -38.559 -2.373 16.741 1.00 94.88 304 THR A CA 1
ATOM 2491 C C . THR A 1 304 ? -38.373 -1.416 15.560 1.00 94.88 304 THR A C 1
ATOM 2493 O O . THR A 1 304 ? -37.792 -1.793 14.540 1.00 94.88 304 THR A O 1
ATOM 2496 N N . THR A 1 305 ? -38.800 -0.153 15.684 1.00 94.88 305 THR A N 1
ATOM 2497 C CA . THR A 1 305 ? -38.570 0.846 14.630 1.00 94.88 305 THR A CA 1
ATOM 2498 C C . THR A 1 305 ? -37.088 1.200 14.521 1.00 94.88 305 THR A C 1
ATOM 2500 O O . THR A 1 305 ? -36.557 1.222 13.409 1.00 94.88 305 THR A O 1
ATOM 2503 N N . LEU A 1 306 ? -36.384 1.383 15.642 1.00 93.62 306 LEU A N 1
ATOM 2504 C CA . LEU A 1 306 ? -34.935 1.611 15.652 1.00 93.62 306 LEU A CA 1
ATOM 2505 C C . LEU A 1 306 ? -34.151 0.425 15.074 1.00 93.62 306 LEU A C 1
ATOM 2507 O O . LEU A 1 306 ? -33.211 0.633 14.306 1.00 93.62 306 LEU A O 1
ATOM 2511 N N . GLU A 1 307 ? -34.542 -0.809 15.384 1.00 94.81 307 GLU A N 1
ATOM 2512 C CA . GLU A 1 307 ? -33.944 -2.022 14.817 1.00 94.81 307 GLU A CA 1
ATOM 2513 C C . GLU A 1 307 ? -34.123 -2.077 13.297 1.00 94.81 307 GLU A C 1
ATOM 2515 O O . GLU A 1 307 ? -33.154 -2.325 12.575 1.00 94.81 307 GLU A O 1
ATOM 2520 N N . SER A 1 308 ? -35.321 -1.759 12.794 1.00 94.06 308 SER A N 1
ATOM 2521 C CA . SER A 1 308 ? -35.582 -1.702 11.350 1.00 94.06 308 SER A CA 1
ATOM 2522 C C . SER A 1 308 ? -34.738 -0.631 10.643 1.00 94.06 308 SER A C 1
ATOM 2524 O O . SER A 1 308 ? -34.143 -0.894 9.595 1.00 94.06 308 SER A O 1
ATOM 2526 N N . HIS A 1 309 ? -34.588 0.549 11.254 1.00 94.44 309 HIS A N 1
ATOM 2527 C CA . HIS A 1 309 ? -33.762 1.626 10.715 1.00 94.44 309 HIS A CA 1
ATOM 2528 C C . HIS A 1 309 ? -32.271 1.258 10.739 1.00 94.44 309 HIS A C 1
ATOM 2530 O O . HIS A 1 309 ? -31.553 1.477 9.764 1.00 94.44 309 HIS A O 1
ATOM 2536 N N . THR A 1 310 ? -31.814 0.609 11.812 1.00 92.69 310 THR A N 1
ATOM 2537 C CA . THR A 1 310 ? -30.440 0.103 11.932 1.00 92.69 310 THR A CA 1
ATOM 2538 C C . THR A 1 310 ? -30.153 -0.964 10.873 1.00 92.69 310 THR A C 1
ATOM 2540 O O . THR A 1 310 ? -29.080 -0.959 10.268 1.00 92.69 310 THR A O 1
ATOM 2543 N N . ALA A 1 311 ? -31.107 -1.857 10.598 1.00 94.88 311 ALA A N 1
ATOM 2544 C CA . ALA A 1 311 ? -30.988 -2.855 9.539 1.00 94.88 311 ALA A CA 1
ATOM 2545 C C . ALA A 1 311 ? -30.897 -2.211 8.144 1.00 94.88 311 ALA A C 1
ATOM 2547 O O . ALA A 1 311 ? -30.044 -2.604 7.345 1.00 94.88 311 ALA A O 1
ATOM 2548 N N . MET A 1 312 ? -31.704 -1.181 7.866 1.00 95.06 312 MET A N 1
ATOM 2549 C CA . MET A 1 312 ? -31.615 -0.417 6.617 1.00 95.06 312 MET A CA 1
ATOM 2550 C C . MET A 1 312 ? -30.266 0.286 6.456 1.00 95.06 312 MET A C 1
ATOM 2552 O O . MET A 1 312 ? -29.631 0.148 5.413 1.00 95.06 312 MET A O 1
ATOM 2556 N N . LEU A 1 313 ? -29.795 0.996 7.486 1.00 92.38 313 LEU A N 1
ATOM 2557 C CA . LEU A 1 313 ? -28.499 1.679 7.451 1.00 92.38 313 LEU A CA 1
ATOM 2558 C C . LEU A 1 313 ? -27.347 0.693 7.230 1.00 92.38 313 LEU A C 1
ATOM 2560 O O . LEU A 1 313 ? -26.437 0.976 6.451 1.00 92.38 313 LEU A O 1
ATOM 2564 N N . ARG A 1 314 ? -27.401 -0.489 7.860 1.00 94.25 314 ARG A N 1
ATOM 2565 C CA . ARG A 1 314 ? -26.433 -1.571 7.622 1.00 94.25 314 ARG A CA 1
ATOM 2566 C C . ARG A 1 314 ? -26.455 -2.043 6.171 1.00 94.25 314 ARG A C 1
ATOM 2568 O O . ARG A 1 314 ? -25.385 -2.213 5.595 1.00 94.25 314 ARG A O 1
ATOM 2575 N N . LYS A 1 315 ? -27.642 -2.217 5.578 1.00 95.12 315 LYS A N 1
ATOM 2576 C CA . LYS A 1 315 ? -27.782 -2.604 4.168 1.00 95.12 315 LYS A CA 1
ATOM 2577 C C . LYS A 1 315 ? -27.176 -1.548 3.241 1.00 95.12 315 LYS A C 1
ATOM 2579 O O . LYS A 1 315 ? -26.280 -1.881 2.478 1.00 95.12 315 LYS A O 1
ATOM 2584 N N . CYS A 1 316 ? -27.564 -0.279 3.388 1.00 94.31 316 CYS A N 1
ATOM 2585 C CA . CYS A 1 316 ? -27.005 0.813 2.588 1.00 94.31 316 CYS A CA 1
ATOM 2586 C C . CYS A 1 316 ? -25.481 0.917 2.753 1.00 94.31 316 CYS A C 1
ATOM 2588 O O . CYS A 1 316 ? -24.761 1.071 1.774 1.00 94.31 316 CYS A O 1
ATOM 2590 N N . SER A 1 317 ? -24.967 0.791 3.983 1.00 92.75 317 SER A N 1
ATOM 2591 C CA . SER A 1 317 ? -23.522 0.791 4.240 1.00 92.75 317 SER A CA 1
ATOM 2592 C C . SER A 1 317 ? -22.813 -0.361 3.526 1.00 92.75 317 SER A C 1
ATOM 2594 O O . SER A 1 317 ? -21.723 -0.164 2.993 1.00 92.75 317 SER A O 1
ATOM 2596 N N . ASN A 1 318 ? -23.425 -1.547 3.485 1.00 94.12 318 ASN A N 1
ATOM 2597 C CA . ASN A 1 318 ? -22.879 -2.687 2.762 1.00 94.12 318 ASN A CA 1
ATOM 2598 C C . ASN A 1 318 ? -22.888 -2.455 1.244 1.00 94.12 318 ASN A C 1
ATOM 2600 O O . ASN A 1 318 ? -21.878 -2.706 0.596 1.00 94.12 318 ASN A O 1
ATOM 2604 N N . ASP A 1 319 ? -23.970 -1.899 0.696 1.00 94.75 319 ASP A N 1
ATOM 2605 C CA . ASP A 1 319 ? -24.075 -1.573 -0.732 1.00 94.75 319 ASP A CA 1
ATOM 2606 C C . ASP A 1 319 ? -23.005 -0.542 -1.147 1.00 94.75 319 ASP A C 1
ATOM 2608 O O . ASP A 1 319 ? -22.309 -0.726 -2.147 1.00 94.75 319 ASP A O 1
ATOM 2612 N N . TYR A 1 320 ? -22.781 0.500 -0.332 1.00 92.69 320 TYR A N 1
ATOM 2613 C CA . TYR A 1 320 ? -21.700 1.467 -0.561 1.00 92.69 320 TYR A CA 1
ATOM 2614 C C . TYR A 1 320 ? -20.303 0.846 -0.433 1.00 92.69 320 TYR A C 1
ATOM 2616 O O . TYR A 1 320 ? -19.408 1.222 -1.189 1.00 92.69 320 TYR A O 1
ATOM 2624 N N . LYS A 1 321 ? -20.095 -0.107 0.488 1.00 94.62 321 LYS A N 1
ATOM 2625 C CA . LYS A 1 321 ? -18.822 -0.842 0.596 1.00 94.62 321 LYS A CA 1
ATOM 2626 C C . LYS A 1 321 ? -18.546 -1.663 -0.658 1.00 94.62 321 LYS A C 1
ATOM 2628 O O . LYS A 1 321 ? -17.452 -1.557 -1.195 1.00 94.62 321 LYS A O 1
ATOM 2633 N N . VAL A 1 322 ? -19.539 -2.402 -1.154 1.00 95.38 322 VAL A N 1
ATOM 2634 C CA . VAL A 1 322 ? -19.407 -3.181 -2.394 1.00 95.38 322 VAL A CA 1
ATOM 2635 C C . VAL A 1 322 ? -19.091 -2.258 -3.570 1.00 95.38 322 VAL A C 1
ATOM 2637 O O . VAL A 1 322 ? -18.122 -2.498 -4.282 1.00 95.38 322 VAL A O 1
ATOM 2640 N N . LYS A 1 323 ? -19.824 -1.144 -3.725 1.00 93.25 323 LYS A N 1
ATOM 2641 C CA . LYS A 1 323 ? -19.567 -0.179 -4.807 1.00 93.25 323 LYS A CA 1
ATOM 2642 C C . LYS A 1 323 ? -18.164 0.428 -4.735 1.00 93.25 323 LYS A C 1
ATOM 2644 O O . LYS A 1 323 ? -17.511 0.598 -5.761 1.00 93.25 323 LYS A O 1
ATOM 2649 N N . ARG A 1 324 ? -17.694 0.748 -3.527 1.00 92.44 324 ARG A N 1
ATOM 2650 C CA . ARG A 1 324 ? -16.331 1.236 -3.296 1.00 92.44 324 ARG A CA 1
ATOM 2651 C C . ARG A 1 324 ? -15.296 0.186 -3.691 1.00 92.44 324 ARG A C 1
ATOM 2653 O O . ARG A 1 324 ? -14.316 0.533 -4.340 1.00 92.44 324 ARG A O 1
ATOM 2660 N N . ASP A 1 325 ? -15.498 -1.064 -3.292 1.00 92.69 325 ASP A N 1
ATOM 2661 C CA . ASP A 1 325 ? -14.550 -2.146 -3.558 1.00 92.69 325 ASP A CA 1
ATOM 2662 C C . ASP A 1 325 ? -14.480 -2.461 -5.066 1.00 92.69 325 ASP A C 1
ATOM 2664 O O . ASP A 1 325 ? -13.386 -2.643 -5.596 1.00 92.69 325 ASP A O 1
ATOM 2668 N N . GLU A 1 326 ? -15.611 -2.404 -5.783 1.00 93.88 326 GLU A N 1
ATOM 2669 C CA . GLU A 1 326 ? -15.661 -2.487 -7.254 1.00 93.88 326 GLU A CA 1
ATOM 2670 C C . GLU A 1 326 ? -14.841 -1.377 -7.928 1.00 93.88 326 GLU A C 1
ATOM 2672 O O . GLU A 1 326 ? -13.969 -1.664 -8.748 1.00 93.88 326 GLU A O 1
ATOM 2677 N N . LEU A 1 327 ? -15.087 -0.112 -7.560 1.00 91.88 327 LEU A N 1
ATOM 2678 C CA . LEU A 1 327 ? -14.359 1.037 -8.115 1.00 91.88 327 LEU A CA 1
ATOM 2679 C C . LEU A 1 327 ? -12.865 0.979 -7.776 1.00 91.88 327 LEU A C 1
ATOM 2681 O O . LEU A 1 327 ? -12.020 1.378 -8.576 1.00 91.88 327 LEU A O 1
ATOM 2685 N N . HIS A 1 328 ? -12.521 0.459 -6.598 1.00 90.94 328 HIS A N 1
ATOM 2686 C CA . HIS A 1 328 ? -11.135 0.281 -6.191 1.00 90.94 328 HIS A CA 1
ATOM 2687 C C . HIS A 1 328 ? -10.425 -0.793 -7.029 1.00 90.94 328 HIS A C 1
ATOM 2689 O O . HIS A 1 328 ? -9.267 -0.600 -7.409 1.00 90.94 328 HIS A O 1
ATOM 2695 N N . GLU A 1 329 ? -11.089 -1.907 -7.342 1.00 93.12 329 GLU A N 1
ATOM 2696 C CA . GLU A 1 329 ? -10.513 -2.946 -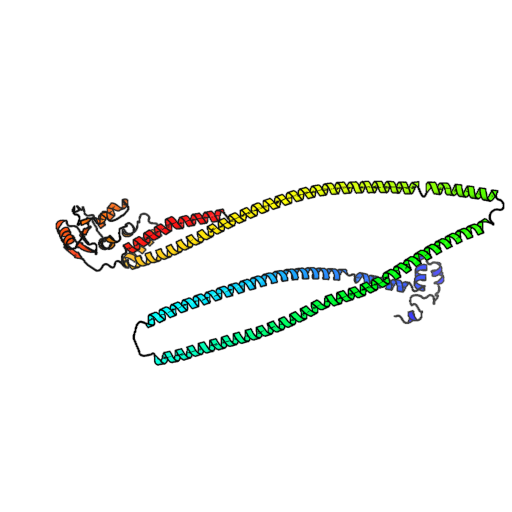8.203 1.00 93.12 329 GLU A CA 1
ATOM 2697 C C . GLU A 1 329 ? -10.390 -2.468 -9.659 1.00 93.12 329 GLU A C 1
ATOM 2699 O O . GLU A 1 329 ? -9.348 -2.672 -10.288 1.00 93.12 329 GLU A O 1
ATOM 2704 N N . GLU A 1 330 ? -11.385 -1.734 -10.170 1.00 92.94 330 GLU A N 1
ATOM 2705 C CA . GLU A 1 330 ? -11.313 -1.092 -11.488 1.00 92.94 330 GLU A CA 1
ATOM 2706 C C . GLU A 1 330 ? -10.136 -0.110 -11.557 1.00 92.94 330 GLU A C 1
ATOM 2708 O O . GLU A 1 330 ? -9.289 -0.216 -12.449 1.00 92.94 330 GLU A O 1
ATOM 2713 N N . ARG A 1 331 ? -9.994 0.769 -10.558 1.00 90.75 331 ARG A N 1
ATOM 2714 C CA . ARG A 1 331 ? -8.856 1.690 -10.446 1.00 90.75 331 ARG A CA 1
ATOM 2715 C C . ARG A 1 331 ? -7.522 0.951 -10.430 1.00 90.75 331 ARG A C 1
ATOM 2717 O O . ARG A 1 331 ? -6.584 1.368 -11.105 1.00 90.75 331 ARG A O 1
ATOM 2724 N N . LYS A 1 332 ? -7.417 -0.139 -9.668 1.00 92.69 332 LYS A N 1
ATOM 2725 C CA . LYS A 1 332 ? -6.195 -0.947 -9.595 1.00 92.69 332 LYS A CA 1
ATOM 2726 C C . LYS A 1 332 ? -5.848 -1.542 -10.960 1.00 92.69 332 LYS A C 1
ATOM 2728 O O . LYS A 1 332 ? -4.685 -1.486 -11.357 1.00 92.69 332 LYS A O 1
ATOM 2733 N N . SER A 1 333 ? -6.841 -2.039 -11.698 1.00 92.81 333 SER A N 1
ATOM 2734 C CA . SER A 1 333 ? -6.644 -2.557 -13.055 1.00 92.81 333 SER A CA 1
ATOM 2735 C C . SER A 1 333 ? -6.153 -1.469 -14.021 1.00 92.81 333 SER A C 1
ATOM 2737 O O . SER A 1 333 ? -5.154 -1.666 -14.717 1.00 92.81 333 SER A O 1
ATOM 2739 N N . LEU A 1 334 ? -6.755 -0.277 -13.990 1.00 92.56 334 LEU A N 1
ATOM 2740 C CA . LEU A 1 334 ? -6.334 0.856 -14.815 1.00 92.56 334 LEU A CA 1
ATOM 2741 C C . LEU A 1 334 ? -4.927 1.333 -14.448 1.00 92.56 334 LEU A C 1
ATOM 2743 O O . LEU A 1 334 ? -4.131 1.618 -15.336 1.00 92.56 334 LEU A O 1
ATOM 2747 N N . TRP A 1 335 ? -4.574 1.343 -13.162 1.00 92.31 335 TRP A N 1
ATOM 2748 C CA . TRP A 1 335 ? -3.232 1.716 -12.718 1.00 92.31 335 TRP A CA 1
ATOM 2749 C C . TRP A 1 335 ? -2.168 0.713 -13.182 1.00 92.31 335 TRP A C 1
ATOM 2751 O O . TRP A 1 335 ? -1.066 1.100 -13.570 1.00 92.31 335 TRP A O 1
ATOM 2761 N N . THR A 1 336 ? -2.488 -0.587 -13.213 1.00 93.00 336 THR A N 1
ATOM 2762 C CA . THR A 1 336 ? -1.582 -1.581 -13.814 1.00 93.00 336 THR A CA 1
ATOM 2763 C C . THR A 1 336 ? -1.393 -1.358 -15.315 1.00 93.00 336 THR A C 1
ATOM 2765 O O . THR A 1 336 ? -0.257 -1.414 -15.787 1.00 93.00 336 THR A O 1
ATOM 2768 N N . GLN A 1 337 ? -2.463 -1.023 -16.044 1.00 91.88 337 GLN A N 1
ATOM 2769 C CA . GLN A 1 337 ? -2.394 -0.695 -17.472 1.00 91.88 337 GLN A CA 1
ATOM 2770 C C . GLN A 1 337 ? -1.598 0.593 -17.727 1.00 91.88 337 GLN A C 1
ATOM 2772 O O . GLN A 1 337 ? -0.769 0.629 -18.633 1.00 91.88 337 GLN A O 1
ATOM 2777 N N . GLU A 1 338 ? -1.790 1.633 -16.909 1.00 91.88 338 GLU A N 1
ATOM 2778 C CA . GLU A 1 338 ? -1.023 2.882 -16.984 1.00 91.88 338 GLU A CA 1
ATOM 2779 C C . GLU A 1 338 ? 0.474 2.617 -16.804 1.00 91.88 338 GLU A C 1
ATOM 2781 O O . GLU A 1 338 ? 1.291 3.090 -17.596 1.00 91.88 338 GLU A O 1
ATOM 2786 N N . ASN A 1 339 ? 0.841 1.827 -15.793 1.00 92.19 339 ASN A N 1
ATOM 2787 C CA . ASN A 1 339 ? 2.234 1.483 -15.526 1.00 92.19 339 ASN A CA 1
ATOM 2788 C C . ASN A 1 339 ? 2.856 0.686 -16.683 1.00 92.19 339 ASN A C 1
ATOM 2790 O O . ASN A 1 339 ? 4.000 0.942 -17.062 1.00 92.19 339 ASN A O 1
ATOM 2794 N N . GLU A 1 340 ? 2.110 -0.248 -17.281 1.00 90.81 340 GLU A N 1
ATOM 2795 C CA . GLU A 1 340 ? 2.570 -1.009 -18.445 1.00 90.81 340 GLU A CA 1
ATOM 2796 C C . GLU A 1 340 ? 2.773 -0.107 -19.673 1.00 90.81 340 GLU A C 1
ATOM 2798 O O . GLU A 1 340 ? 3.843 -0.128 -20.289 1.00 90.81 340 GLU A O 1
ATOM 2803 N N . LEU A 1 341 ? 1.790 0.738 -19.996 1.00 90.00 341 LEU A N 1
ATOM 2804 C CA . LEU A 1 341 ? 1.874 1.692 -21.105 1.00 90.00 341 LEU A CA 1
ATOM 2805 C C . LEU A 1 341 ? 2.999 2.711 -20.901 1.00 90.00 341 LEU A C 1
ATOM 2807 O O . LEU A 1 341 ? 3.718 3.030 -21.851 1.00 90.00 341 LEU A O 1
ATOM 2811 N N . THR A 1 342 ? 3.205 3.176 -19.669 1.00 90.25 342 THR A N 1
ATOM 2812 C CA . THR A 1 342 ? 4.312 4.073 -19.312 1.00 90.25 342 THR A CA 1
ATOM 2813 C C . THR A 1 342 ? 5.652 3.376 -19.531 1.00 90.25 342 THR A C 1
ATOM 2815 O O . THR A 1 342 ? 6.513 3.912 -20.225 1.00 90.25 342 THR A O 1
ATOM 2818 N N . ALA A 1 343 ? 5.807 2.134 -19.063 1.00 90.12 343 ALA A N 1
ATOM 2819 C CA . ALA A 1 343 ? 7.031 1.362 -19.269 1.00 90.12 343 ALA A CA 1
ATOM 2820 C C . ALA A 1 343 ? 7.326 1.094 -20.757 1.00 90.12 343 ALA A C 1
ATOM 2822 O O . ALA A 1 343 ? 8.487 1.119 -21.171 1.00 90.12 343 ALA A O 1
ATOM 2823 N N . ILE A 1 344 ? 6.299 0.839 -21.574 1.00 88.00 344 ILE A N 1
ATOM 2824 C CA . ILE A 1 344 ? 6.443 0.697 -23.032 1.00 88.00 344 ILE A CA 1
ATOM 2825 C C . ILE A 1 344 ? 6.863 2.031 -23.660 1.00 88.00 344 ILE A C 1
ATOM 2827 O O . ILE A 1 344 ? 7.781 2.056 -24.480 1.00 88.00 344 ILE A O 1
ATOM 2831 N N . THR A 1 345 ? 6.237 3.133 -23.250 1.00 87.62 345 THR A N 1
ATOM 2832 C CA . THR A 1 345 ? 6.548 4.483 -23.739 1.00 87.62 345 THR A CA 1
ATOM 2833 C C . THR A 1 345 ? 7.987 4.872 -23.409 1.00 87.62 345 THR A C 1
ATOM 2835 O O . THR A 1 345 ? 8.710 5.345 -24.284 1.00 87.62 345 THR A O 1
ATOM 2838 N N . ASP A 1 346 ? 8.447 4.605 -22.187 1.00 88.19 346 ASP A N 1
ATOM 2839 C CA . ASP A 1 346 ? 9.815 4.893 -21.755 1.00 88.19 346 ASP A CA 1
ATOM 2840 C C . ASP A 1 346 ? 10.843 4.045 -22.508 1.00 88.19 346 ASP A C 1
ATOM 2842 O O . ASP A 1 346 ? 11.859 4.564 -22.978 1.00 88.19 346 ASP A O 1
ATOM 2846 N N . LYS A 1 347 ? 10.566 2.748 -22.703 1.00 88.69 347 LYS A N 1
ATOM 2847 C CA . LYS A 1 347 ? 11.406 1.882 -23.547 1.00 88.69 347 LYS A CA 1
ATOM 2848 C C . LYS A 1 347 ? 11.484 2.414 -24.978 1.00 88.69 347 LYS A C 1
ATOM 2850 O O . LYS A 1 347 ? 12.585 2.535 -25.514 1.00 88.69 347 LYS A O 1
ATOM 2855 N N . GLY A 1 348 ? 10.344 2.789 -25.559 1.00 86.38 348 GLY A N 1
ATOM 2856 C CA . GLY A 1 348 ? 10.272 3.392 -26.888 1.00 86.38 348 GLY A CA 1
ATOM 2857 C C . GLY A 1 348 ? 11.076 4.692 -26.983 1.00 86.38 348 GLY A C 1
ATOM 2858 O O . GLY A 1 348 ? 11.851 4.863 -27.922 1.00 86.38 348 GLY A O 1
ATOM 2859 N N . LYS A 1 349 ? 10.974 5.580 -25.984 1.00 87.12 349 LYS A N 1
ATOM 2860 C CA . LYS A 1 349 ? 11.744 6.836 -25.911 1.00 87.12 349 LYS A CA 1
ATOM 2861 C C . LYS A 1 349 ? 13.251 6.582 -25.870 1.00 87.12 349 LYS A C 1
ATOM 2863 O O . LYS A 1 349 ? 14.004 7.249 -26.576 1.00 87.12 349 LYS A O 1
ATOM 2868 N N . VAL A 1 350 ? 13.697 5.582 -25.108 1.00 89.75 350 VAL A N 1
ATOM 2869 C CA . VAL A 1 350 ? 15.115 5.187 -25.055 1.00 89.75 350 VAL A CA 1
ATOM 2870 C C . VAL A 1 350 ? 15.598 4.621 -26.396 1.00 89.75 350 VAL A C 1
ATOM 2872 O O . VAL A 1 350 ? 16.724 4.899 -26.813 1.00 89.75 350 VAL A O 1
ATOM 2875 N N . GLU A 1 351 ? 14.786 3.816 -27.082 1.00 86.75 351 GLU A N 1
ATOM 2876 C CA . GLU A 1 351 ? 15.119 3.299 -28.416 1.00 86.75 351 GLU A CA 1
ATOM 2877 C C . GLU A 1 351 ? 15.180 4.408 -29.467 1.00 86.75 351 GLU A C 1
ATOM 2879 O O . GLU A 1 351 ? 16.130 4.450 -30.254 1.00 86.75 351 GLU A O 1
ATOM 2884 N N . LEU A 1 352 ? 14.236 5.349 -29.418 1.00 87.75 352 LEU A N 1
ATOM 2885 C CA . LEU A 1 352 ? 14.225 6.536 -30.262 1.00 87.75 352 LEU A CA 1
ATOM 2886 C C . LEU A 1 352 ? 15.491 7.375 -30.050 1.00 87.75 352 LEU A C 1
ATOM 2888 O O . LEU A 1 352 ? 16.190 7.681 -31.013 1.00 87.75 352 LEU A O 1
ATOM 2892 N N . GLU A 1 353 ? 15.859 7.669 -28.800 1.00 89.19 353 GLU A N 1
ATOM 2893 C CA . GLU A 1 353 ? 17.065 8.446 -28.490 1.00 89.19 353 GLU A CA 1
ATOM 2894 C C . GLU A 1 353 ? 18.342 7.744 -28.993 1.00 89.19 353 GLU A C 1
ATOM 2896 O O . GLU A 1 353 ? 19.277 8.383 -29.488 1.00 89.19 353 GLU A O 1
ATOM 2901 N N . LYS A 1 354 ? 18.401 6.407 -28.909 1.00 88.94 354 LYS A N 1
ATOM 2902 C CA . LYS A 1 354 ? 19.508 5.620 -29.480 1.00 88.94 354 LYS A CA 1
ATOM 2903 C C . LYS A 1 354 ? 19.545 5.727 -31.005 1.00 88.94 354 LYS A C 1
ATOM 2905 O O . LYS A 1 354 ? 20.629 5.921 -31.561 1.00 88.94 354 LYS A O 1
ATOM 2910 N N . ALA A 1 355 ? 18.399 5.609 -31.674 1.00 85.69 355 ALA A N 1
ATOM 2911 C CA . ALA A 1 355 ? 18.296 5.728 -33.126 1.00 85.69 355 ALA A CA 1
ATOM 2912 C C . ALA A 1 355 ? 18.690 7.136 -33.606 1.00 85.69 355 ALA A C 1
ATOM 2914 O O . ALA A 1 355 ? 19.499 7.263 -34.526 1.00 85.69 355 ALA A O 1
ATOM 2915 N N . GLU A 1 356 ? 18.238 8.186 -32.919 1.00 86.06 356 GLU A N 1
ATOM 2916 C CA . GLU A 1 356 ? 18.624 9.574 -33.189 1.00 86.06 356 GLU A CA 1
ATOM 2917 C C . GLU A 1 356 ? 20.125 9.813 -32.980 1.00 86.06 356 GLU A C 1
ATOM 2919 O O . GLU A 1 356 ? 20.774 10.455 -33.808 1.00 86.06 356 GLU A O 1
ATOM 2924 N N . LYS A 1 357 ? 20.719 9.276 -31.905 1.00 88.12 357 LYS A N 1
ATOM 2925 C CA . LYS A 1 357 ? 22.173 9.361 -31.676 1.00 88.12 357 LYS A CA 1
ATOM 2926 C C . LYS A 1 357 ? 22.961 8.655 -32.777 1.00 88.12 357 LYS A C 1
ATOM 2928 O O . LYS A 1 357 ? 23.999 9.167 -33.197 1.00 88.12 357 LYS A O 1
ATOM 2933 N N . ASN A 1 358 ? 22.489 7.505 -33.254 1.00 87.50 358 ASN A N 1
ATOM 2934 C CA . ASN A 1 358 ? 23.117 6.792 -34.366 1.00 87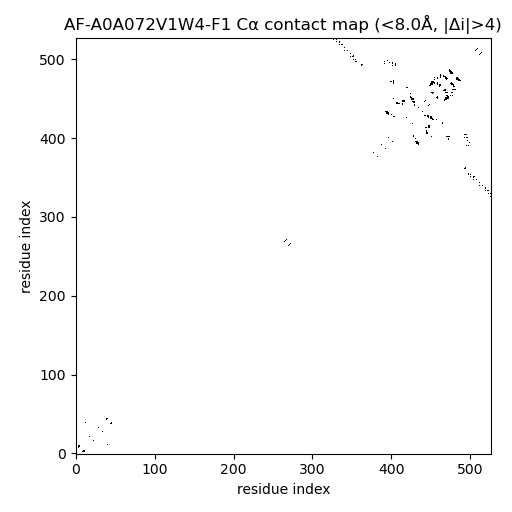.50 358 ASN A CA 1
ATOM 2935 C C . ASN A 1 358 ? 22.999 7.580 -35.679 1.00 87.50 358 ASN A C 1
ATOM 2937 O O . ASN A 1 358 ? 24.005 7.753 -36.366 1.00 87.50 358 ASN A O 1
ATOM 2941 N N . LEU A 1 359 ? 21.831 8.164 -35.962 1.00 84.75 359 LEU A N 1
ATOM 2942 C CA . LEU A 1 359 ? 21.625 9.066 -37.097 1.00 84.75 359 LEU A CA 1
ATOM 2943 C C . LEU A 1 359 ? 22.581 10.269 -37.037 1.00 84.75 359 LEU A C 1
ATOM 2945 O O . LEU A 1 359 ? 23.271 10.585 -38.003 1.00 84.75 359 LEU A O 1
ATOM 2949 N N . GLN A 1 360 ? 22.700 10.912 -35.874 1.00 82.62 360 GLN A N 1
ATOM 2950 C CA . GLN A 1 360 ? 23.621 12.031 -35.672 1.00 82.62 360 GLN A CA 1
ATOM 2951 C C . GLN A 1 360 ? 25.094 11.639 -35.829 1.00 82.62 360 GLN A C 1
ATOM 2953 O O . GLN A 1 360 ? 25.905 12.501 -36.169 1.00 82.62 360 GLN A O 1
ATOM 2958 N N . ARG A 1 361 ? 25.472 10.388 -35.543 1.00 86.19 361 ARG A N 1
ATOM 2959 C CA . ARG A 1 361 ? 26.836 9.883 -35.771 1.00 86.19 361 ARG A CA 1
ATOM 2960 C C . ARG A 1 361 ? 27.111 9.634 -37.252 1.00 86.19 361 ARG A C 1
ATOM 2962 O O . ARG A 1 361 ? 28.221 9.923 -37.681 1.00 86.19 361 ARG A O 1
ATOM 2969 N N . ALA A 1 362 ? 26.117 9.152 -37.997 1.00 83.19 362 ALA A N 1
ATOM 2970 C CA . ALA A 1 362 ? 26.217 8.923 -39.437 1.00 83.19 362 ALA A CA 1
ATOM 2971 C C . ALA A 1 362 ? 26.292 10.237 -40.241 1.00 83.19 362 ALA A C 1
ATOM 2973 O O . ALA A 1 362 ? 26.961 10.307 -41.268 1.00 83.19 362 ALA A O 1
ATOM 2974 N N . ILE A 1 363 ? 25.653 11.311 -39.760 1.00 82.62 363 ILE A N 1
ATOM 2975 C CA . ILE A 1 363 ? 25.688 12.619 -40.428 1.00 82.62 363 ILE A CA 1
ATOM 2976 C C . ILE A 1 363 ? 27.036 13.331 -40.180 1.00 82.62 363 ILE A C 1
ATOM 2978 O O . ILE A 1 363 ? 27.427 13.532 -39.022 1.00 82.62 363 ILE A O 1
ATOM 2982 N N . PRO A 1 364 ? 27.711 13.839 -41.233 1.00 84.06 364 PRO A N 1
ATOM 2983 C CA . PRO A 1 364 ? 28.927 14.635 -41.092 1.00 84.06 364 PRO A CA 1
ATOM 2984 C C . PRO A 1 364 ? 28.760 15.829 -40.140 1.00 84.06 364 PRO A C 1
ATOM 2986 O O . PRO A 1 364 ? 27.780 16.577 -40.197 1.00 84.06 364 PRO A O 1
ATOM 2989 N N . GLY A 1 365 ? 29.760 16.067 -39.284 1.00 83.06 365 GLY A N 1
ATOM 2990 C CA . GLY A 1 365 ? 29.668 17.048 -38.194 1.00 83.06 365 GLY A CA 1
ATOM 2991 C C . GLY A 1 365 ? 29.359 18.488 -38.630 1.00 83.06 365 GLY A C 1
ATOM 2992 O O . GLY A 1 365 ? 28.726 19.225 -37.874 1.00 83.06 365 GLY A O 1
ATOM 2993 N N . GLY A 1 366 ? 29.767 18.887 -39.841 1.00 85.06 366 GLY A N 1
ATOM 2994 C CA . GLY A 1 366 ? 29.424 20.191 -40.422 1.00 85.06 366 GLY A CA 1
ATOM 2995 C C . GLY A 1 366 ? 27.927 20.332 -40.710 1.00 85.06 366 GLY A C 1
ATOM 2996 O O . GLY A 1 366 ? 27.302 21.285 -40.246 1.00 85.06 366 GLY A O 1
ATOM 2997 N N . ILE A 1 367 ? 27.344 19.338 -41.389 1.00 83.00 367 ILE A N 1
ATOM 2998 C CA . ILE A 1 367 ? 25.910 19.283 -41.715 1.00 83.00 367 ILE A CA 1
ATOM 2999 C C . ILE A 1 367 ? 25.086 19.191 -40.429 1.00 83.00 367 ILE A C 1
ATOM 3001 O O . ILE A 1 367 ? 24.134 19.946 -40.250 1.00 83.00 367 ILE A O 1
ATOM 3005 N N . ARG A 1 368 ? 25.505 18.344 -39.480 1.00 83.88 368 ARG A N 1
ATOM 3006 C CA . ARG A 1 368 ? 24.842 18.191 -38.177 1.00 83.88 368 ARG A CA 1
ATOM 3007 C C . ARG A 1 368 ? 24.738 19.511 -37.410 1.00 83.88 368 ARG A C 1
ATOM 3009 O O . ARG A 1 368 ? 23.669 19.839 -36.901 1.00 83.88 368 ARG A O 1
ATOM 3016 N N . ARG A 1 369 ? 25.831 20.282 -37.319 1.00 87.56 369 ARG A N 1
ATOM 3017 C CA . ARG A 1 369 ? 25.811 21.600 -36.658 1.00 87.56 369 ARG A CA 1
ATOM 3018 C C . ARG A 1 369 ? 24.875 22.572 -37.373 1.00 87.56 369 ARG A C 1
ATOM 3020 O O . ARG A 1 369 ? 24.122 23.264 -36.700 1.00 87.56 369 ARG A O 1
ATOM 3027 N N . GLY A 1 370 ? 24.890 22.585 -38.707 1.00 86.75 370 GLY A N 1
ATOM 3028 C CA . GLY A 1 370 ? 23.986 23.406 -39.514 1.00 86.75 370 GLY A CA 1
ATOM 3029 C C . GLY A 1 370 ? 22.512 23.082 -39.261 1.00 86.75 370 GLY A C 1
ATOM 3030 O O . GLY A 1 370 ? 21.743 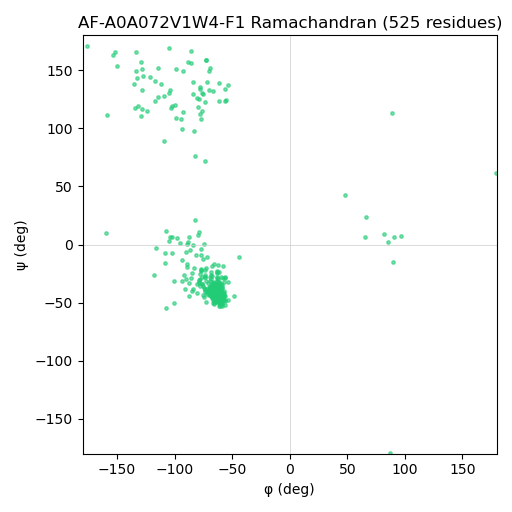23.976 -38.918 1.00 86.75 370 GLY A O 1
ATOM 3031 N N . LEU A 1 371 ? 22.134 21.802 -39.337 1.00 84.06 371 LEU A N 1
ATOM 3032 C CA . LEU A 1 371 ? 20.763 21.345 -39.082 1.00 84.06 371 LEU A CA 1
ATOM 3033 C C . LEU A 1 371 ? 20.298 21.684 -37.660 1.00 84.06 371 LEU A C 1
ATOM 3035 O O . LEU A 1 371 ? 19.186 22.178 -37.478 1.00 84.06 371 LEU A O 1
ATOM 3039 N N . ASN A 1 372 ? 21.158 21.491 -36.657 1.00 87.06 372 ASN A N 1
ATOM 3040 C CA . ASN A 1 372 ? 20.843 21.849 -35.274 1.00 87.06 372 ASN A CA 1
ATOM 3041 C C . ASN A 1 372 ? 20.634 23.358 -35.100 1.00 87.06 372 ASN A C 1
ATOM 3043 O O . ASN A 1 372 ? 19.710 23.764 -34.396 1.00 87.06 372 ASN A O 1
ATOM 3047 N N . SER A 1 373 ? 21.450 24.190 -35.753 1.00 90.06 373 SER A N 1
ATOM 3048 C CA . SER A 1 373 ? 21.277 25.646 -35.743 1.00 90.06 373 SER A CA 1
ATOM 3049 C C . SER A 1 373 ? 19.965 26.066 -36.400 1.00 90.06 373 SER A C 1
ATOM 3051 O O . SER A 1 373 ? 19.239 26.861 -35.813 1.00 90.06 373 SER A O 1
ATOM 3053 N N . VAL A 1 374 ? 19.616 25.493 -37.558 1.00 87.69 374 VAL A N 1
ATOM 3054 C CA . VAL A 1 374 ? 18.337 25.770 -38.236 1.00 87.69 374 VAL A CA 1
ATOM 3055 C C . VAL A 1 374 ? 17.166 25.384 -37.336 1.00 87.69 374 VAL A C 1
ATOM 3057 O O . VAL A 1 374 ? 16.320 26.225 -37.050 1.00 87.69 374 VAL A O 1
ATOM 3060 N N . ARG A 1 375 ? 17.159 24.159 -36.791 1.00 86.19 375 ARG A N 1
ATOM 3061 C CA . ARG A 1 375 ? 16.115 23.711 -35.853 1.00 86.19 375 ARG A CA 1
ATOM 3062 C C . ARG A 1 375 ? 16.015 24.627 -34.628 1.00 86.19 375 ARG A C 1
ATOM 3064 O O . ARG A 1 375 ? 14.909 24.931 -34.188 1.00 86.19 375 ARG A O 1
ATOM 3071 N N . LYS A 1 376 ? 17.146 25.087 -34.082 1.00 89.56 376 LYS A N 1
ATOM 3072 C CA . LYS A 1 376 ? 17.181 26.007 -32.934 1.00 89.56 376 LYS A CA 1
ATOM 3073 C C . LYS A 1 376 ? 16.595 27.379 -33.280 1.00 89.56 376 LYS A C 1
ATOM 3075 O O . LYS A 1 376 ? 15.790 27.877 -32.503 1.00 89.56 376 LYS A O 1
ATOM 3080 N N . ILE A 1 377 ? 16.957 27.949 -34.429 1.00 91.44 377 ILE A N 1
ATOM 3081 C CA . ILE A 1 377 ? 16.460 29.248 -34.916 1.00 91.44 377 ILE A CA 1
ATOM 3082 C C . ILE A 1 377 ? 14.955 29.182 -35.193 1.00 91.44 377 ILE A C 1
ATOM 3084 O O . ILE A 1 377 ? 14.213 30.062 -34.763 1.00 91.44 377 ILE A O 1
ATOM 3088 N N . CYS A 1 378 ? 14.487 28.121 -35.856 1.00 88.94 378 CYS A N 1
ATOM 3089 C CA . CYS A 1 378 ? 13.061 27.919 -36.111 1.00 88.94 378 CYS A CA 1
ATOM 3090 C C . CYS A 1 378 ? 12.262 27.857 -34.805 1.00 88.94 378 CYS A C 1
ATOM 3092 O O . CYS A 1 378 ? 11.216 28.491 -34.712 1.00 88.94 378 CYS A O 1
ATOM 3094 N N . LYS A 1 379 ? 12.783 27.163 -33.781 1.00 87.69 379 LYS A N 1
ATOM 3095 C CA . LYS A 1 379 ? 12.163 27.111 -32.448 1.00 87.69 379 LYS A CA 1
ATOM 3096 C C . LYS A 1 379 ? 12.206 28.457 -31.721 1.00 87.69 379 LYS A C 1
ATOM 3098 O O . LYS A 1 379 ? 11.200 28.853 -31.149 1.00 87.69 379 LYS A O 1
ATOM 3103 N N . SER A 1 380 ? 13.337 29.166 -31.730 1.00 91.25 380 SER A N 1
ATOM 3104 C CA . SER A 1 380 ? 13.485 30.425 -30.981 1.00 91.25 380 SER A CA 1
ATOM 3105 C C . SER A 1 380 ? 12.682 31.579 -31.574 1.00 91.25 380 SER A C 1
ATOM 3107 O O . SER A 1 380 ? 12.209 32.431 -30.832 1.00 91.25 380 SER A O 1
ATOM 3109 N N . HIS A 1 381 ? 12.527 31.610 -32.898 1.00 90.56 381 HIS A N 1
ATOM 3110 C CA . HIS A 1 381 ? 11.783 32.651 -33.609 1.00 90.56 381 HIS A CA 1
ATOM 3111 C C . HIS A 1 381 ? 10.381 32.205 -34.048 1.00 90.56 381 HIS A C 1
ATOM 3113 O O . HIS A 1 381 ? 9.718 32.946 -34.766 1.00 90.56 381 HIS A O 1
ATOM 3119 N N . ASN A 1 382 ? 9.939 31.012 -33.631 1.00 86.44 382 ASN A N 1
ATOM 3120 C CA . ASN A 1 382 ? 8.645 30.415 -33.975 1.00 86.44 382 ASN A CA 1
ATOM 3121 C C . ASN A 1 382 ? 8.323 30.478 -35.486 1.00 86.44 382 ASN A C 1
ATOM 3123 O O . ASN A 1 382 ? 7.217 30.832 -35.893 1.00 86.44 382 ASN A O 1
ATOM 3127 N N . ILE A 1 383 ? 9.322 30.185 -36.325 1.00 90.81 383 ILE A N 1
ATOM 3128 C CA . ILE A 1 383 ? 9.193 30.245 -37.786 1.00 90.81 383 ILE A CA 1
ATOM 3129 C C . ILE A 1 383 ? 8.418 29.012 -38.254 1.00 90.81 383 ILE A C 1
ATOM 3131 O O . ILE A 1 383 ? 8.909 27.887 -38.144 1.00 90.81 383 ILE A O 1
ATOM 3135 N N . SER A 1 384 ? 7.225 29.228 -38.803 1.00 82.19 384 SER A N 1
ATOM 3136 C CA . SER A 1 384 ? 6.403 28.191 -39.426 1.00 82.19 384 SER A CA 1
ATOM 3137 C C . SER A 1 384 ? 6.781 27.978 -40.902 1.00 82.19 384 SER A C 1
ATOM 3139 O O . SER A 1 384 ? 7.366 28.849 -41.543 1.00 82.19 384 SER A O 1
ATOM 3141 N N . GLY A 1 385 ? 6.483 26.793 -41.450 1.00 82.81 385 GLY A N 1
ATOM 3142 C CA . GLY A 1 385 ? 6.748 26.455 -42.861 1.00 82.81 385 GLY A CA 1
ATOM 3143 C C . GLY A 1 385 ? 8.113 25.815 -43.154 1.00 82.81 385 GLY A C 1
ATOM 3144 O O . GLY A 1 385 ? 8.454 25.595 -44.314 1.00 82.81 385 GLY A O 1
ATOM 3145 N N . VAL A 1 386 ? 8.906 25.482 -42.129 1.00 86.31 386 VAL A N 1
ATOM 3146 C CA . VAL A 1 386 ? 10.151 24.712 -42.294 1.00 86.31 386 VAL A CA 1
ATOM 3147 C C . VAL A 1 386 ? 9.868 23.228 -42.070 1.00 86.31 386 VAL A C 1
ATOM 3149 O O . VAL A 1 386 ? 9.656 22.795 -40.942 1.00 86.31 386 VAL A O 1
ATOM 3152 N N . HIS A 1 387 ? 9.893 22.447 -43.150 1.00 82.81 387 HIS A N 1
ATOM 3153 C CA . HIS A 1 387 ? 9.530 21.021 -43.150 1.00 82.81 387 HIS A CA 1
ATOM 3154 C C . HIS A 1 387 ? 10.700 20.064 -42.863 1.00 82.81 387 HIS A C 1
ATOM 3156 O O . HIS A 1 387 ? 10.509 18.855 -42.845 1.00 82.81 387 HIS A O 1
ATOM 3162 N N . GLY A 1 388 ? 11.905 20.593 -42.632 1.00 81.62 388 GLY A N 1
ATOM 3163 C CA . GLY A 1 388 ? 13.111 19.792 -42.418 1.00 81.62 388 GLY A CA 1
ATOM 3164 C C . GLY A 1 388 ? 13.844 19.420 -43.716 1.00 81.62 388 GLY A C 1
ATOM 3165 O O . GLY A 1 388 ? 13.474 19.869 -44.805 1.00 81.62 388 GLY A O 1
ATOM 3166 N N . PRO A 1 389 ? 14.956 18.672 -43.615 1.00 82.81 389 PRO A N 1
ATOM 3167 C CA . PRO A 1 389 ? 15.698 18.189 -44.772 1.00 82.81 389 PRO A CA 1
ATOM 3168 C C . PRO A 1 389 ? 14.911 17.127 -45.552 1.00 82.81 389 PRO A C 1
ATOM 3170 O O . PRO A 1 389 ? 14.146 16.352 -44.989 1.00 82.81 389 PRO A O 1
ATOM 3173 N N . ILE A 1 390 ? 15.175 17.039 -46.859 1.00 82.56 390 ILE A N 1
ATOM 3174 C CA . ILE A 1 390 ? 14.494 16.126 -47.801 1.00 82.56 390 ILE A CA 1
ATOM 3175 C C . ILE A 1 390 ? 14.531 14.663 -47.330 1.00 82.56 390 ILE A C 1
ATOM 3177 O O . ILE A 1 390 ? 13.582 13.922 -47.558 1.00 82.56 390 ILE A O 1
ATOM 3181 N N . ILE A 1 391 ? 15.598 14.269 -46.632 1.00 81.19 391 ILE A N 1
ATOM 3182 C CA . ILE A 1 391 ? 15.772 12.916 -46.100 1.00 81.19 391 ILE A CA 1
ATOM 3183 C C . ILE A 1 391 ? 14.721 12.523 -45.049 1.00 81.19 391 ILE A C 1
ATOM 3185 O O . ILE A 1 391 ? 14.451 11.342 -44.887 1.00 81.19 391 ILE A O 1
ATOM 3189 N N . GLU A 1 392 ? 14.108 13.493 -44.362 1.00 81.81 392 GLU A N 1
ATOM 3190 C CA . GLU A 1 392 ? 13.026 13.252 -43.393 1.00 81.81 392 GLU A CA 1
ATOM 3191 C C . GLU A 1 392 ? 11.657 13.125 -44.078 1.00 81.81 392 GLU A C 1
ATOM 3193 O O . GLU A 1 392 ? 10.724 12.569 -43.507 1.00 81.81 392 GLU A O 1
ATOM 3198 N N . LEU A 1 393 ? 11.540 13.632 -45.310 1.00 85.50 393 LEU A N 1
ATOM 3199 C CA . LEU A 1 393 ? 10.287 13.753 -46.062 1.00 85.50 393 LEU A CA 1
ATOM 3200 C C . LEU A 1 393 ? 10.069 12.619 -47.070 1.00 85.50 393 LEU A C 1
ATOM 3202 O O . LEU A 1 393 ? 9.119 12.674 -47.855 1.00 85.50 393 LEU A O 1
ATOM 3206 N N . LEU A 1 394 ? 10.954 11.622 -47.077 1.00 85.75 394 LEU A N 1
ATOM 3207 C CA . LEU A 1 394 ? 10.926 10.505 -48.012 1.00 85.75 394 LEU A CA 1
ATOM 3208 C C . LEU A 1 394 ? 10.993 9.171 -47.282 1.00 85.75 394 LEU A C 1
ATOM 3210 O O . LEU A 1 394 ? 11.611 9.054 -46.228 1.00 85.75 394 LEU A O 1
ATOM 3214 N N . ASN A 1 395 ? 10.404 8.152 -47.894 1.00 84.75 395 ASN A N 1
ATOM 3215 C CA . ASN A 1 395 ? 10.544 6.762 -47.493 1.00 84.75 395 ASN A CA 1
ATOM 3216 C C . ASN A 1 395 ? 10.841 5.907 -48.733 1.00 84.75 395 ASN A C 1
ATOM 3218 O O . ASN A 1 395 ? 10.331 6.175 -49.822 1.00 84.75 395 ASN A O 1
ATOM 3222 N N . CYS A 1 396 ? 11.684 4.892 -48.588 1.00 85.69 396 CYS A N 1
ATOM 3223 C CA . CYS A 1 396 ? 12.063 3.987 -49.671 1.00 85.69 396 CYS A CA 1
ATOM 3224 C C . CYS A 1 396 ? 12.465 2.613 -49.121 1.00 85.69 396 CYS A C 1
ATOM 3226 O O . CYS A 1 396 ? 12.739 2.469 -47.926 1.00 85.69 396 CYS A O 1
ATOM 3228 N N . ASP A 1 397 ? 12.489 1.605 -49.994 1.00 87.31 397 ASP A N 1
ATOM 3229 C CA . ASP A 1 397 ? 12.938 0.258 -49.635 1.00 87.31 397 ASP A CA 1
ATOM 3230 C C . ASP A 1 397 ? 14.452 0.217 -49.391 1.00 87.31 397 ASP A C 1
ATOM 3232 O O . ASP A 1 397 ? 15.222 0.912 -50.058 1.00 87.31 397 ASP A O 1
ATOM 3236 N N . GLU A 1 398 ? 14.897 -0.680 -48.502 1.00 85.62 398 GLU A N 1
ATOM 3237 C CA . GLU A 1 398 ? 16.313 -0.803 -48.109 1.00 85.62 398 GLU A CA 1
ATOM 3238 C C . GLU A 1 398 ? 17.256 -1.049 -49.297 1.00 85.62 398 GLU A C 1
ATOM 3240 O O . GLU A 1 398 ? 18.403 -0.605 -49.290 1.00 85.62 398 GLU A O 1
ATOM 3245 N N . LYS A 1 399 ? 16.747 -1.699 -50.353 1.00 86.75 399 LYS A N 1
ATOM 3246 C CA . LYS A 1 399 ? 17.479 -1.980 -51.598 1.00 86.75 399 LYS A CA 1
ATOM 3247 C C . LYS A 1 399 ? 17.936 -0.717 -52.327 1.00 86.75 399 LYS A C 1
ATOM 3249 O O . LYS A 1 399 ? 18.880 -0.775 -53.102 1.00 86.75 399 LYS A O 1
ATOM 3254 N N . PHE A 1 400 ? 17.269 0.413 -52.098 1.00 87.38 400 PHE A N 1
ATOM 3255 C CA . PHE A 1 400 ? 17.561 1.672 -52.777 1.00 87.38 400 PHE A CA 1
ATOM 3256 C C . PHE A 1 400 ? 18.294 2.677 -51.881 1.00 87.38 400 PHE A C 1
ATOM 3258 O O . PHE A 1 400 ? 18.574 3.782 -52.335 1.00 87.38 400 PHE A O 1
ATOM 3265 N N . PHE A 1 401 ? 18.655 2.328 -50.638 1.00 87.00 401 PHE A N 1
ATOM 3266 C CA . PHE A 1 401 ? 19.309 3.270 -49.718 1.00 87.00 401 PHE A CA 1
ATOM 3267 C C . PHE A 1 401 ? 20.622 3.827 -50.268 1.00 87.00 401 PHE A C 1
ATOM 3269 O O . PHE A 1 401 ? 20.808 5.043 -50.268 1.00 87.00 401 PHE A O 1
ATOM 3276 N N . ALA A 1 402 ? 21.489 2.962 -50.804 1.00 82.94 402 ALA A N 1
ATOM 3277 C CA . ALA A 1 402 ? 22.748 3.382 -51.418 1.00 82.94 402 ALA A CA 1
ATOM 3278 C C . ALA A 1 402 ? 22.497 4.334 -52.598 1.00 82.94 402 ALA A C 1
ATOM 3280 O O . ALA A 1 402 ? 23.100 5.405 -52.689 1.00 82.94 402 ALA A O 1
ATOM 3281 N N . ALA A 1 403 ? 21.528 3.989 -53.452 1.00 83.81 403 ALA A N 1
ATOM 3282 C CA . ALA A 1 403 ? 21.177 4.792 -54.614 1.00 83.81 403 ALA A CA 1
ATOM 3283 C C . ALA A 1 403 ? 20.655 6.189 -54.228 1.00 83.81 403 ALA A C 1
ATOM 3285 O O . ALA A 1 403 ? 21.013 7.193 -54.847 1.00 83.81 403 ALA A O 1
ATOM 3286 N N . VAL A 1 404 ? 19.826 6.280 -53.189 1.00 85.25 404 VAL A N 1
ATOM 3287 C CA . VAL A 1 404 ? 19.224 7.543 -52.743 1.00 85.25 404 VAL A CA 1
ATOM 3288 C C . VAL A 1 404 ? 20.237 8.424 -52.011 1.00 85.25 404 VAL A C 1
ATOM 3290 O O . VAL A 1 404 ? 20.324 9.614 -52.319 1.00 85.25 404 VAL A O 1
ATOM 3293 N N . GLU A 1 405 ? 21.029 7.864 -51.092 1.00 82.56 405 GLU A N 1
ATOM 3294 C CA . GLU A 1 405 ? 22.023 8.621 -50.314 1.00 82.56 405 GLU A CA 1
ATOM 3295 C C . GLU A 1 405 ? 23.109 9.217 -51.205 1.00 82.56 405 GLU A C 1
ATOM 3297 O O . GLU A 1 405 ? 23.445 10.394 -51.075 1.00 82.56 405 GLU A O 1
ATOM 3302 N N . MET A 1 406 ? 23.603 8.438 -52.166 1.00 79.38 406 MET A N 1
ATOM 3303 C CA . MET A 1 406 ? 24.663 8.885 -53.064 1.00 79.38 406 MET A CA 1
ATOM 3304 C C . MET A 1 406 ? 24.148 9.893 -54.109 1.00 79.38 406 MET A C 1
ATOM 3306 O O . MET A 1 406 ? 24.905 10.736 -54.591 1.00 79.38 406 MET A O 1
ATOM 3310 N N . THR A 1 407 ? 22.856 9.857 -54.454 1.00 77.69 407 THR A N 1
ATOM 3311 C CA . THR A 1 407 ? 22.245 10.806 -55.406 1.00 77.69 407 THR A CA 1
ATOM 3312 C C . THR A 1 407 ? 21.977 12.186 -54.793 1.00 77.69 407 THR A C 1
ATOM 3314 O O . THR A 1 407 ? 21.870 13.176 -55.527 1.00 77.69 407 THR A O 1
ATOM 3317 N N . ALA A 1 408 ? 21.858 12.273 -53.465 1.00 66.56 408 ALA A N 1
ATOM 3318 C CA . ALA A 1 408 ? 21.436 13.467 -52.737 1.00 66.56 408 ALA A CA 1
ATOM 3319 C C . ALA A 1 408 ? 22.523 14.567 -52.688 1.00 66.56 408 ALA A C 1
ATOM 3321 O O . ALA A 1 408 ? 23.113 14.856 -51.650 1.00 66.56 408 ALA A O 1
ATOM 3322 N N . GLY A 1 409 ? 22.773 15.214 -53.828 1.00 62.12 409 GLY A N 1
ATOM 3323 C CA . GLY A 1 409 ? 23.599 16.417 -53.965 1.00 62.12 409 GLY A CA 1
ATOM 3324 C C . GLY A 1 409 ? 22.778 17.696 -54.184 1.00 62.12 409 GLY A C 1
ATOM 3325 O O . GLY A 1 409 ? 21.578 17.662 -54.461 1.00 62.12 409 GLY A O 1
ATOM 3326 N N . ILE A 1 410 ? 23.431 18.859 -54.101 1.00 53.44 410 ILE A N 1
ATOM 3327 C CA . ILE A 1 410 ? 22.795 20.166 -54.341 1.00 53.44 410 ILE A CA 1
ATOM 3328 C C . ILE A 1 410 ? 22.642 20.390 -55.855 1.00 53.44 410 ILE A C 1
ATOM 3330 O O . ILE A 1 410 ? 23.632 20.585 -56.559 1.00 53.44 410 ILE A O 1
ATOM 3334 N N . ARG A 1 411 ? 21.401 20.408 -56.369 1.00 57.59 411 ARG A N 1
ATOM 3335 C CA . ARG A 1 411 ? 21.094 20.732 -57.779 1.00 57.59 411 ARG A CA 1
ATOM 3336 C C . ARG A 1 411 ? 20.409 22.094 -57.911 1.00 57.59 411 ARG A C 1
ATOM 3338 O O . ARG A 1 411 ? 19.371 22.340 -57.306 1.00 57.59 411 ARG A O 1
ATOM 3345 N N . VAL A 1 412 ? 20.945 22.961 -58.776 1.00 44.69 412 VAL A N 1
ATOM 3346 C CA . VAL A 1 412 ? 20.463 24.347 -58.969 1.00 44.69 412 VAL A CA 1
ATOM 3347 C C . VAL A 1 412 ? 19.306 24.454 -59.980 1.00 44.69 412 VAL A C 1
ATOM 3349 O O . VAL A 1 412 ? 18.426 25.297 -59.807 1.00 44.69 412 VAL A O 1
ATOM 3352 N N . ARG A 1 413 ? 19.191 23.564 -60.987 1.00 50.12 413 ARG A N 1
ATOM 3353 C CA . ARG A 1 413 ? 18.065 23.519 -61.968 1.00 50.12 413 ARG A CA 1
ATOM 3354 C C . ARG A 1 413 ? 17.402 22.135 -62.078 1.00 50.12 413 ARG A C 1
ATOM 3356 O O . ARG A 1 413 ? 18.076 21.137 -61.860 1.00 50.12 413 ARG A O 1
ATOM 3363 N N . ALA A 1 414 ? 16.076 22.101 -62.290 1.00 57.59 414 ALA A N 1
ATOM 3364 C CA . ALA A 1 414 ? 15.337 20.844 -62.478 1.00 57.59 414 ALA A CA 1
ATOM 3365 C C . ALA A 1 414 ? 15.546 20.417 -63.931 1.00 57.59 414 ALA A C 1
ATOM 3367 O O . ALA A 1 414 ? 15.328 21.258 -64.803 1.00 57.59 414 ALA A O 1
ATOM 3368 N N . PRO A 1 415 ? 16.007 19.191 -64.203 1.00 60.19 415 PRO A N 1
ATOM 3369 C CA . PRO A 1 415 ? 16.146 18.737 -65.575 1.00 60.19 415 PRO A CA 1
ATOM 3370 C C . PRO A 1 415 ? 14.770 18.343 -66.136 1.00 60.19 415 PRO A C 1
ATOM 3372 O O . PRO A 1 415 ? 14.009 17.647 -65.462 1.00 60.19 415 PRO A O 1
ATOM 3375 N N . ASP A 1 416 ? 14.470 18.765 -67.366 1.00 63.12 416 ASP A N 1
ATOM 3376 C CA . ASP A 1 416 ? 13.400 18.158 -68.159 1.00 63.12 416 ASP A CA 1
ATOM 3377 C C . ASP A 1 416 ? 13.930 16.838 -68.714 1.00 63.12 416 ASP A C 1
ATOM 3379 O O . ASP A 1 416 ? 14.831 16.807 -69.553 1.00 63.12 416 ASP A O 1
ATOM 3383 N N . VAL A 1 417 ? 13.425 15.735 -68.165 1.00 72.69 417 VAL A N 1
ATOM 3384 C CA . VAL A 1 417 ? 13.978 14.399 -68.384 1.00 72.69 417 VAL A CA 1
ATOM 3385 C C . VAL A 1 417 ? 12.990 13.534 -69.145 1.00 72.69 417 VAL A C 1
ATOM 3387 O O . VAL A 1 417 ? 11.854 13.347 -68.715 1.00 72.69 417 VAL A O 1
ATOM 3390 N N . THR A 1 418 ? 13.466 12.946 -70.243 1.00 76.25 418 THR A N 1
ATOM 3391 C CA . THR A 1 418 ? 12.780 11.851 -70.934 1.00 76.25 418 THR A CA 1
ATOM 3392 C C . THR A 1 418 ? 13.479 10.543 -70.581 1.00 76.25 418 THR A C 1
ATOM 3394 O O . THR A 1 418 ? 14.666 10.375 -70.863 1.00 76.25 418 THR A O 1
ATOM 3397 N N . TYR A 1 419 ? 12.761 9.626 -69.935 1.00 83.44 419 TYR A N 1
ATOM 3398 C CA . TYR A 1 419 ? 13.328 8.351 -69.497 1.00 83.44 419 TYR A CA 1
ATOM 3399 C C . TYR A 1 419 ? 13.308 7.309 -70.625 1.00 83.44 419 TYR A C 1
ATOM 3401 O O . TYR A 1 419 ? 12.314 7.222 -71.354 1.00 83.44 419 TYR A O 1
ATOM 3409 N N . PRO A 1 420 ? 14.365 6.491 -70.770 1.00 80.25 420 PRO A N 1
ATOM 3410 C CA . PRO A 1 420 ? 14.352 5.370 -71.699 1.00 80.25 420 PRO A CA 1
ATOM 3411 C C . PRO A 1 420 ? 13.334 4.311 -71.247 1.00 80.25 420 PRO A C 1
ATOM 3413 O O . PRO A 1 420 ? 13.326 3.902 -70.091 1.00 80.25 420 PRO A O 1
ATOM 3416 N N . GLN A 1 421 ? 12.489 3.844 -72.168 1.00 74.81 421 GLN A N 1
ATOM 3417 C CA . GLN A 1 421 ? 11.520 2.768 -71.922 1.00 74.81 421 GLN A CA 1
A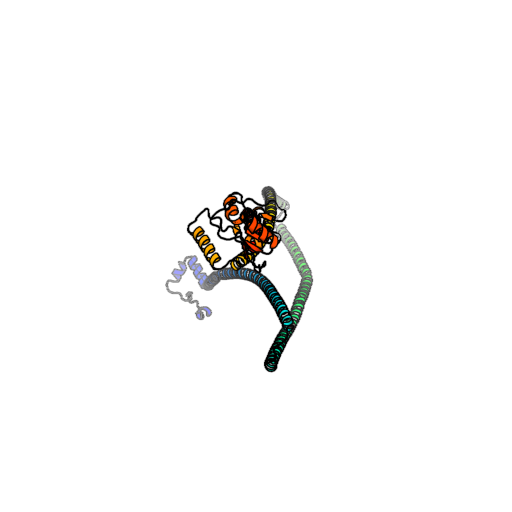TOM 3418 C C . GLN A 1 421 ? 12.219 1.405 -72.059 1.00 74.81 421 GLN A C 1
ATOM 3420 O O . GLN A 1 421 ? 12.126 0.749 -73.096 1.00 74.81 421 GLN A O 1
ATOM 3425 N N . ARG A 1 422 ? 13.004 1.018 -71.047 1.00 78.94 422 ARG A N 1
ATOM 3426 C CA . ARG A 1 422 ? 13.737 -0.259 -70.982 1.00 78.94 422 ARG A CA 1
ATOM 3427 C C . ARG A 1 422 ? 13.560 -0.912 -69.613 1.00 78.94 422 ARG A C 1
ATOM 3429 O O . ARG A 1 422 ? 13.433 -0.204 -68.623 1.00 78.94 422 ARG A O 1
ATOM 3436 N N . SER A 1 423 ? 13.583 -2.244 -69.561 1.00 77.31 423 SER A N 1
ATOM 3437 C CA . SER A 1 423 ? 13.523 -3.020 -68.309 1.00 77.31 423 SER A CA 1
ATOM 3438 C C . SER A 1 423 ? 14.724 -2.772 -67.396 1.00 77.31 423 SER A C 1
ATOM 3440 O O . SER A 1 423 ? 14.582 -2.786 -66.178 1.00 77.31 423 SER A O 1
ATOM 3442 N N . ASP A 1 424 ? 15.880 -2.494 -67.992 1.00 83.19 424 ASP A N 1
ATOM 3443 C CA . ASP A 1 424 ? 17.177 -2.485 -67.304 1.00 83.19 424 ASP A CA 1
ATOM 3444 C C . ASP A 1 424 ? 17.496 -1.106 -66.686 1.00 83.19 424 ASP A C 1
ATOM 3446 O O . ASP A 1 424 ? 18.580 -0.883 -66.143 1.00 83.19 424 ASP A O 1
ATOM 3450 N N . VAL A 1 425 ? 16.561 -0.151 -66.811 1.00 85.19 425 VAL A N 1
ATOM 3451 C CA . VAL A 1 425 ? 16.693 1.230 -66.337 1.00 85.19 425 VAL A CA 1
ATOM 3452 C C . VAL A 1 425 ? 15.419 1.654 -65.618 1.00 85.19 425 VAL A C 1
ATOM 3454 O O . VAL A 1 425 ? 14.351 1.749 -66.218 1.00 85.19 425 VAL A O 1
ATOM 3457 N N . ILE A 1 426 ? 15.536 1.972 -64.332 1.00 89.81 426 ILE A N 1
ATOM 3458 C CA . ILE A 1 426 ? 14.400 2.351 -63.486 1.00 89.81 426 ILE A CA 1
ATOM 3459 C C . ILE A 1 426 ? 14.590 3.794 -63.002 1.00 89.81 426 ILE A C 1
ATOM 3461 O O . ILE A 1 426 ? 15.597 4.092 -62.359 1.00 89.81 426 ILE A O 1
ATOM 3465 N N . PRO A 1 427 ? 13.642 4.717 -63.244 1.00 89.62 427 PRO A N 1
ATOM 3466 C CA . PRO A 1 427 ? 13.717 6.065 -62.688 1.00 89.62 427 PRO A CA 1
ATOM 3467 C C . PRO A 1 427 ? 13.705 6.043 -61.155 1.00 89.62 427 PRO A C 1
ATOM 3469 O O . PRO A 1 427 ? 12.753 5.551 -60.548 1.00 89.62 427 PRO A O 1
ATOM 3472 N N . LEU A 1 428 ? 14.729 6.623 -60.516 1.00 88.00 428 LEU A N 1
ATOM 3473 C CA . LEU A 1 428 ? 14.879 6.582 -59.055 1.00 88.00 428 LEU A CA 1
ATOM 3474 C C . LEU A 1 428 ? 13.677 7.217 -58.340 1.00 88.00 428 LEU A C 1
ATOM 3476 O O . LEU A 1 428 ? 13.177 6.678 -57.358 1.00 88.00 428 LEU A O 1
ATOM 3480 N N . ILE A 1 429 ? 13.159 8.323 -58.882 1.00 87.62 429 ILE A N 1
ATOM 3481 C CA . ILE A 1 429 ? 12.005 9.041 -58.324 1.00 87.62 429 ILE A CA 1
ATOM 3482 C C . ILE A 1 429 ? 10.731 8.189 -58.235 1.00 87.62 429 ILE A C 1
ATOM 3484 O O . ILE A 1 429 ? 9.915 8.425 -57.353 1.00 87.62 429 ILE A O 1
ATOM 3488 N N . GLN A 1 430 ? 10.565 7.183 -59.101 1.00 88.44 430 GLN A N 1
ATOM 3489 C CA . GLN A 1 430 ? 9.397 6.291 -59.075 1.00 88.44 430 GLN A CA 1
ATOM 3490 C C . GLN A 1 430 ? 9.455 5.263 -57.936 1.00 88.44 430 GLN A C 1
ATOM 3492 O O . GLN A 1 430 ? 8.466 4.582 -57.679 1.00 88.44 430 GLN A O 1
ATOM 3497 N N . LYS A 1 431 ? 10.610 5.113 -57.276 1.00 89.31 431 LYS A N 1
ATOM 3498 C CA . LYS A 1 431 ? 10.816 4.204 -56.137 1.00 89.31 431 LYS A CA 1
ATOM 3499 C C . LYS A 1 431 ? 10.853 4.932 -54.791 1.00 89.31 431 LYS A C 1
ATOM 3501 O O . LYS A 1 431 ? 11.143 4.311 -53.771 1.00 89.31 431 LYS A O 1
ATOM 3506 N N . LEU A 1 432 ? 10.563 6.233 -54.786 1.00 88.94 432 LEU A N 1
ATOM 3507 C CA . LEU A 1 432 ? 10.488 7.061 -53.586 1.00 88.94 432 LEU A CA 1
ATOM 3508 C C . LEU A 1 432 ? 9.029 7.329 -53.218 1.00 88.94 432 LEU A C 1
ATOM 3510 O O . LEU A 1 432 ? 8.249 7.757 -54.064 1.00 88.94 432 LEU A O 1
ATOM 3514 N N . ASN A 1 433 ? 8.694 7.159 -51.940 1.00 89.38 433 ASN A N 1
ATOM 3515 C CA . ASN A 1 433 ? 7.407 7.549 -51.374 1.00 89.38 433 ASN A CA 1
ATOM 3516 C C . ASN A 1 433 ? 7.562 8.894 -50.650 1.00 89.38 433 ASN A C 1
ATOM 3518 O O . ASN A 1 433 ? 8.349 9.003 -49.710 1.00 89.38 433 ASN A O 1
ATOM 3522 N N . PHE A 1 434 ? 6.818 9.913 -51.076 1.00 88.75 434 PHE A N 1
ATOM 3523 C CA . PHE A 1 434 ? 6.803 11.254 -50.482 1.00 88.75 434 PHE A CA 1
ATOM 3524 C C . PHE A 1 434 ? 5.431 11.912 -50.706 1.00 88.75 434 PHE A C 1
ATOM 3526 O O . PHE A 1 434 ? 4.634 11.428 -51.505 1.00 88.75 434 PHE A O 1
ATOM 3533 N N . LYS A 1 435 ? 5.134 13.001 -49.987 1.00 87.62 435 LYS A N 1
ATOM 3534 C CA . LYS A 1 435 ? 3.868 13.742 -50.148 1.00 87.62 435 LYS A CA 1
ATOM 3535 C C . LYS A 1 435 ? 3.840 14.526 -51.463 1.00 87.62 435 LYS A C 1
ATOM 3537 O O . LYS A 1 435 ? 4.828 15.182 -51.796 1.00 87.62 435 LYS A O 1
ATOM 3542 N N . ASP A 1 436 ? 2.690 14.543 -52.135 1.00 87.31 436 ASP A N 1
ATOM 3543 C CA . ASP A 1 436 ? 2.514 15.173 -53.453 1.00 87.31 436 ASP A CA 1
ATOM 3544 C C . ASP A 1 436 ? 2.890 16.662 -53.481 1.00 87.31 436 ASP A C 1
ATOM 3546 O O . ASP A 1 436 ? 3.459 17.134 -54.470 1.00 87.31 436 ASP A O 1
ATOM 3550 N N . ASP A 1 437 ? 2.689 17.377 -52.370 1.00 87.81 437 ASP A N 1
ATOM 3551 C CA . ASP A 1 437 ? 3.068 18.788 -52.201 1.00 87.81 437 ASP A CA 1
ATOM 3552 C C . ASP A 1 437 ? 4.562 19.046 -52.471 1.00 87.81 437 ASP A C 1
ATOM 3554 O O . ASP A 1 437 ? 4.957 20.131 -52.903 1.00 87.81 437 ASP A O 1
ATOM 3558 N N . TYR A 1 438 ? 5.415 18.038 -52.259 1.00 88.19 438 TYR A N 1
ATOM 3559 C CA . TYR A 1 438 ? 6.863 18.144 -52.442 1.00 88.19 438 TYR A CA 1
ATOM 3560 C C . TYR A 1 438 ? 7.346 17.674 -53.820 1.00 88.19 438 TYR A C 1
ATOM 3562 O O . TYR A 1 438 ? 8.545 17.748 -54.103 1.00 88.19 438 TYR A O 1
ATOM 3570 N N . THR A 1 439 ? 6.448 17.242 -54.712 1.00 87.25 439 THR A N 1
ATOM 3571 C CA . THR A 1 439 ? 6.793 16.715 -56.047 1.00 87.25 439 THR A CA 1
ATOM 3572 C C . THR A 1 439 ? 7.769 17.598 -56.835 1.00 87.25 439 THR A C 1
ATOM 3574 O O . THR A 1 439 ? 8.736 17.056 -57.381 1.00 87.25 439 THR A O 1
ATOM 3577 N N . PRO A 1 440 ? 7.623 18.939 -56.883 1.00 85.81 440 PRO A N 1
ATOM 3578 C CA . PRO A 1 440 ? 8.578 19.792 -57.594 1.00 85.81 440 PRO A CA 1
ATOM 3579 C C . PRO A 1 440 ? 10.002 19.727 -57.012 1.00 85.81 440 PRO A C 1
ATOM 3581 O O . PRO A 1 440 ? 10.981 19.725 -57.764 1.00 85.81 440 PRO A O 1
ATOM 3584 N N . ALA A 1 441 ? 10.130 19.627 -55.685 1.00 84.31 441 ALA A N 1
ATOM 3585 C CA . ALA A 1 441 ? 11.413 19.537 -54.988 1.00 84.31 441 ALA A CA 1
ATOM 3586 C C . ALA A 1 441 ? 12.066 18.157 -55.168 1.00 84.31 441 ALA A C 1
ATOM 3588 O O . ALA A 1 441 ? 13.263 18.066 -55.442 1.00 84.31 441 ALA A O 1
ATOM 3589 N N . PHE A 1 442 ? 11.284 17.078 -55.108 1.00 87.25 442 PHE A N 1
ATOM 3590 C CA . PHE A 1 442 ? 11.790 15.728 -55.367 1.00 87.25 442 PHE A CA 1
ATOM 3591 C C . PHE A 1 442 ? 12.185 15.534 -56.834 1.00 87.25 442 PHE A C 1
ATOM 3593 O O . PHE A 1 442 ? 13.253 14.985 -57.115 1.00 87.25 442 PHE A O 1
ATOM 3600 N N . ARG A 1 443 ? 11.402 16.071 -57.782 1.00 85.56 443 ARG A N 1
ATOM 3601 C CA . ARG A 1 443 ? 11.750 16.072 -59.213 1.00 85.56 443 ARG A CA 1
ATOM 3602 C C . ARG A 1 443 ? 13.063 16.808 -59.462 1.00 85.56 443 ARG A C 1
ATOM 3604 O O . ARG A 1 443 ? 13.916 16.318 -60.194 1.00 85.56 443 ARG A O 1
ATOM 3611 N N . LYS A 1 444 ? 13.278 17.941 -58.796 1.00 84.06 444 LYS A N 1
ATOM 3612 C CA . LYS A 1 444 ? 14.523 18.711 -58.884 1.00 84.06 444 LYS A CA 1
ATOM 3613 C C . LYS A 1 444 ? 15.769 17.904 -58.495 1.00 84.06 444 LYS A C 1
ATOM 3615 O O . LYS A 1 444 ? 16.799 18.043 -59.155 1.00 84.06 444 LYS A O 1
ATOM 3620 N N . VAL A 1 445 ? 15.688 17.095 -57.441 1.00 83.56 445 VAL A N 1
ATOM 3621 C CA . VAL A 1 445 ? 16.842 16.362 -56.894 1.00 83.56 445 VAL A CA 1
ATOM 3622 C C . VAL A 1 445 ? 17.038 15.007 -57.578 1.00 83.56 445 VAL A C 1
ATOM 3624 O O . VAL A 1 445 ? 18.162 14.683 -57.961 1.00 83.56 445 VAL A O 1
ATOM 3627 N N . PHE A 1 446 ? 15.957 14.247 -57.781 1.00 87.19 446 PHE A N 1
ATOM 3628 C CA . PHE A 1 446 ? 16.025 12.827 -58.147 1.00 87.19 446 PHE A CA 1
ATOM 3629 C C . PHE A 1 446 ? 15.622 12.503 -59.594 1.00 87.19 446 PHE A C 1
ATOM 3631 O O . PHE A 1 446 ? 15.955 11.422 -60.067 1.00 87.19 446 PHE A O 1
ATOM 3638 N N . ALA A 1 447 ? 14.954 13.399 -60.336 1.00 85.12 447 ALA A N 1
ATOM 3639 C CA . ALA A 1 447 ? 14.494 13.076 -61.699 1.00 85.12 447 ALA A CA 1
ATOM 3640 C C . ALA A 1 447 ? 15.635 12.917 -62.716 1.00 85.12 447 ALA A C 1
ATOM 3642 O O . ALA A 1 447 ? 15.504 12.209 -63.705 1.00 85.12 447 ALA A O 1
ATOM 3643 N N . GLY A 1 448 ? 16.778 13.561 -62.473 1.00 84.81 448 GLY A N 1
ATOM 3644 C CA . GLY A 1 448 ? 17.960 13.448 -63.331 1.00 84.81 448 GLY A CA 1
ATOM 3645 C C . GLY A 1 448 ? 18.790 12.181 -63.115 1.00 84.81 448 GLY A C 1
ATOM 3646 O O . GLY A 1 448 ? 19.906 12.128 -63.644 1.00 84.81 448 GLY A O 1
ATOM 3647 N N . THR A 1 449 ? 18.302 11.229 -62.310 1.00 88.19 449 THR A N 1
ATOM 3648 C CA . THR A 1 449 ? 19.017 10.002 -61.949 1.00 88.19 449 THR A CA 1
ATOM 3649 C C . THR A 1 449 ? 18.163 8.759 -62.190 1.00 88.19 449 THR A C 1
ATOM 3651 O O . THR A 1 449 ? 17.001 8.689 -61.784 1.00 88.19 449 THR A O 1
ATOM 3654 N N . VAL A 1 450 ? 18.764 7.755 -62.822 1.00 90.44 450 VAL A N 1
ATOM 3655 C CA . VAL A 1 450 ? 18.160 6.445 -63.080 1.00 90.44 450 VAL A CA 1
ATOM 3656 C C . VAL A 1 450 ? 18.999 5.332 -62.459 1.00 90.44 450 VAL A C 1
ATOM 3658 O O . VAL A 1 450 ? 20.226 5.411 -62.436 1.00 90.44 450 VAL A O 1
ATOM 3661 N N . ILE A 1 451 ? 18.334 4.298 -61.958 1.00 91.31 451 ILE A N 1
ATOM 3662 C CA . ILE A 1 451 ? 18.968 3.077 -61.465 1.00 91.31 451 ILE A CA 1
ATOM 3663 C C . ILE A 1 451 ? 19.209 2.155 -62.659 1.00 91.31 451 ILE A C 1
ATOM 3665 O O . ILE A 1 451 ? 18.287 1.919 -63.439 1.00 91.31 451 ILE A O 1
ATOM 3669 N N . CYS A 1 452 ? 20.430 1.651 -62.797 1.00 90.75 452 CYS A N 1
ATOM 3670 C CA . CYS A 1 452 ? 20.817 0.666 -63.804 1.00 90.75 452 CYS A CA 1
ATOM 3671 C C . CYS A 1 452 ? 21.198 -0.651 -63.121 1.00 90.75 452 CYS A C 1
ATOM 3673 O O . CYS A 1 452 ? 21.652 -0.636 -61.978 1.00 90.75 452 CYS A O 1
ATOM 3675 N N . GLU A 1 453 ? 21.025 -1.768 -63.827 1.00 88.06 453 GLU A N 1
ATOM 3676 C CA . GLU A 1 453 ? 21.408 -3.098 -63.332 1.00 88.06 453 GLU A CA 1
ATOM 3677 C C . GLU A 1 453 ? 22.916 -3.177 -63.053 1.00 88.06 453 GLU A C 1
ATOM 3679 O O . GLU A 1 453 ? 23.317 -3.431 -61.921 1.00 88.06 453 GLU A O 1
ATOM 3684 N N . ASP A 1 454 ? 23.730 -2.812 -64.049 1.00 88.94 454 ASP A N 1
ATOM 3685 C CA . ASP A 1 454 ? 25.190 -2.895 -63.990 1.00 88.94 454 ASP A CA 1
ATOM 3686 C C . ASP A 1 454 ? 25.883 -1.621 -64.492 1.00 88.94 454 ASP A C 1
ATOM 3688 O O . ASP A 1 454 ? 25.306 -0.778 -65.193 1.00 88.94 454 ASP A O 1
ATOM 3692 N N . LEU A 1 455 ? 27.180 -1.514 -64.191 1.00 87.38 455 LEU A N 1
ATOM 3693 C CA . LEU A 1 455 ? 28.038 -0.393 -64.582 1.00 87.38 455 LEU A CA 1
ATOM 3694 C C . LEU A 1 455 ? 28.118 -0.199 -66.109 1.00 87.38 455 LEU A C 1
ATOM 3696 O O . LEU A 1 455 ? 28.169 0.932 -66.601 1.00 87.38 455 LEU A O 1
ATOM 3700 N N . ASP A 1 456 ? 28.072 -1.292 -66.872 1.00 87.81 456 ASP A N 1
ATOM 3701 C CA . ASP A 1 456 ? 28.096 -1.259 -68.338 1.00 87.81 456 ASP A CA 1
ATOM 3702 C C . ASP A 1 456 ? 26.824 -0.640 -68.923 1.00 87.81 456 ASP A C 1
ATOM 3704 O O . ASP A 1 456 ? 26.876 0.133 -69.889 1.00 87.81 456 ASP A O 1
ATOM 3708 N N . VAL A 1 457 ? 25.671 -0.953 -68.326 1.00 88.69 457 VAL A N 1
ATOM 3709 C CA . VAL A 1 457 ? 24.382 -0.352 -68.687 1.00 88.69 457 VAL A CA 1
ATOM 3710 C C . VAL A 1 457 ? 24.390 1.125 -68.301 1.00 88.69 457 VAL A C 1
ATOM 3712 O O . VAL A 1 457 ? 24.072 1.974 -69.138 1.00 88.69 457 VAL A O 1
ATOM 3715 N N . ALA A 1 458 ? 24.860 1.445 -67.091 1.00 88.19 458 ALA A N 1
ATOM 3716 C CA . ALA A 1 458 ? 24.990 2.815 -66.601 1.00 88.19 458 ALA A CA 1
ATOM 3717 C C . ALA A 1 458 ? 25.844 3.696 -67.532 1.00 88.19 458 ALA A C 1
ATOM 3719 O O . ALA A 1 458 ? 25.442 4.805 -67.884 1.00 88.19 458 ALA A O 1
ATOM 3720 N N . SER A 1 459 ? 26.984 3.189 -68.011 1.00 87.62 459 SER A N 1
ATOM 3721 C CA . SER A 1 459 ? 27.873 3.910 -68.934 1.00 87.62 459 SER A CA 1
ATOM 3722 C C . SER A 1 459 ? 27.226 4.193 -70.295 1.00 87.62 459 SER A C 1
ATOM 3724 O O . SER A 1 459 ? 27.326 5.304 -70.828 1.00 87.62 459 SER A O 1
ATOM 3726 N N . LYS A 1 460 ? 26.497 3.216 -70.853 1.00 87.38 460 LYS A N 1
ATOM 3727 C CA . LYS A 1 460 ? 25.772 3.381 -72.125 1.00 87.38 460 LYS A CA 1
ATOM 3728 C C . LYS A 1 460 ? 24.643 4.404 -72.005 1.00 87.38 460 LYS A C 1
ATOM 3730 O O . LYS A 1 460 ? 24.505 5.268 -72.875 1.00 87.38 460 LYS A O 1
ATOM 3735 N N . VAL A 1 461 ? 23.851 4.318 -70.936 1.00 86.88 461 VAL A N 1
ATOM 3736 C CA . VAL A 1 461 ? 22.702 5.205 -70.695 1.00 86.88 461 VAL A CA 1
ATOM 3737 C C . VAL A 1 461 ? 23.167 6.633 -70.415 1.00 86.88 461 VAL A C 1
ATOM 3739 O O . VAL A 1 461 ? 22.608 7.573 -70.982 1.00 86.88 461 VAL A O 1
ATOM 3742 N N . ALA A 1 462 ? 24.241 6.812 -69.642 1.00 87.75 462 ALA A N 1
ATOM 3743 C CA . ALA A 1 462 ? 24.800 8.131 -69.362 1.00 87.75 462 ALA A CA 1
ATOM 3744 C C . ALA A 1 462 ? 25.242 8.869 -70.637 1.00 87.75 462 ALA A C 1
ATOM 3746 O O . ALA A 1 462 ? 24.929 10.048 -70.801 1.00 87.75 462 ALA A O 1
ATOM 3747 N N . ARG A 1 463 ? 25.895 8.169 -71.579 1.00 85.50 463 ARG A N 1
ATOM 3748 C CA . ARG A 1 463 ? 26.348 8.751 -72.858 1.00 85.50 463 ARG A CA 1
ATOM 3749 C C . ARG A 1 463 ? 25.216 9.004 -73.852 1.00 85.50 463 ARG A C 1
ATOM 3751 O O . ARG A 1 463 ? 25.254 9.995 -74.570 1.00 85.50 463 ARG A O 1
ATOM 3758 N N . THR A 1 464 ? 24.237 8.102 -73.918 1.00 84.81 464 THR A N 1
ATOM 3759 C CA . THR A 1 464 ? 23.187 8.140 -74.954 1.00 84.81 464 THR A CA 1
ATOM 3760 C C . THR A 1 464 ? 22.037 9.067 -74.572 1.00 84.81 464 THR A C 1
ATOM 3762 O O . THR A 1 464 ? 21.511 9.785 -75.417 1.00 84.81 464 THR A O 1
ATOM 3765 N N . ASN A 1 465 ? 21.640 9.060 -73.297 1.00 84.62 465 ASN A N 1
ATOM 3766 C CA . ASN A 1 465 ? 20.459 9.768 -72.803 1.00 84.62 465 ASN A CA 1
ATOM 3767 C C . ASN A 1 465 ? 20.806 11.002 -71.956 1.00 84.62 465 ASN A C 1
ATOM 3769 O O . ASN A 1 465 ? 19.904 11.750 -71.589 1.00 84.62 465 ASN A O 1
ATOM 3773 N N . GLY A 1 466 ? 22.085 11.225 -71.625 1.00 81.88 466 GLY A N 1
ATOM 3774 C CA . GLY A 1 466 ? 22.515 12.376 -70.824 1.00 81.88 466 GLY A CA 1
ATOM 3775 C C . GLY A 1 466 ? 22.010 12.351 -69.375 1.00 81.88 466 GLY A C 1
ATOM 3776 O O . GLY A 1 466 ? 21.893 13.407 -68.746 1.00 81.88 466 GLY A O 1
ATOM 3777 N N . LEU A 1 467 ? 21.697 11.163 -68.846 1.00 86.06 467 LEU A N 1
ATOM 3778 C CA . LEU A 1 467 ? 21.187 10.950 -67.488 1.00 86.06 467 LEU A CA 1
ATOM 3779 C C . LEU A 1 467 ? 22.294 10.512 -66.535 1.00 86.06 467 LEU A C 1
ATOM 3781 O O . LEU A 1 467 ? 23.248 9.854 -66.940 1.00 86.06 467 LEU A O 1
ATOM 3785 N N . ASN A 1 468 ? 22.155 10.849 -65.252 1.00 88.50 468 ASN A N 1
ATOM 3786 C CA . ASN A 1 468 ? 23.029 10.266 -64.238 1.00 88.50 468 ASN A CA 1
ATOM 3787 C C . ASN A 1 468 ? 22.538 8.854 -63.947 1.00 88.50 468 ASN A C 1
ATOM 3789 O O . ASN A 1 468 ? 21.339 8.637 -63.779 1.00 88.50 468 ASN A O 1
ATOM 3793 N N . CYS A 1 469 ? 23.457 7.909 -63.896 1.00 90.06 469 CYS A N 1
ATOM 3794 C CA . CYS A 1 469 ? 23.145 6.506 -63.698 1.00 90.06 469 CYS A CA 1
ATOM 3795 C C . CYS A 1 469 ? 23.772 6.034 -62.389 1.00 90.06 469 CYS A C 1
ATOM 3797 O O . CYS A 1 469 ? 24.890 6.436 -62.064 1.00 90.06 469 CYS A O 1
ATOM 3799 N N . ILE A 1 470 ? 23.050 5.204 -61.643 1.00 91.00 470 ILE A N 1
ATOM 3800 C CA . ILE A 1 470 ? 23.524 4.615 -60.391 1.00 91.00 470 ILE A CA 1
ATOM 3801 C C . ILE A 1 470 ? 23.189 3.126 -60.348 1.00 91.00 470 ILE A C 1
ATOM 3803 O O . ILE A 1 470 ? 22.099 2.738 -60.761 1.00 91.00 470 ILE A O 1
ATOM 3807 N N . THR A 1 471 ? 24.107 2.286 -59.882 1.00 90.00 471 THR A N 1
ATOM 3808 C CA . THR A 1 471 ? 23.826 0.861 -59.641 1.00 90.00 471 THR A CA 1
ATOM 3809 C C . THR A 1 471 ? 23.227 0.654 -58.247 1.00 90.00 471 THR A C 1
ATOM 3811 O O . THR A 1 471 ? 23.266 1.552 -57.402 1.00 90.00 471 THR A O 1
ATOM 3814 N N . LEU A 1 472 ? 22.668 -0.530 -57.975 1.00 86.00 472 LEU A N 1
ATOM 3815 C CA . LEU A 1 472 ? 22.167 -0.871 -56.633 1.00 86.00 472 LEU A CA 1
ATOM 3816 C C . LEU A 1 472 ? 23.278 -0.871 -55.568 1.00 86.00 472 LEU A C 1
ATOM 3818 O O . LEU A 1 472 ? 23.022 -0.521 -54.419 1.00 86.00 472 LEU A O 1
ATOM 3822 N N . GLU A 1 473 ? 24.508 -1.186 -55.977 1.00 83.25 473 GLU A N 1
ATOM 3823 C CA . GLU A 1 473 ? 25.707 -1.186 -55.129 1.00 83.25 473 GLU A CA 1
ATOM 3824 C C . GLU A 1 473 ? 26.251 0.232 -54.853 1.00 83.25 473 GLU A C 1
ATOM 3826 O O . GLU A 1 473 ? 27.109 0.419 -53.993 1.00 83.25 473 GLU A O 1
ATOM 3831 N N . GLY A 1 474 ? 25.724 1.255 -55.540 1.00 80.75 474 GLY A N 1
ATOM 3832 C CA . GLY A 1 474 ? 26.067 2.660 -55.307 1.00 80.75 474 GLY A CA 1
ATOM 3833 C C . GLY A 1 474 ? 27.137 3.240 -56.236 1.00 80.75 474 GLY A C 1
ATOM 3834 O O . GLY A 1 474 ? 27.529 4.393 -56.037 1.00 80.75 474 GLY A O 1
ATOM 3835 N N . ASP A 1 475 ? 27.571 2.509 -57.266 1.00 88.25 475 ASP A N 1
ATOM 3836 C CA . ASP A 1 475 ? 28.473 3.052 -58.286 1.00 88.25 475 ASP A CA 1
ATOM 3837 C C . ASP A 1 475 ? 27.743 4.068 -59.165 1.00 88.25 475 ASP A C 1
ATOM 3839 O O . ASP A 1 475 ? 26.643 3.814 -59.663 1.00 88.25 475 ASP A O 1
ATOM 3843 N N . GLN A 1 476 ? 28.367 5.225 -59.385 1.00 88.69 476 GLN A N 1
ATOM 3844 C CA . GLN A 1 476 ? 27.785 6.339 -60.125 1.00 88.69 476 GLN A CA 1
ATOM 3845 C C . GLN A 1 476 ? 28.484 6.580 -61.454 1.00 88.69 476 GLN A C 1
ATOM 3847 O O . GLN A 1 476 ? 29.712 6.636 -61.528 1.00 88.69 476 GLN A O 1
ATOM 3852 N N . VAL A 1 477 ? 27.687 6.850 -62.486 1.00 89.69 477 VAL A N 1
ATOM 3853 C CA . VAL A 1 477 ? 28.154 7.383 -63.766 1.00 89.69 477 VAL A CA 1
ATOM 3854 C C . VAL A 1 477 ? 27.408 8.680 -64.058 1.00 89.69 477 VAL A C 1
ATOM 3856 O O . VAL A 1 477 ? 26.188 8.690 -64.237 1.00 89.69 477 VAL A O 1
ATOM 3859 N N . SER A 1 478 ? 28.132 9.797 -64.086 1.00 87.75 478 SER A N 1
ATOM 3860 C CA . SER A 1 478 ? 27.555 11.094 -64.429 1.00 87.75 478 SER A CA 1
ATOM 3861 C C . SER A 1 478 ? 27.252 11.188 -65.925 1.00 87.75 478 SER A C 1
ATOM 3863 O O . SER A 1 478 ? 27.875 10.525 -66.757 1.00 87.75 478 SER A O 1
ATOM 3865 N N . ASN A 1 479 ? 26.356 12.101 -66.293 1.00 84.19 479 ASN A N 1
ATOM 3866 C CA . ASN A 1 479 ? 26.096 12.430 -67.698 1.00 84.19 479 ASN A CA 1
ATOM 3867 C C . ASN A 1 479 ? 27.319 13.007 -68.447 1.00 84.19 479 ASN A C 1
ATOM 3869 O O . ASN A 1 479 ? 27.346 13.002 -69.674 1.00 84.19 479 ASN A O 1
ATOM 3873 N N . SER A 1 480 ? 28.340 13.478 -67.722 1.00 81.88 480 SER A N 1
ATOM 3874 C CA . SER A 1 480 ? 29.633 13.908 -68.267 1.00 81.88 480 SER A CA 1
ATOM 3875 C C . SER A 1 480 ? 30.618 12.753 -68.484 1.00 81.88 480 SER A C 1
ATOM 3877 O O . SER A 1 480 ? 31.738 12.987 -68.932 1.00 81.88 480 SER A O 1
ATOM 3879 N N . GLY A 1 481 ? 30.228 11.517 -68.155 1.00 78.62 481 GLY A N 1
ATOM 3880 C CA . GLY A 1 481 ? 31.066 10.324 -68.276 1.00 78.62 481 GLY A CA 1
ATOM 3881 C C . GLY A 1 481 ? 32.037 10.105 -67.113 1.00 78.62 481 GLY A C 1
ATOM 3882 O O . GLY A 1 481 ? 32.882 9.216 -67.198 1.00 78.62 481 GLY A O 1
ATOM 3883 N N . THR A 1 482 ? 31.928 10.880 -66.030 1.00 86.94 482 THR A N 1
ATOM 3884 C CA . THR A 1 482 ? 32.718 10.672 -64.812 1.00 86.94 482 THR A CA 1
ATOM 3885 C C . THR A 1 482 ? 32.159 9.477 -64.054 1.00 86.94 482 THR A C 1
ATOM 3887 O O . THR A 1 482 ? 30.960 9.415 -63.789 1.00 86.94 482 THR A O 1
ATOM 3890 N N . MET A 1 483 ? 33.029 8.545 -63.677 1.00 88.12 483 MET A N 1
ATOM 3891 C CA . MET A 1 483 ? 32.659 7.376 -62.882 1.00 88.12 483 MET A CA 1
ATOM 3892 C C . MET A 1 483 ? 33.142 7.576 -61.448 1.00 88.12 483 MET A C 1
ATOM 3894 O O . MET A 1 483 ? 34.286 7.969 -61.226 1.00 88.12 483 MET A O 1
ATOM 3898 N N . THR A 1 484 ? 32.266 7.367 -60.473 1.00 83.44 484 THR A N 1
ATOM 3899 C CA . THR A 1 484 ? 32.578 7.483 -59.044 1.00 83.44 484 THR A CA 1
ATOM 3900 C C . THR A 1 484 ? 32.118 6.211 -58.355 1.00 83.44 484 THR A C 1
ATOM 3902 O O . THR A 1 484 ? 30.931 5.906 -58.361 1.00 83.44 484 THR A O 1
ATOM 3905 N N . GLY A 1 485 ? 33.067 5.471 -57.788 1.00 81.06 485 GLY A N 1
ATOM 3906 C CA . GLY A 1 485 ? 32.818 4.242 -57.039 1.00 81.06 485 GLY A CA 1
ATOM 3907 C C . GLY A 1 485 ? 33.514 4.288 -55.683 1.00 81.06 485 GLY A C 1
ATOM 3908 O O . GLY A 1 485 ? 34.477 5.037 -55.489 1.00 81.06 485 GLY A O 1
ATOM 3909 N N . GLY A 1 486 ? 33.013 3.507 -54.734 1.00 81.94 486 GLY A N 1
ATOM 3910 C CA . GLY A 1 486 ? 33.533 3.447 -53.372 1.00 81.94 486 GLY A CA 1
ATOM 3911 C C . GLY A 1 486 ? 32.820 2.392 -52.533 1.00 81.94 486 GLY A C 1
ATOM 3912 O O . GLY A 1 486 ? 31.813 1.831 -52.946 1.00 81.94 486 GLY A O 1
ATOM 3913 N N . PHE A 1 487 ? 33.346 2.119 -51.339 1.00 82.12 487 PHE A N 1
ATOM 3914 C CA . PHE A 1 487 ? 32.698 1.202 -50.404 1.00 82.12 487 PHE A CA 1
ATOM 3915 C C . PHE A 1 487 ? 31.552 1.908 -49.670 1.00 82.12 487 PHE A C 1
ATOM 3917 O O . PHE A 1 487 ? 31.788 2.865 -48.927 1.00 82.12 487 PHE A O 1
ATOM 3924 N N . PHE A 1 488 ? 30.326 1.418 -49.852 1.00 77.94 488 PHE A N 1
ATOM 3925 C CA . PHE A 1 488 ? 29.151 1.894 -49.130 1.00 77.94 488 PHE A CA 1
ATOM 3926 C C . PHE A 1 488 ? 28.910 1.042 -47.873 1.00 77.94 488 PHE A C 1
ATOM 3928 O O . PHE A 1 488 ? 28.585 -0.143 -47.949 1.00 77.94 488 PHE A O 1
ATOM 3935 N N . ASP A 1 489 ? 29.060 1.639 -46.688 1.00 79.94 489 ASP A N 1
ATOM 3936 C CA . ASP A 1 489 ? 28.790 0.942 -45.427 1.00 79.94 489 ASP A CA 1
ATOM 3937 C C . ASP A 1 489 ? 27.290 0.968 -45.094 1.00 79.94 489 ASP A C 1
ATOM 3939 O O . ASP A 1 489 ? 26.780 1.904 -44.473 1.00 79.94 489 ASP A O 1
ATOM 3943 N N . HIS A 1 490 ? 26.581 -0.113 -45.427 1.00 78.00 490 HIS A N 1
ATOM 3944 C CA . HIS A 1 490 ? 25.162 -0.279 -45.091 1.00 78.00 490 HIS A CA 1
ATOM 3945 C C . HIS A 1 490 ? 24.859 -0.192 -43.581 1.00 78.00 490 HIS A C 1
ATOM 3947 O O . HIS A 1 490 ? 23.704 0.020 -43.197 1.00 78.00 490 HIS A O 1
ATOM 3953 N N . ARG A 1 491 ? 25.856 -0.353 -42.693 1.00 79.44 491 ARG A N 1
ATOM 3954 C CA . ARG A 1 491 ? 25.671 -0.213 -41.236 1.00 79.44 491 ARG A CA 1
ATOM 3955 C C . ARG A 1 491 ? 25.581 1.243 -40.790 1.00 79.44 491 ARG A C 1
ATOM 3957 O O . ARG A 1 491 ? 25.041 1.497 -39.717 1.00 79.44 491 ARG A O 1
ATOM 3964 N N . GLN A 1 492 ? 26.091 2.172 -41.595 1.00 77.50 492 GLN A N 1
ATOM 3965 C CA . GLN A 1 492 ? 26.083 3.611 -41.325 1.00 77.50 492 GLN A CA 1
ATOM 3966 C C . GLN A 1 492 ? 25.090 4.379 -42.206 1.00 77.50 492 GLN A C 1
ATOM 3968 O O . GLN A 1 492 ? 25.109 5.606 -42.204 1.00 77.50 492 GLN A O 1
ATOM 3973 N N . SER A 1 493 ? 24.201 3.675 -42.917 1.00 82.25 493 SER A N 1
ATOM 3974 C CA . SER A 1 493 ? 23.172 4.303 -43.750 1.00 82.25 493 SER A CA 1
ATOM 3975 C C . SER A 1 493 ? 22.307 5.266 -42.931 1.00 82.25 493 SER A C 1
ATOM 3977 O O . SER A 1 493 ? 21.685 4.904 -41.926 1.00 82.25 493 SER A O 1
ATOM 3979 N N . ILE A 1 494 ? 22.264 6.511 -43.396 1.00 82.75 494 ILE A N 1
ATOM 3980 C CA . ILE A 1 494 ? 21.506 7.606 -42.794 1.00 82.75 494 ILE A CA 1
ATOM 3981 C C . ILE A 1 494 ? 20.004 7.334 -42.951 1.00 82.75 494 ILE A C 1
ATOM 3983 O O . ILE A 1 494 ? 19.252 7.495 -41.990 1.00 82.75 494 ILE A O 1
ATOM 3987 N N . LEU A 1 495 ? 19.571 6.851 -44.121 1.00 83.25 495 LEU A N 1
ATOM 3988 C CA . LEU A 1 495 ? 18.176 6.494 -44.399 1.00 83.25 495 LEU A CA 1
ATOM 3989 C C . LEU A 1 495 ? 17.683 5.349 -43.524 1.00 83.25 495 LEU A C 1
ATOM 3991 O O . LEU A 1 495 ? 16.550 5.385 -43.047 1.00 83.25 495 LEU A O 1
ATOM 3995 N N . LYS A 1 496 ? 18.539 4.362 -43.248 1.00 85.12 496 LYS A N 1
ATOM 3996 C CA . LYS A 1 496 ? 18.193 3.264 -42.346 1.00 85.12 496 LYS A CA 1
ATOM 3997 C C . LYS A 1 496 ? 17.867 3.770 -40.943 1.00 85.12 496 LYS A C 1
ATOM 3999 O O . LYS A 1 496 ? 16.829 3.410 -40.389 1.00 85.12 496 LYS A O 1
ATOM 4004 N N . PHE A 1 497 ? 18.726 4.614 -40.369 1.00 86.12 497 PHE A N 1
ATOM 4005 C CA . PHE A 1 497 ? 18.460 5.195 -39.052 1.00 86.12 497 PHE A CA 1
ATOM 4006 C C . PHE A 1 497 ? 17.263 6.148 -39.078 1.00 86.12 497 PHE A C 1
ATOM 4008 O O . PHE A 1 497 ? 16.472 6.131 -38.140 1.00 86.12 497 PHE A O 1
ATOM 4015 N N . MET A 1 498 ? 17.083 6.912 -40.157 1.00 83.81 498 MET A N 1
ATOM 4016 C CA . MET A 1 498 ? 15.937 7.808 -40.328 1.00 83.81 498 MET A CA 1
ATOM 4017 C C . MET A 1 498 ? 14.605 7.049 -40.373 1.00 83.81 498 MET A C 1
ATOM 4019 O O . MET A 1 498 ? 13.654 7.430 -39.697 1.00 83.81 498 MET A O 1
ATOM 4023 N N . ASN A 1 499 ? 14.544 5.930 -41.098 1.00 84.88 499 ASN A N 1
ATOM 4024 C CA . ASN A 1 499 ? 13.356 5.080 -41.151 1.00 84.88 499 ASN A CA 1
ATOM 4025 C C . ASN A 1 499 ? 13.016 4.473 -39.786 1.00 84.88 499 ASN A C 1
ATOM 4027 O O . ASN A 1 499 ? 11.840 4.359 -39.446 1.00 84.88 499 ASN A O 1
ATOM 4031 N N . ILE A 1 500 ? 14.027 4.089 -39.001 1.00 86.38 500 ILE A N 1
ATOM 4032 C CA . ILE A 1 500 ? 13.822 3.615 -37.626 1.00 86.38 500 ILE A CA 1
ATOM 4033 C C . ILE A 1 500 ? 13.266 4.750 -36.763 1.00 86.38 500 ILE A C 1
ATOM 4035 O O . ILE A 1 500 ? 12.267 4.542 -36.086 1.00 86.38 500 ILE A O 1
ATOM 4039 N N . VAL A 1 501 ? 13.858 5.948 -36.836 1.00 86.31 501 VAL A N 1
ATOM 4040 C CA . VAL A 1 501 ? 13.383 7.134 -36.108 1.00 86.31 501 VAL A CA 1
ATOM 4041 C C . VAL A 1 501 ? 11.921 7.427 -36.446 1.00 86.31 501 VAL A C 1
ATOM 4043 O O . VAL A 1 501 ? 11.114 7.462 -35.527 1.00 86.31 501 VAL A O 1
ATOM 4046 N N . ASN A 1 502 ? 11.556 7.522 -37.728 1.00 83.62 502 ASN A N 1
ATOM 4047 C CA . ASN A 1 502 ? 10.178 7.798 -38.160 1.00 83.62 502 ASN A CA 1
ATOM 4048 C C . ASN A 1 502 ? 9.178 6.736 -37.670 1.00 83.62 502 ASN A C 1
ATOM 4050 O O . ASN A 1 502 ? 8.122 7.059 -37.131 1.00 83.62 502 ASN A O 1
ATOM 4054 N N . LYS A 1 503 ? 9.519 5.446 -37.793 1.00 84.75 503 LYS A N 1
ATOM 4055 C CA . LYS A 1 503 ? 8.652 4.362 -37.301 1.00 84.75 503 LYS A CA 1
ATOM 4056 C C . LYS A 1 503 ? 8.484 4.408 -35.782 1.00 84.75 503 LYS A C 1
ATOM 4058 O O . LYS A 1 503 ? 7.381 4.189 -35.277 1.00 84.75 503 LYS A O 1
ATOM 4063 N N . SER A 1 504 ? 9.567 4.679 -35.054 1.00 84.56 504 SER A N 1
ATOM 4064 C CA . SER A 1 504 ? 9.551 4.805 -33.598 1.00 84.56 504 SER A CA 1
ATOM 4065 C C . SER A 1 504 ? 8.757 6.031 -33.143 1.00 84.56 504 SER A C 1
ATOM 4067 O O . SER A 1 504 ? 7.966 5.905 -32.212 1.00 84.56 504 SER A O 1
ATOM 4069 N N . THR A 1 505 ? 8.894 7.185 -33.804 1.00 84.56 505 THR A N 1
ATOM 4070 C CA . THR A 1 505 ? 8.121 8.393 -33.471 1.00 84.56 505 THR A CA 1
ATOM 4071 C C . THR A 1 505 ? 6.631 8.192 -33.697 1.00 84.56 505 THR A C 1
ATOM 4073 O O . THR A 1 505 ? 5.847 8.504 -32.803 1.00 84.56 505 THR A O 1
ATOM 4076 N N . ASP A 1 506 ? 6.238 7.610 -34.832 1.00 81.50 506 ASP A N 1
ATOM 4077 C CA . ASP A 1 506 ? 4.825 7.388 -35.157 1.00 81.50 506 ASP A CA 1
ATOM 4078 C C . ASP A 1 506 ? 4.172 6.415 -34.165 1.00 81.50 506 ASP A C 1
ATOM 4080 O O . ASP A 1 506 ? 3.066 6.654 -33.677 1.00 81.50 506 ASP A O 1
ATOM 4084 N N . SER A 1 507 ? 4.887 5.345 -33.804 1.00 81.31 507 SER A N 1
ATOM 4085 C CA . SER A 1 507 ? 4.396 4.332 -32.860 1.00 81.31 507 SER A CA 1
ATOM 4086 C C . SER A 1 507 ? 4.224 4.883 -31.439 1.00 81.31 507 SER A C 1
ATOM 4088 O O . SER A 1 507 ? 3.259 4.537 -30.756 1.00 81.31 507 SER A O 1
ATOM 4090 N N . ILE A 1 508 ? 5.145 5.740 -30.985 1.00 82.56 508 ILE A N 1
ATOM 4091 C CA . ILE A 1 508 ? 5.097 6.343 -29.645 1.00 82.56 508 ILE A CA 1
ATOM 4092 C C . ILE A 1 508 ? 3.990 7.401 -29.573 1.00 82.56 508 ILE A C 1
ATOM 4094 O O . ILE A 1 508 ? 3.163 7.353 -28.663 1.00 82.56 508 ILE A O 1
ATOM 4098 N N . PHE A 1 509 ? 3.953 8.321 -30.541 1.00 75.25 509 PHE A N 1
ATOM 4099 C CA . PHE A 1 509 ? 3.104 9.510 -30.481 1.00 75.25 509 PHE A CA 1
ATOM 4100 C C . PHE A 1 509 ? 1.626 9.204 -30.755 1.00 75.25 509 PHE A C 1
ATOM 4102 O O . PHE A 1 509 ? 0.752 9.691 -30.043 1.00 75.25 509 PHE A O 1
ATOM 4109 N N . HIS A 1 510 ? 1.319 8.380 -31.764 1.00 69.56 510 HIS A N 1
ATOM 4110 C CA . HIS A 1 510 ? -0.075 8.164 -32.168 1.00 69.56 510 HIS A CA 1
ATOM 4111 C C . HIS A 1 510 ? -0.789 7.055 -31.402 1.00 69.56 510 HIS A C 1
ATOM 4113 O O . HIS A 1 510 ? -1.995 7.156 -31.191 1.00 69.56 510 HIS A O 1
ATOM 4119 N N . ILE A 1 511 ? -0.079 6.000 -31.003 1.00 69.88 511 ILE A N 1
ATOM 4120 C CA . ILE A 1 511 ? -0.721 4.816 -30.419 1.00 69.88 511 ILE A CA 1
ATOM 4121 C C . ILE A 1 511 ? -0.587 4.841 -28.899 1.00 69.88 511 ILE A C 1
ATOM 4123 O O . ILE A 1 511 ? -1.577 4.699 -28.192 1.00 69.88 511 ILE A O 1
ATOM 4127 N N . LYS A 1 512 ? 0.624 5.053 -28.375 1.00 78.88 512 LYS A N 1
ATOM 4128 C CA . LYS A 1 512 ? 0.894 4.803 -26.954 1.00 78.88 512 LYS A CA 1
ATOM 4129 C C . LYS A 1 512 ? 0.674 6.010 -26.052 1.00 78.88 512 LYS A C 1
ATOM 4131 O O . LYS A 1 512 ? 0.104 5.834 -24.979 1.00 78.88 512 LYS A O 1
ATOM 4136 N N . GLU A 1 513 ? 1.026 7.222 -26.484 1.00 80.31 513 GLU A N 1
ATOM 4137 C CA . GLU A 1 513 ? 0.716 8.428 -25.698 1.00 80.31 513 GLU A CA 1
ATOM 4138 C C . GLU A 1 513 ? -0.794 8.730 -25.678 1.00 80.31 513 GLU A C 1
ATOM 4140 O O . GLU A 1 513 ? -1.327 9.076 -24.627 1.00 80.31 513 GLU A O 1
ATOM 4145 N N . GLY A 1 514 ? -1.516 8.492 -26.781 1.00 83.88 514 GLY A N 1
ATOM 4146 C CA . GLY A 1 514 ? -2.978 8.645 -26.825 1.00 83.88 514 GLY A CA 1
ATOM 4147 C C . GLY A 1 514 ? -3.734 7.651 -25.933 1.00 83.88 514 GLY A C 1
ATOM 4148 O O . GLY A 1 514 ? -4.642 8.046 -25.202 1.00 83.88 514 GLY A O 1
ATOM 4149 N N . GLU A 1 515 ? -3.346 6.370 -25.953 1.00 85.06 515 GLU A N 1
ATOM 4150 C CA . GLU A 1 515 ? -3.899 5.340 -25.057 1.00 85.06 515 GLU A CA 1
ATOM 4151 C C . GLU A 1 515 ? -3.609 5.660 -23.582 1.00 85.06 515 GLU A C 1
ATOM 4153 O O . GLU A 1 515 ? -4.493 5.536 -22.733 1.00 85.06 515 GLU A O 1
ATOM 4158 N N . LEU A 1 516 ? -2.390 6.120 -23.276 1.00 87.31 516 LEU A N 1
ATOM 4159 C CA . LEU A 1 516 ? -1.984 6.485 -21.920 1.00 87.31 516 LEU A CA 1
ATOM 4160 C C . LEU A 1 516 ? -2.802 7.664 -21.373 1.00 87.31 516 LEU A C 1
ATOM 4162 O O . LEU A 1 516 ? -3.249 7.614 -20.227 1.00 87.31 516 LEU A O 1
ATOM 4166 N N . GLU A 1 517 ? -3.036 8.698 -22.183 1.00 87.88 517 GLU A N 1
ATOM 4167 C CA . GLU A 1 517 ? -3.835 9.864 -21.785 1.00 87.88 517 GLU A CA 1
ATOM 4168 C C . GLU A 1 517 ? -5.290 9.466 -21.480 1.00 87.88 517 GLU A C 1
ATOM 4170 O O . GLU A 1 517 ? -5.867 9.899 -20.482 1.00 87.88 517 GLU A O 1
ATOM 4175 N N . GLN A 1 518 ? -5.875 8.571 -22.285 1.00 89.38 518 GLN A N 1
ATOM 4176 C CA . GLN A 1 518 ? -7.225 8.053 -22.039 1.00 89.38 518 GLN A CA 1
ATOM 4177 C C . GLN A 1 518 ? -7.319 7.242 -20.744 1.00 89.38 518 GLN A C 1
ATOM 4179 O O . GLN A 1 518 ? -8.302 7.367 -20.014 1.00 89.38 518 GLN A O 1
ATOM 4184 N N . VAL A 1 519 ? -6.317 6.409 -20.444 1.00 89.88 519 VAL A N 1
ATOM 4185 C CA . VAL A 1 519 ? -6.280 5.642 -19.189 1.00 89.88 519 VAL A CA 1
ATOM 4186 C C . VAL A 1 519 ? -6.147 6.582 -17.989 1.00 89.88 519 VAL A C 1
ATOM 4188 O O . VAL A 1 519 ? -6.865 6.407 -17.007 1.00 89.88 519 VAL A O 1
ATOM 4191 N N . LYS A 1 520 ? -5.315 7.626 -18.084 1.00 89.31 520 LYS A N 1
ATOM 4192 C CA . LYS A 1 520 ? -5.180 8.644 -17.030 1.00 89.31 520 LYS A CA 1
ATOM 4193 C C . LYS A 1 520 ? -6.481 9.393 -16.758 1.00 89.31 520 LYS A C 1
ATOM 4195 O O . LYS A 1 520 ? -6.825 9.587 -15.595 1.00 89.31 520 LYS A O 1
ATOM 4200 N N . LEU A 1 521 ? -7.224 9.762 -17.804 1.00 91.56 521 LEU A N 1
ATOM 4201 C CA . LEU A 1 521 ? -8.542 10.390 -17.657 1.00 91.56 521 LEU A CA 1
ATOM 4202 C C . LEU A 1 521 ? -9.526 9.466 -16.927 1.00 91.56 521 LEU A C 1
ATOM 4204 O O . LEU A 1 521 ? -10.149 9.888 -15.961 1.00 91.56 521 LEU A O 1
ATOM 4208 N N . LYS A 1 522 ? -9.583 8.181 -17.299 1.00 90.75 522 LYS A N 1
ATOM 4209 C CA . LYS A 1 522 ? -10.439 7.196 -16.613 1.00 90.75 522 LYS A CA 1
ATOM 4210 C C . LYS A 1 522 ? -10.069 7.000 -15.142 1.00 90.75 522 LYS A C 1
ATOM 4212 O O . LYS A 1 522 ? -10.951 6.820 -14.315 1.00 90.75 522 LYS A O 1
ATOM 4217 N N . ILE A 1 523 ? -8.777 7.033 -14.803 1.00 88.94 523 ILE A N 1
ATOM 4218 C CA . ILE A 1 523 ? -8.331 6.978 -13.401 1.00 88.94 523 ILE A CA 1
ATOM 4219 C C . ILE A 1 523 ? -8.781 8.234 -12.646 1.00 88.94 523 ILE A C 1
ATOM 4221 O O . ILE A 1 523 ? -9.169 8.128 -11.484 1.00 88.94 523 ILE A O 1
ATOM 4225 N N . HIS A 1 524 ? -8.733 9.405 -13.289 1.00 87.94 524 HIS A N 1
ATOM 4226 C CA . HIS A 1 524 ? -9.171 10.660 -12.685 1.00 87.94 524 HIS A CA 1
ATOM 4227 C C . HIS A 1 524 ? -10.680 10.693 -12.426 1.00 87.94 524 HIS A C 1
ATOM 4229 O O . HIS A 1 524 ? -11.077 11.150 -11.366 1.00 87.94 524 HIS A O 1
ATOM 4235 N N . ASP A 1 525 ? -11.496 10.142 -13.325 1.00 86.50 525 ASP A N 1
ATOM 4236 C CA . ASP A 1 525 ? -12.956 10.083 -13.160 1.00 86.50 525 ASP A CA 1
ATOM 4237 C C . ASP A 1 525 ? -13.411 9.158 -12.007 1.00 86.50 525 ASP A C 1
ATOM 4239 O O . ASP A 1 525 ? -14.546 9.257 -11.542 1.00 86.50 525 ASP A O 1
ATOM 4243 N N . ILE A 1 526 ? -12.545 8.244 -11.549 1.00 84.75 526 ILE A N 1
ATOM 4244 C CA . ILE A 1 526 ? -12.810 7.331 -10.420 1.00 84.75 526 ILE A CA 1
ATOM 4245 C C . ILE A 1 526 ? -12.393 7.949 -9.066 1.00 84.75 526 ILE A C 1
ATOM 4247 O O . ILE A 1 526 ? -12.804 7.454 -8.011 1.00 84.75 526 ILE A O 1
ATOM 4251 N N . LEU A 1 527 ? -11.565 9.001 -9.080 1.00 69.50 527 LEU A N 1
ATOM 4252 C CA . LEU A 1 527 ? -11.101 9.740 -7.895 1.00 69.50 527 LEU A CA 1
ATOM 4253 C C . LEU A 1 527 ? -12.114 10.804 -7.468 1.00 69.50 527 LEU A C 1
ATOM 4255 O O . LEU A 1 527 ? -12.302 10.929 -6.235 1.00 69.50 527 LEU A O 1
#